Protein AF-A0A8B9H8E4-F1 (afdb_monomer_lite)

Structure (mmCIF, N/CA/C/O backbone):
data_AF-A0A8B9H8E4-F1
#
_entry.id   AF-A0A8B9H8E4-F1
#
loop_
_atom_site.group_PDB
_atom_site.id
_atom_site.type_symbol
_atom_site.label_atom_id
_atom_site.label_alt_id
_atom_site.label_comp_id
_atom_site.label_asym_id
_atom_site.label_entity_id
_atom_site.label_seq_id
_atom_site.pdbx_PDB_ins_code
_atom_site.Cartn_x
_atom_site.Cartn_y
_atom_site.Cartn_z
_atom_site.occupancy
_atom_site.B_iso_or_equiv
_atom_site.auth_seq_id
_atom_site.auth_comp_id
_atom_site.auth_asym_id
_atom_site.auth_atom_id
_atom_site.pdbx_PDB_model_num
ATOM 1 N N . MET A 1 1 ? 0.470 4.279 -50.838 1.00 35.66 1 MET A N 1
ATOM 2 C CA . MET A 1 1 ? 1.822 3.942 -51.338 1.00 35.66 1 MET A CA 1
ATOM 3 C C . MET A 1 1 ? 2.559 3.180 -50.246 1.00 35.66 1 MET A C 1
ATOM 5 O O . MET A 1 1 ? 2.472 3.627 -49.109 1.00 35.66 1 MET A O 1
ATOM 9 N N . PRO A 1 2 ? 3.214 2.041 -50.526 1.00 43.03 2 PRO A N 1
ATOM 10 C CA . PRO A 1 2 ? 3.950 1.304 -49.507 1.00 43.03 2 PRO A CA 1
ATOM 11 C C . PRO A 1 2 ? 5.281 2.001 -49.190 1.00 43.03 2 PRO A C 1
ATOM 13 O O . PRO A 1 2 ? 5.961 2.520 -50.075 1.00 43.03 2 PRO A O 1
ATOM 16 N N . TYR A 1 3 ? 5.616 2.036 -47.903 1.00 44.97 3 TYR A N 1
ATOM 17 C CA . TYR A 1 3 ? 6.786 2.682 -47.314 1.00 44.97 3 TYR A CA 1
ATOM 18 C C . TYR A 1 3 ? 8.094 1.968 -47.714 1.00 44.97 3 TYR A C 1
ATOM 20 O O . TYR A 1 3 ? 8.600 1.132 -46.977 1.00 44.97 3 TYR A O 1
ATOM 28 N N . PHE A 1 4 ? 8.685 2.291 -48.866 1.00 45.19 4 PHE A N 1
ATOM 29 C CA . PHE A 1 4 ? 10.002 1.737 -49.234 1.00 45.19 4 PHE A CA 1
ATOM 30 C C . PHE A 1 4 ? 11.165 2.323 -48.403 1.00 45.19 4 PHE A C 1
ATOM 32 O O . PHE A 1 4 ? 12.169 1.651 -48.191 1.00 45.19 4 PHE A O 1
ATOM 39 N N . GLY A 1 5 ? 11.022 3.536 -47.852 1.00 58.91 5 GLY A N 1
ATOM 40 C CA . GLY A 1 5 ? 12.076 4.180 -47.050 1.00 58.91 5 GLY A CA 1
ATOM 41 C C . GLY A 1 5 ? 12.248 3.629 -45.624 1.00 58.91 5 GLY A C 1
ATOM 42 O O . GLY A 1 5 ? 13.300 3.812 -45.011 1.00 58.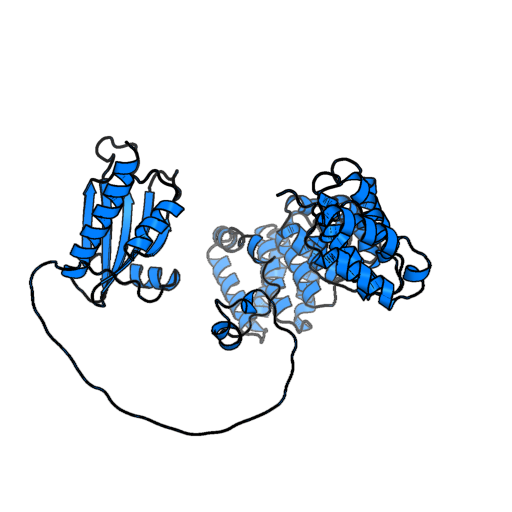91 5 GLY A O 1
ATOM 43 N N . SER A 1 6 ? 11.249 2.939 -45.064 1.00 64.75 6 SER A N 1
ATOM 44 C CA . SER A 1 6 ? 11.313 2.451 -43.677 1.00 64.75 6 SER A CA 1
ATOM 45 C C . SER A 1 6 ? 12.170 1.194 -43.519 1.00 64.75 6 SER A C 1
ATOM 47 O O . SER A 1 6 ? 12.847 1.039 -42.509 1.00 64.75 6 SER A O 1
ATOM 49 N N . GLU A 1 7 ? 12.203 0.296 -44.507 1.00 75.44 7 GLU A N 1
ATOM 50 C CA . GLU A 1 7 ? 13.056 -0.899 -44.416 1.00 75.44 7 GLU A CA 1
ATOM 51 C C . GLU A 1 7 ? 14.537 -0.585 -44.636 1.00 75.44 7 GLU A C 1
ATOM 53 O O . GLU A 1 7 ? 15.409 -1.183 -44.001 1.00 75.44 7 GLU A O 1
ATOM 58 N N . GLU A 1 8 ? 14.835 0.341 -45.546 1.00 81.06 8 GLU A N 1
ATOM 59 C CA . GLU A 1 8 ? 16.207 0.742 -45.855 1.00 81.06 8 GLU A CA 1
ATOM 60 C C . GLU A 1 8 ? 16.850 1.453 -44.659 1.00 81.06 8 GLU A C 1
ATOM 62 O O . GLU A 1 8 ? 17.958 1.108 -44.249 1.00 81.06 8 GLU A O 1
ATOM 67 N N . THR A 1 9 ? 16.091 2.320 -43.985 1.00 84.00 9 THR A N 1
ATOM 68 C CA . THR A 1 9 ? 16.539 2.980 -42.750 1.00 84.00 9 THR A CA 1
ATOM 69 C C . THR A 1 9 ? 16.812 1.993 -41.612 1.00 84.00 9 THR A C 1
ATOM 71 O O . THR A 1 9 ? 17.823 2.134 -40.922 1.00 84.00 9 THR A O 1
ATOM 74 N N . VAL A 1 10 ? 15.989 0.954 -41.425 1.00 85.56 10 VAL A N 1
ATOM 75 C CA . VAL A 1 10 ? 16.252 -0.097 -40.420 1.00 85.56 10 VAL A CA 1
ATOM 76 C C . VAL A 1 10 ? 17.512 -0.899 -40.769 1.00 85.56 10 VAL A C 1
ATOM 78 O O . VAL A 1 10 ? 18.324 -1.187 -39.884 1.00 85.56 10 VAL A O 1
ATOM 81 N N . LYS A 1 11 ? 17.732 -1.224 -42.051 1.00 87.00 11 LYS A N 1
ATOM 82 C CA . LYS A 1 11 ? 18.954 -1.907 -42.518 1.00 87.00 11 LYS A CA 1
ATOM 83 C C . LYS A 1 11 ? 20.202 -1.049 -42.292 1.00 87.00 11 LYS A C 1
ATOM 85 O O . LYS A 1 11 ? 21.221 -1.572 -41.836 1.00 87.00 11 LYS A O 1
ATOM 90 N N . ASP A 1 12 ? 20.119 0.252 -42.537 1.00 87.81 12 ASP A N 1
ATOM 91 C CA . ASP A 1 12 ? 21.226 1.182 -42.309 1.00 87.81 12 ASP A CA 1
ATOM 92 C C . ASP A 1 12 ? 21.534 1.370 -40.825 1.00 87.81 12 ASP A C 1
ATOM 94 O O . ASP A 1 12 ? 22.702 1.335 -40.431 1.00 87.81 12 ASP A O 1
ATOM 98 N N . LEU A 1 13 ? 20.507 1.466 -39.976 1.00 87.94 13 LEU A N 1
ATOM 99 C CA . LEU A 1 13 ? 20.680 1.469 -38.523 1.00 87.94 13 LEU A CA 1
ATOM 100 C C . LEU A 1 13 ? 21.347 0.176 -38.043 1.00 87.94 13 LEU A C 1
ATOM 102 O O . LEU A 1 13 ? 22.271 0.231 -37.232 1.00 87.94 13 LEU A O 1
ATOM 106 N N . LYS A 1 14 ? 20.958 -0.982 -38.591 1.00 89.38 14 LYS A N 1
ATOM 107 C CA . LYS A 1 14 ? 21.592 -2.270 -38.274 1.00 89.38 14 LYS A CA 1
ATOM 108 C C . LYS A 1 14 ? 23.077 -2.289 -38.629 1.00 89.38 14 LYS A C 1
ATOM 110 O O . LYS A 1 14 ? 23.903 -2.718 -37.818 1.00 89.38 14 LYS A O 1
ATOM 115 N N . ARG A 1 15 ? 23.426 -1.806 -39.827 1.00 89.75 15 ARG A N 1
ATOM 116 C CA . ARG A 1 15 ? 24.819 -1.691 -40.291 1.00 89.75 15 ARG A CA 1
ATOM 117 C C . ARG A 1 15 ? 25.619 -0.739 -39.406 1.00 89.75 15 ARG A C 1
ATOM 119 O O . ARG A 1 15 ? 26.730 -1.078 -39.011 1.00 89.75 15 ARG A O 1
ATOM 126 N N . ALA A 1 16 ? 25.050 0.415 -39.059 1.00 88.06 16 ALA A N 1
ATOM 127 C CA . ALA A 1 16 ? 25.697 1.409 -38.207 1.00 88.06 16 ALA A CA 1
ATOM 128 C C . ALA A 1 16 ? 25.944 0.882 -36.785 1.00 88.06 16 ALA A C 1
ATOM 130 O O . ALA A 1 16 ? 27.045 1.042 -36.265 1.00 88.06 16 ALA A O 1
ATOM 131 N N . LEU A 1 17 ? 24.960 0.203 -36.183 1.00 87.94 17 LEU A N 1
ATOM 132 C CA . LEU A 1 17 ? 25.101 -0.401 -34.855 1.00 87.94 17 LEU A CA 1
ATOM 133 C C . LEU A 1 17 ? 26.099 -1.564 -34.826 1.00 87.94 17 LEU A C 1
ATOM 135 O O . LEU A 1 17 ? 26.735 -1.804 -33.804 1.00 87.94 17 LEU A O 1
ATOM 139 N N . SER A 1 18 ? 26.259 -2.279 -35.939 1.00 89.06 18 SER A N 1
ATOM 140 C CA . SER A 1 18 ? 27.207 -3.396 -36.046 1.00 89.06 18 SER A CA 1
ATOM 141 C C . SER A 1 18 ? 28.634 -2.953 -36.388 1.00 89.06 18 SER A C 1
ATOM 143 O O . SER A 1 18 ? 29.543 -3.779 -36.364 1.00 89.06 18 SER A O 1
ATOM 145 N N . ASN A 1 19 ? 28.847 -1.679 -36.729 1.00 89.56 19 ASN A N 1
ATOM 146 C CA . ASN A 1 19 ? 30.136 -1.173 -37.189 1.00 89.56 19 ASN A CA 1
ATOM 147 C C . ASN A 1 19 ? 31.091 -0.890 -36.006 1.00 89.56 19 ASN A C 1
ATOM 149 O O . ASN A 1 19 ? 30.800 0.002 -35.202 1.00 89.56 19 ASN A O 1
ATOM 153 N N . PRO A 1 20 ? 32.265 -1.552 -35.925 1.00 86.81 20 PRO A N 1
ATOM 154 C CA . PRO A 1 20 ? 33.225 -1.349 -34.835 1.00 86.81 20 PRO A CA 1
ATOM 155 C C . PRO A 1 20 ? 33.731 0.094 -34.713 1.00 86.81 20 PRO A C 1
ATOM 157 O O . PRO A 1 20 ? 33.914 0.594 -33.606 1.00 86.81 20 PRO A O 1
ATOM 160 N N . ASN A 1 21 ? 33.893 0.800 -35.838 1.00 86.44 21 ASN A N 1
ATOM 161 C CA . ASN A 1 21 ? 34.352 2.194 -35.843 1.00 86.44 21 ASN A CA 1
ATOM 162 C C . ASN A 1 21 ? 33.323 3.137 -35.211 1.00 86.44 21 ASN A C 1
ATOM 164 O O . ASN A 1 21 ? 33.676 4.171 -34.653 1.00 86.44 21 ASN A O 1
ATOM 168 N N . VAL A 1 22 ? 32.039 2.786 -35.310 1.00 85.81 22 VAL A N 1
ATOM 169 C CA . VAL A 1 22 ? 30.957 3.535 -34.668 1.00 85.81 22 VAL A CA 1
ATOM 170 C C . VAL A 1 22 ? 30.865 3.161 -33.190 1.00 85.81 22 VAL A C 1
ATOM 172 O O . VAL A 1 22 ? 30.648 4.047 -32.376 1.00 85.81 22 VAL A O 1
ATOM 175 N N . GLN A 1 23 ? 31.076 1.889 -32.835 1.00 84.81 23 GLN A N 1
ATOM 176 C CA . GLN A 1 23 ? 31.083 1.411 -31.444 1.00 84.81 23 GLN A CA 1
ATOM 177 C C . GLN A 1 23 ? 32.244 1.977 -30.611 1.00 84.81 23 GLN A C 1
ATOM 179 O O . GLN A 1 23 ? 32.090 2.163 -29.405 1.00 84.81 23 GLN A O 1
ATOM 184 N N . ALA A 1 24 ? 33.390 2.264 -31.238 1.00 84.50 24 ALA A N 1
ATOM 185 C CA . ALA A 1 24 ? 34.549 2.860 -30.571 1.00 84.50 24 ALA A CA 1
ATOM 186 C C . ALA A 1 24 ? 34.269 4.283 -30.050 1.00 84.50 24 ALA A C 1
ATOM 188 O O . ALA A 1 24 ? 34.773 4.672 -28.996 1.00 84.50 24 ALA A O 1
ATOM 189 N N . ASP A 1 25 ? 33.437 5.048 -30.762 1.00 88.00 25 ASP A N 1
ATOM 190 C CA . ASP A 1 25 ? 33.022 6.392 -30.364 1.00 88.00 25 ASP A CA 1
ATOM 191 C C . ASP A 1 25 ? 31.700 6.340 -29.584 1.00 88.00 25 ASP A C 1
ATOM 193 O O . ASP A 1 25 ? 30.612 6.183 -30.144 1.00 88.00 25 ASP A O 1
ATOM 197 N N . ARG A 1 26 ? 31.797 6.528 -28.263 1.00 83.50 26 ARG A N 1
ATOM 198 C CA . ARG A 1 26 ? 30.656 6.476 -27.334 1.00 83.50 26 ARG A CA 1
ATOM 199 C C . ARG A 1 26 ? 29.535 7.450 -27.704 1.00 83.50 26 ARG A C 1
ATOM 201 O O . ARG A 1 26 ? 28.362 7.086 -27.620 1.00 83.50 26 ARG A O 1
ATOM 208 N N . LEU A 1 27 ? 29.866 8.676 -28.118 1.00 85.69 27 LEU A N 1
ATOM 209 C CA . LEU A 1 27 ? 28.865 9.698 -28.442 1.00 85.69 27 LEU A CA 1
ATOM 210 C C . LEU A 1 27 ? 28.163 9.361 -29.754 1.00 85.69 27 LEU A C 1
ATOM 212 O O . LEU A 1 27 ? 26.934 9.417 -29.849 1.00 85.69 27 LEU A O 1
ATOM 216 N N . ARG A 1 28 ? 28.940 8.950 -30.758 1.00 86.25 28 ARG A N 1
ATOM 217 C CA . ARG A 1 28 ? 28.402 8.550 -32.058 1.00 86.25 28 ARG A CA 1
ATOM 218 C C . ARG A 1 28 ? 27.513 7.315 -31.937 1.00 86.25 28 ARG A C 1
ATOM 220 O O . ARG A 1 28 ? 26.423 7.305 -32.508 1.00 86.25 28 ARG A O 1
ATOM 227 N N . TYR A 1 29 ? 27.922 6.322 -31.151 1.00 88.56 29 TYR A N 1
ATOM 228 C CA . TYR A 1 29 ? 27.128 5.121 -30.897 1.00 88.56 29 TYR A CA 1
ATOM 229 C C . TYR A 1 29 ? 25.815 5.437 -30.168 1.00 88.56 29 TYR A C 1
ATOM 231 O O . TYR A 1 29 ? 24.739 5.020 -30.609 1.00 88.56 29 TYR A O 1
ATOM 239 N N . ARG A 1 30 ? 25.865 6.268 -29.118 1.00 87.62 30 ARG A N 1
ATOM 240 C CA . ARG A 1 30 ? 24.672 6.724 -28.386 1.00 87.62 30 ARG A CA 1
ATOM 241 C C . ARG A 1 30 ? 23.690 7.487 -29.277 1.00 87.62 30 ARG A C 1
ATOM 243 O O . ARG A 1 30 ? 22.476 7.315 -29.133 1.00 87.62 30 ARG A O 1
ATOM 250 N N . ASN A 1 31 ? 24.182 8.293 -30.217 1.00 87.94 31 ASN A N 1
ATOM 251 C CA . ASN A 1 31 ? 23.328 8.993 -31.176 1.00 87.94 31 ASN A CA 1
ATOM 252 C C . ASN A 1 31 ? 22.561 8.011 -32.073 1.00 87.94 31 ASN A C 1
ATOM 254 O O . ASN A 1 31 ? 21.360 8.189 -32.275 1.00 87.94 31 ASN A O 1
ATOM 258 N N . TYR A 1 32 ? 23.200 6.938 -32.550 1.00 88.75 32 TYR A N 1
ATOM 259 C CA . TYR A 1 32 ? 22.507 5.896 -33.315 1.00 88.75 32 TYR A CA 1
ATOM 260 C C . TYR A 1 32 ? 21.471 5.139 -32.477 1.00 88.75 32 TYR A C 1
ATOM 262 O O . TYR A 1 32 ? 20.351 4.949 -32.946 1.00 88.75 32 TYR A O 1
ATOM 270 N N . ILE A 1 33 ? 21.780 4.791 -31.225 1.00 88.94 33 ILE A N 1
ATOM 271 C CA . ILE A 1 33 ? 20.813 4.164 -30.300 1.00 88.94 33 ILE A CA 1
ATOM 272 C C . ILE A 1 33 ? 19.602 5.076 -30.065 1.00 88.94 33 ILE A C 1
ATOM 274 O O . ILE A 1 33 ? 18.454 4.636 -30.105 1.00 88.94 33 ILE A O 1
ATOM 278 N N . THR A 1 34 ? 19.843 6.372 -29.879 1.00 87.00 34 THR A N 1
ATOM 279 C CA . THR A 1 34 ? 18.774 7.364 -29.714 1.00 87.00 34 THR A CA 1
ATOM 280 C C . THR A 1 34 ? 17.910 7.460 -30.975 1.00 87.00 34 THR A C 1
ATOM 282 O O . THR A 1 34 ? 16.688 7.558 -30.871 1.00 87.00 34 THR A O 1
ATOM 285 N N . ARG A 1 35 ? 18.513 7.373 -32.172 1.00 86.25 35 ARG A N 1
ATOM 286 C CA . ARG A 1 35 ? 17.772 7.319 -33.445 1.00 86.25 35 ARG A CA 1
ATOM 287 C C . ARG A 1 35 ? 16.922 6.056 -33.568 1.00 86.25 35 ARG A C 1
ATOM 289 O O . ARG A 1 35 ? 15.805 6.169 -34.052 1.00 86.25 35 ARG A O 1
ATOM 296 N N . VAL A 1 36 ? 17.395 4.899 -33.096 1.00 86.88 36 VAL A N 1
ATOM 297 C CA . VAL A 1 36 ? 16.588 3.662 -33.065 1.00 86.88 36 VAL A CA 1
ATOM 298 C C . VAL A 1 36 ? 15.321 3.865 -32.238 1.00 86.88 36 VAL A C 1
ATOM 300 O O . VAL A 1 36 ? 14.229 3.587 -32.724 1.00 86.88 36 VAL A O 1
ATOM 303 N N . ILE A 1 37 ? 15.447 4.424 -31.033 1.00 85.69 37 ILE A N 1
ATOM 304 C CA . ILE A 1 37 ? 14.311 4.638 -30.120 1.00 85.69 37 ILE A CA 1
ATOM 305 C C . ILE A 1 37 ? 13.334 5.690 -30.661 1.00 85.69 37 ILE A C 1
ATOM 307 O O . ILE A 1 37 ? 12.126 5.541 -30.523 1.00 85.69 37 ILE A O 1
ATOM 311 N N . ARG A 1 38 ? 13.846 6.746 -31.302 1.00 83.50 38 ARG A N 1
ATOM 312 C CA . ARG A 1 38 ? 13.039 7.856 -31.839 1.00 83.50 38 ARG A CA 1
ATOM 313 C C . ARG A 1 38 ? 12.510 7.618 -33.253 1.00 83.50 38 ARG A C 1
ATOM 315 O O . ARG A 1 38 ? 11.842 8.496 -33.786 1.00 83.50 38 ARG A O 1
ATOM 322 N N . SER A 1 39 ? 12.834 6.484 -33.873 1.00 78.50 39 SER A N 1
ATOM 323 C CA . SER A 1 39 ? 12.504 6.227 -35.279 1.00 78.50 39 SER A CA 1
ATOM 324 C C . SER A 1 39 ? 10.998 6.127 -35.538 1.00 78.50 39 SER A C 1
ATOM 326 O O . SER A 1 39 ? 10.568 6.425 -36.646 1.00 78.50 39 SER A O 1
ATOM 328 N N . GLY A 1 40 ? 10.201 5.719 -34.541 1.00 75.19 40 GLY A N 1
ATOM 329 C CA . GLY A 1 40 ? 8.763 5.469 -34.711 1.00 75.19 40 GLY A CA 1
ATOM 330 C C . GLY A 1 40 ? 8.443 4.307 -35.664 1.00 75.19 40 GLY A C 1
ATOM 331 O O . GLY A 1 40 ? 7.284 4.113 -36.016 1.00 75.19 40 GLY A O 1
ATOM 332 N N . LEU A 1 41 ? 9.460 3.553 -36.094 1.00 80.69 41 LEU A N 1
ATOM 333 C CA . LEU A 1 41 ? 9.355 2.398 -36.983 1.00 80.69 41 LEU A CA 1
ATOM 334 C C . LEU A 1 41 ? 9.411 1.102 -36.171 1.00 80.69 41 LEU A C 1
ATOM 336 O O . LEU A 1 41 ? 9.936 1.089 -35.056 1.00 80.69 41 LEU A O 1
ATOM 340 N N . ASP A 1 42 ? 8.943 -0.006 -36.753 1.00 81.81 42 ASP A N 1
ATOM 341 C CA . ASP A 1 42 ? 9.194 -1.323 -36.169 1.00 81.81 42 ASP A CA 1
ATOM 342 C C . ASP A 1 42 ? 10.684 -1.673 -36.287 1.00 81.81 42 ASP A C 1
ATOM 344 O O . ASP A 1 42 ? 11.194 -2.082 -37.330 1.00 81.81 42 ASP A O 1
ATOM 348 N N . VAL A 1 43 ? 11.394 -1.484 -35.181 1.00 85.69 43 VAL A N 1
ATOM 349 C CA . VAL A 1 43 ? 12.824 -1.764 -35.044 1.00 85.69 43 VAL A CA 1
ATOM 350 C C . VAL A 1 43 ? 13.089 -3.116 -34.385 1.00 85.69 43 VAL A C 1
ATOM 352 O O . VAL A 1 43 ? 14.242 -3.429 -34.101 1.00 85.69 43 VAL A O 1
ATOM 355 N N . SER A 1 44 ? 12.073 -3.974 -34.220 1.00 84.25 44 SER A N 1
ATOM 356 C CA . SER A 1 44 ? 12.172 -5.287 -33.555 1.00 84.25 44 SER A CA 1
ATOM 357 C C . SER A 1 44 ? 13.256 -6.218 -34.121 1.00 84.25 44 SER A C 1
ATOM 359 O O . SER A 1 44 ? 13.637 -7.199 -33.475 1.00 84.25 44 SER A O 1
ATOM 361 N N . SER A 1 45 ? 13.740 -5.984 -35.344 1.00 86.44 45 SER A N 1
ATOM 362 C CA . SER A 1 45 ? 14.851 -6.723 -35.962 1.00 86.44 45 SER A CA 1
ATOM 363 C C . SER A 1 45 ? 16.242 -6.327 -35.450 1.00 86.44 45 SER A C 1
ATOM 365 O O . SER A 1 45 ? 17.197 -7.049 -35.729 1.00 86.44 45 SER A O 1
ATOM 367 N N . LEU A 1 46 ? 16.361 -5.203 -34.734 1.00 87.94 46 LEU A N 1
ATOM 368 C CA . LEU A 1 46 ? 17.603 -4.661 -34.157 1.00 87.94 46 LEU A CA 1
ATOM 369 C C . LEU A 1 46 ? 17.852 -5.140 -32.717 1.00 87.94 46 LEU A C 1
ATOM 371 O O . LEU A 1 46 ? 18.734 -4.639 -32.023 1.00 87.94 46 LEU A O 1
ATOM 375 N N . PHE A 1 47 ? 17.041 -6.078 -32.221 1.00 87.00 47 PHE A N 1
ATOM 376 C CA . PHE A 1 47 ? 17.056 -6.474 -30.814 1.00 87.00 47 PHE A CA 1
ATOM 377 C C . PHE A 1 47 ? 18.415 -7.019 -30.361 1.00 87.00 47 PHE A C 1
ATOM 379 O O . PHE A 1 47 ? 18.874 -6.682 -29.276 1.00 87.00 47 PHE A O 1
ATOM 386 N N . MET A 1 48 ? 19.092 -7.813 -31.193 1.00 87.81 48 MET A N 1
ATOM 387 C CA . MET A 1 48 ? 20.392 -8.396 -30.842 1.00 87.81 48 MET A CA 1
ATOM 388 C C . MET A 1 48 ? 21.490 -7.334 -30.761 1.00 87.81 48 MET A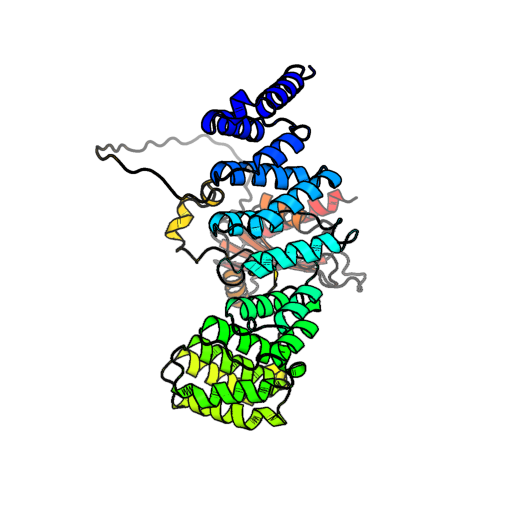 C 1
ATOM 390 O O . MET A 1 48 ? 22.344 -7.380 -29.876 1.00 87.81 48 MET A O 1
ATOM 394 N N . GLU A 1 49 ? 21.462 -6.360 -31.665 1.00 89.62 49 GLU A N 1
ATOM 395 C CA . GLU A 1 49 ? 22.359 -5.209 -31.674 1.00 89.62 49 GLU A CA 1
ATOM 396 C C . GLU A 1 49 ? 22.128 -4.339 -30.432 1.00 89.62 49 GLU A C 1
ATOM 398 O O . GLU A 1 49 ? 23.086 -3.931 -29.775 1.00 89.62 49 GLU A O 1
ATOM 403 N N . MET A 1 50 ? 20.864 -4.141 -30.048 1.00 89.81 50 MET A N 1
ATOM 404 C CA . MET A 1 50 ? 20.495 -3.430 -28.824 1.00 89.81 50 MET A CA 1
ATOM 405 C C . MET A 1 50 ? 20.929 -4.191 -27.564 1.00 89.81 50 MET A C 1
ATOM 407 O O . MET A 1 50 ? 21.526 -3.591 -26.677 1.00 89.81 50 MET A O 1
ATOM 411 N N . VAL A 1 51 ? 20.752 -5.515 -27.496 1.00 88.06 51 VAL A N 1
ATOM 412 C CA . VAL A 1 51 ? 21.266 -6.332 -26.379 1.00 88.06 51 VAL A CA 1
ATOM 413 C C . VAL A 1 51 ? 22.786 -6.195 -26.262 1.00 88.06 51 VAL A C 1
ATOM 415 O O . VAL A 1 51 ? 23.292 -5.994 -25.163 1.00 88.06 51 VAL A O 1
ATOM 418 N N . LYS A 1 52 ? 23.534 -6.216 -27.372 1.00 87.44 52 LYS A N 1
ATOM 419 C CA . LYS A 1 52 ? 24.989 -5.970 -27.350 1.00 87.44 52 LYS A CA 1
ATOM 420 C C . LYS A 1 52 ? 25.327 -4.563 -26.855 1.00 87.44 52 LYS A C 1
ATOM 422 O O . LYS A 1 52 ? 26.275 -4.395 -26.094 1.00 87.44 52 LYS A O 1
ATOM 427 N N . ALA A 1 53 ? 24.529 -3.563 -27.228 1.00 87.75 53 ALA A N 1
ATOM 428 C CA . ALA A 1 53 ? 24.700 -2.182 -26.784 1.00 87.75 53 ALA A CA 1
ATOM 429 C C . ALA A 1 53 ? 24.472 -1.973 -25.273 1.00 87.75 53 ALA A C 1
ATOM 431 O O . ALA A 1 53 ? 24.851 -0.924 -24.752 1.00 87.75 53 ALA A O 1
ATOM 432 N N . SER A 1 54 ? 23.881 -2.941 -24.563 1.00 87.62 54 SER A N 1
ATOM 433 C CA . SER A 1 54 ? 23.703 -2.885 -23.103 1.00 87.62 54 SER A CA 1
ATOM 434 C C . SER A 1 54 ? 25.005 -3.124 -22.320 1.00 87.62 54 SER A C 1
ATOM 436 O O . SER A 1 54 ? 25.137 -2.676 -21.175 1.00 87.62 54 SER A O 1
ATOM 438 N N . ALA A 1 55 ? 25.987 -3.787 -22.946 1.00 86.12 55 ALA A N 1
ATOM 439 C CA . ALA A 1 55 ? 27.305 -4.082 -22.390 1.00 86.12 55 ALA A CA 1
ATOM 440 C C . ALA A 1 55 ? 28.220 -2.844 -22.437 1.00 86.12 55 ALA A C 1
ATOM 442 O O . ALA A 1 55 ? 29.261 -2.823 -23.088 1.00 86.12 55 ALA A O 1
ATOM 443 N N . THR A 1 56 ? 27.799 -1.783 -21.757 1.00 85.75 56 THR A N 1
ATOM 444 C CA . THR A 1 56 ? 28.506 -0.506 -21.630 1.00 85.75 56 THR A CA 1
ATOM 445 C C . THR A 1 56 ? 28.552 -0.086 -20.166 1.00 85.75 56 THR A C 1
ATOM 447 O O . THR A 1 56 ? 27.767 -0.579 -19.362 1.00 85.75 56 THR A O 1
ATOM 450 N N . VAL A 1 57 ? 29.446 0.836 -19.820 1.00 84.38 57 VAL A N 1
ATOM 451 C CA . VAL A 1 57 ? 29.491 1.490 -18.499 1.00 84.38 57 VAL A CA 1
ATOM 452 C C . VAL A 1 57 ? 28.654 2.774 -18.451 1.00 84.38 57 VAL A C 1
ATOM 454 O O . VAL A 1 57 ? 28.382 3.289 -17.371 1.00 84.38 57 VAL A O 1
ATOM 457 N N . ASP A 1 58 ? 28.232 3.304 -19.607 1.00 86.00 58 ASP A N 1
ATOM 458 C CA . ASP A 1 58 ? 27.402 4.511 -19.667 1.00 86.00 58 ASP A CA 1
ATOM 459 C C . ASP A 1 58 ? 25.955 4.201 -19.251 1.00 86.00 58 ASP A C 1
ATOM 461 O O . ASP A 1 58 ? 25.204 3.528 -19.964 1.00 86.00 58 ASP A O 1
ATOM 465 N N . ILE A 1 59 ? 25.558 4.744 -18.099 1.00 85.12 59 ILE A N 1
ATOM 466 C CA . ILE A 1 59 ? 24.219 4.596 -17.519 1.00 85.12 59 ILE A CA 1
ATOM 467 C C . ILE A 1 59 ? 23.147 5.142 -18.467 1.00 85.12 59 ILE A C 1
ATOM 469 O O . ILE A 1 59 ? 22.059 4.572 -18.565 1.00 85.12 59 ILE A O 1
ATOM 473 N N . VAL A 1 60 ? 23.434 6.224 -19.199 1.00 86.56 60 VAL A N 1
ATOM 474 C CA . VAL A 1 60 ? 22.441 6.833 -20.091 1.00 86.56 60 VAL A CA 1
ATOM 475 C C . VAL A 1 60 ? 22.163 5.919 -21.277 1.00 86.56 60 VAL A C 1
ATOM 477 O O . VAL A 1 60 ? 21.004 5.674 -21.614 1.00 86.56 60 VAL A O 1
ATOM 480 N N . GLN A 1 61 ? 23.215 5.355 -21.869 1.00 88.00 61 GLN A N 1
ATOM 481 C CA . GLN A 1 61 ? 23.076 4.349 -22.913 1.00 88.00 61 GLN A CA 1
ATOM 482 C C . GLN A 1 61 ? 22.356 3.095 -22.393 1.00 88.00 61 GLN A C 1
ATOM 484 O O . GLN A 1 61 ? 21.421 2.640 -23.051 1.00 88.00 61 GLN A O 1
ATOM 489 N N . LYS A 1 62 ? 22.710 2.575 -21.205 1.00 89.19 62 LYS A N 1
ATOM 490 C CA . LYS A 1 62 ? 21.983 1.449 -20.586 1.00 89.19 62 LYS A CA 1
ATOM 491 C C . LYS A 1 62 ? 20.491 1.752 -20.440 1.00 89.19 62 LYS A C 1
ATOM 493 O O . LYS A 1 62 ? 19.674 0.942 -20.858 1.00 89.19 62 LYS A O 1
ATOM 498 N N . LYS A 1 63 ? 20.120 2.933 -19.928 1.00 87.81 63 LYS A N 1
ATOM 499 C CA . LYS A 1 63 ? 18.716 3.348 -19.750 1.00 87.81 63 LYS A CA 1
ATOM 500 C C . LYS A 1 63 ? 17.940 3.338 -21.068 1.00 87.81 63 LYS A C 1
ATOM 502 O O . LYS A 1 63 ? 16.820 2.835 -21.113 1.00 87.81 63 LYS A O 1
ATOM 507 N N . LEU A 1 64 ? 18.543 3.859 -22.135 1.00 88.88 64 LEU A N 1
ATOM 508 C CA . LEU A 1 64 ? 17.960 3.865 -23.479 1.00 88.88 64 LEU A CA 1
ATOM 509 C C . LEU A 1 64 ? 17.756 2.441 -24.015 1.00 88.88 64 LEU A C 1
ATOM 511 O O . LEU A 1 64 ? 16.676 2.096 -24.493 1.00 88.88 64 LEU A O 1
ATOM 515 N N . VAL A 1 65 ? 18.778 1.595 -23.892 1.00 90.44 65 VAL A N 1
ATOM 516 C CA . VAL A 1 65 ? 18.714 0.201 -24.339 1.00 90.44 65 VAL A CA 1
ATOM 517 C C . VAL A 1 65 ? 17.695 -0.599 -23.522 1.00 90.44 65 VAL A C 1
ATOM 519 O O . VAL A 1 65 ? 16.967 -1.407 -24.088 1.00 90.44 65 VAL A O 1
ATOM 522 N N . TYR A 1 66 ? 17.592 -0.365 -22.214 1.00 87.69 66 TYR A N 1
ATOM 523 C CA . TYR A 1 66 ? 16.658 -1.072 -21.331 1.00 87.69 66 TYR A CA 1
ATOM 524 C C . TYR A 1 66 ? 15.212 -0.725 -21.648 1.00 87.69 66 TYR A C 1
ATOM 526 O O . TYR A 1 66 ? 14.394 -1.630 -21.797 1.00 87.69 66 TYR A O 1
ATOM 534 N N . LEU A 1 67 ? 14.928 0.562 -21.866 1.00 85.31 67 LEU A N 1
ATOM 535 C CA . LEU A 1 67 ? 13.623 1.017 -22.336 1.00 85.31 67 LEU A CA 1
ATOM 536 C C . LEU A 1 67 ? 13.221 0.305 -23.635 1.00 85.31 67 LEU A C 1
ATOM 538 O O . LEU A 1 67 ? 12.103 -0.197 -23.748 1.00 85.31 67 LEU A O 1
ATOM 542 N N . TYR A 1 68 ? 14.147 0.209 -24.592 1.00 87.88 68 TYR A N 1
ATOM 543 C CA . TYR A 1 68 ? 13.928 -0.539 -25.827 1.00 87.88 68 TYR A CA 1
ATOM 544 C C . TYR A 1 68 ? 13.659 -2.028 -25.548 1.00 87.88 68 TYR A C 1
ATOM 546 O O . TYR A 1 68 ? 12.645 -2.565 -25.991 1.00 87.88 68 TYR A O 1
ATOM 554 N N . MET A 1 69 ? 14.529 -2.700 -24.786 1.00 85.06 69 MET A N 1
ATOM 555 C CA . MET A 1 69 ? 14.411 -4.139 -24.527 1.00 85.06 69 MET A CA 1
ATOM 556 C C . MET A 1 69 ? 13.080 -4.489 -23.859 1.00 85.06 69 MET A C 1
ATOM 558 O O . MET A 1 69 ? 12.422 -5.425 -24.299 1.00 85.06 69 MET A O 1
ATOM 562 N N . VAL A 1 70 ? 12.650 -3.720 -22.854 1.00 78.38 70 VAL A N 1
ATOM 563 C CA . VAL A 1 70 ? 11.390 -3.958 -22.131 1.00 78.38 70 VAL A CA 1
ATOM 564 C C . VAL A 1 70 ? 10.167 -3.749 -23.026 1.00 78.38 70 VAL A C 1
ATOM 566 O O . VAL A 1 70 ? 9.221 -4.530 -22.959 1.00 78.38 70 VAL A O 1
ATOM 569 N N . THR A 1 71 ? 10.202 -2.741 -23.902 1.00 80.69 71 THR A N 1
ATOM 570 C CA . THR A 1 71 ? 9.093 -2.431 -24.821 1.00 80.69 71 THR A CA 1
ATOM 571 C C . THR A 1 71 ? 8.889 -3.536 -25.863 1.00 80.69 71 THR A C 1
ATOM 573 O O . THR A 1 71 ? 7.758 -3.928 -26.150 1.00 80.69 71 THR A O 1
ATOM 576 N N . TYR A 1 72 ? 9.980 -4.080 -26.410 1.00 79.12 72 TYR A N 1
ATOM 577 C CA . TYR A 1 72 ? 9.924 -5.071 -27.491 1.00 79.12 72 TYR A CA 1
ATOM 578 C C . TYR A 1 72 ? 9.968 -6.531 -27.012 1.00 79.12 72 TYR A C 1
ATOM 580 O O . TYR A 1 72 ? 9.619 -7.428 -27.780 1.00 79.12 72 TYR A O 1
ATOM 588 N N . ALA A 1 73 ? 10.327 -6.791 -25.749 1.00 74.75 73 ALA A N 1
ATOM 589 C CA . ALA A 1 73 ? 10.367 -8.142 -25.178 1.00 74.75 73 ALA A CA 1
ATOM 590 C C . ALA A 1 73 ? 9.012 -8.870 -25.241 1.00 74.75 73 ALA A C 1
ATOM 592 O O . ALA A 1 73 ? 8.988 -10.081 -25.447 1.00 74.75 73 ALA A O 1
ATOM 593 N N . GLY A 1 74 ? 7.891 -8.146 -25.126 1.00 69.44 74 GLY A N 1
ATOM 594 C CA . GLY A 1 74 ? 6.548 -8.737 -25.212 1.00 69.44 74 GLY A CA 1
ATOM 595 C C . GLY A 1 74 ? 6.196 -9.299 -26.595 1.00 69.44 74 GLY A C 1
ATOM 596 O O . GLY A 1 74 ? 5.424 -10.244 -26.693 1.00 69.44 74 GLY A O 1
ATOM 597 N N . HIS A 1 75 ? 6.797 -8.767 -27.663 1.00 70.50 75 HIS A N 1
ATOM 598 C CA . HIS A 1 75 ? 6.516 -9.187 -29.040 1.00 70.50 75 HIS A CA 1
ATOM 599 C C . HIS A 1 75 ? 7.380 -10.381 -29.488 1.00 70.50 75 HIS A C 1
ATOM 601 O O . HIS A 1 75 ? 7.063 -11.026 -30.486 1.00 70.50 75 HIS A O 1
ATOM 607 N N . LYS A 1 76 ? 8.488 -10.673 -28.785 1.00 69.94 76 LYS A N 1
ATOM 608 C CA . LYS A 1 76 ? 9.434 -11.754 -29.120 1.00 69.94 76 LYS A CA 1
ATOM 609 C C . LYS A 1 76 ? 9.939 -12.470 -27.856 1.00 69.94 76 LYS A C 1
ATOM 611 O O . LYS A 1 76 ? 10.981 -12.088 -27.312 1.00 69.94 76 LYS A O 1
ATOM 616 N N . PRO A 1 77 ? 9.259 -13.538 -27.410 1.00 68.62 77 PRO A N 1
ATOM 617 C CA . PRO A 1 77 ? 9.533 -14.171 -26.120 1.00 68.62 77 PRO A CA 1
ATOM 618 C C . PRO A 1 77 ? 10.894 -14.873 -26.045 1.00 68.62 77 PRO A C 1
ATOM 620 O O . PRO A 1 77 ? 11.558 -14.825 -25.010 1.00 68.62 77 PRO A O 1
ATOM 623 N N . ASP A 1 78 ? 11.375 -15.437 -27.155 1.00 70.44 78 ASP A N 1
ATOM 624 C CA . ASP A 1 78 ? 12.695 -16.082 -27.214 1.00 70.44 78 ASP A CA 1
ATOM 625 C C . ASP A 1 78 ? 13.841 -15.087 -26.979 1.00 70.44 78 ASP A C 1
ATOM 627 O O . ASP A 1 78 ? 14.859 -15.416 -26.367 1.00 70.44 78 ASP A O 1
ATOM 631 N N . LEU A 1 79 ? 13.658 -13.839 -27.421 1.00 71.81 79 LEU A N 1
ATOM 632 C CA . LEU A 1 79 ? 14.633 -12.764 -27.254 1.00 71.81 79 LEU A CA 1
ATOM 633 C C . LEU A 1 79 ? 14.528 -12.088 -25.879 1.00 71.81 79 LEU A C 1
ATOM 635 O O . LEU A 1 79 ? 15.527 -11.572 -25.372 1.00 71.81 79 LEU A O 1
ATOM 639 N N . ALA A 1 80 ? 13.363 -12.152 -25.227 1.00 71.00 80 ALA A N 1
ATOM 640 C CA . ALA A 1 80 ? 13.165 -11.646 -23.869 1.00 71.00 80 ALA A CA 1
ATOM 641 C C . ALA A 1 80 ? 14.104 -12.321 -22.853 1.00 71.00 80 ALA A C 1
ATOM 643 O O . ALA A 1 80 ? 14.608 -11.663 -21.943 1.00 71.00 80 ALA A O 1
ATOM 644 N N . LEU A 1 81 ? 14.435 -13.604 -23.047 1.00 74.56 81 LEU A N 1
ATOM 645 C CA . LEU A 1 81 ? 15.396 -14.319 -22.198 1.00 74.56 81 LEU A CA 1
ATOM 646 C C . LEU A 1 81 ? 16.796 -13.687 -22.221 1.00 74.56 81 LEU A C 1
ATOM 648 O O . LEU A 1 81 ? 17.482 -13.673 -21.198 1.00 74.56 81 LEU A O 1
ATOM 652 N N . LEU A 1 82 ? 17.231 -13.139 -23.361 1.00 77.19 82 LEU A N 1
ATOM 653 C CA . LEU A 1 82 ? 18.511 -12.433 -23.445 1.00 77.19 82 LEU A CA 1
ATOM 654 C C . LEU A 1 82 ? 18.468 -11.112 -22.673 1.00 77.19 82 LEU A C 1
ATOM 656 O O . LEU A 1 82 ? 19.433 -10.792 -21.978 1.00 77.19 82 LEU A O 1
ATOM 660 N N . ALA A 1 83 ? 17.354 -10.379 -22.744 1.00 78.44 83 ALA A N 1
ATOM 661 C CA . ALA A 1 83 ? 17.164 -9.168 -21.952 1.00 78.44 83 ALA A CA 1
ATOM 662 C C . ALA A 1 83 ? 17.177 -9.477 -20.447 1.00 78.44 83 ALA A C 1
ATOM 664 O O . ALA A 1 8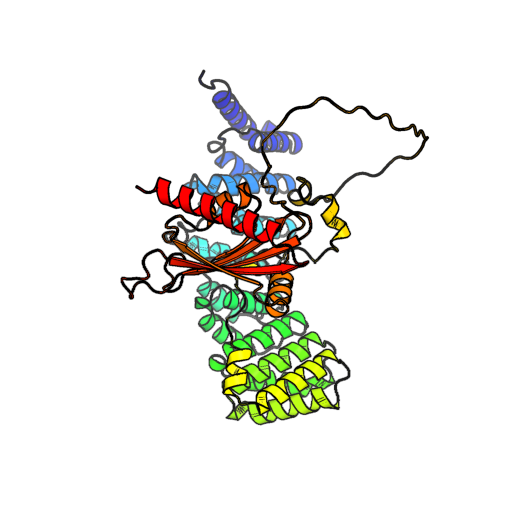3 ? 17.879 -8.804 -19.698 1.00 78.44 83 ALA A O 1
ATOM 665 N N . ILE A 1 84 ? 16.501 -10.543 -20.007 1.00 75.12 84 ILE A N 1
ATOM 666 C CA . ILE A 1 84 ? 16.479 -10.941 -18.590 1.00 75.12 84 ILE A CA 1
ATOM 667 C C . ILE A 1 84 ? 17.873 -11.343 -18.104 1.00 75.12 84 ILE A C 1
ATOM 669 O O . ILE A 1 84 ? 18.321 -10.881 -17.060 1.00 75.12 84 ILE A O 1
ATOM 673 N N . ASN A 1 85 ? 18.602 -12.159 -18.871 1.00 78.62 85 ASN A N 1
ATOM 674 C CA . ASN A 1 85 ? 19.967 -12.552 -18.506 1.00 78.62 85 ASN A CA 1
ATOM 675 C C . ASN A 1 85 ? 20.920 -11.353 -18.416 1.00 78.62 85 ASN A C 1
ATOM 677 O O . ASN A 1 85 ? 21.812 -11.343 -17.567 1.00 78.62 85 ASN A O 1
ATOM 681 N N . THR A 1 86 ? 20.719 -10.359 -19.280 1.00 83.06 86 THR A N 1
ATOM 682 C CA . THR A 1 86 ? 21.471 -9.103 -19.276 1.00 83.06 86 THR A CA 1
ATOM 683 C C . THR A 1 86 ? 21.151 -8.278 -18.031 1.00 83.06 86 THR A C 1
ATOM 685 O O . THR A 1 86 ? 22.062 -7.935 -17.284 1.00 83.06 86 THR A O 1
ATOM 688 N N . LEU A 1 87 ? 19.865 -8.027 -17.762 1.00 79.25 87 LEU A N 1
ATOM 689 C CA . LEU A 1 87 ? 19.415 -7.265 -16.595 1.00 79.25 87 LEU A CA 1
ATOM 690 C C . LEU A 1 87 ? 19.856 -7.930 -15.285 1.00 79.25 87 LEU A C 1
ATOM 692 O O . LEU A 1 87 ? 20.375 -7.260 -14.401 1.00 79.25 87 LEU A O 1
ATOM 696 N N . ARG A 1 88 ? 19.760 -9.261 -15.193 1.00 75.31 88 ARG A N 1
ATOM 697 C CA . ARG A 1 88 ? 20.248 -10.034 -14.044 1.00 75.31 88 ARG A CA 1
ATOM 698 C C . ARG A 1 88 ? 21.740 -9.831 -13.796 1.00 75.31 88 ARG A C 1
ATOM 700 O O . ARG A 1 88 ? 22.155 -9.710 -12.649 1.00 75.31 88 ARG A O 1
ATOM 707 N N . LYS A 1 89 ? 22.558 -9.832 -14.854 1.00 81.00 89 LYS A N 1
ATOM 708 C CA . LYS A 1 89 ? 24.001 -9.594 -14.719 1.00 81.00 89 LYS A CA 1
ATOM 709 C C . LYS A 1 89 ? 24.264 -8.204 -14.133 1.00 81.00 89 LYS A C 1
ATOM 711 O O . LYS A 1 89 ? 25.113 -8.072 -13.261 1.00 81.00 89 LYS A O 1
ATOM 716 N N . ASP A 1 90 ? 23.498 -7.211 -14.568 1.00 81.25 90 ASP A N 1
ATOM 717 C CA . ASP A 1 90 ? 23.598 -5.834 -14.086 1.00 81.25 90 ASP A CA 1
ATOM 718 C C . ASP A 1 90 ? 23.031 -5.625 -12.667 1.00 81.25 90 ASP A C 1
ATOM 720 O O . ASP A 1 90 ? 23.418 -4.674 -11.992 1.00 81.25 90 ASP A O 1
ATOM 724 N N . CYS A 1 91 ? 22.177 -6.517 -12.157 1.00 70.38 91 CYS A N 1
ATOM 725 C CA . CYS A 1 91 ? 21.779 -6.510 -10.741 1.00 70.38 91 CYS A CA 1
ATOM 726 C C . CYS A 1 91 ? 22.931 -6.859 -9.789 1.00 70.38 91 CYS A C 1
ATOM 728 O O . CYS A 1 91 ? 22.880 -6.500 -8.615 1.00 70.38 91 CYS A O 1
ATOM 730 N N . ALA A 1 92 ? 23.980 -7.510 -10.293 1.00 71.88 92 ALA A N 1
ATOM 731 C CA . ALA A 1 92 ? 25.213 -7.778 -9.557 1.00 71.88 92 ALA A CA 1
ATOM 732 C C . ALA A 1 92 ? 26.325 -6.748 -9.855 1.00 71.88 92 ALA A C 1
ATOM 734 O O . ALA A 1 92 ? 27.482 -6.978 -9.504 1.00 71.88 92 ALA A O 1
ATOM 735 N N . ASP A 1 93 ? 26.009 -5.632 -10.525 1.00 75.94 93 ASP A N 1
ATOM 736 C CA . ASP A 1 93 ? 26.989 -4.588 -10.841 1.00 75.94 93 ASP A CA 1
ATOM 737 C C . ASP A 1 93 ? 27.441 -3.844 -9.566 1.00 75.94 93 ASP A C 1
ATOM 739 O O . ASP A 1 93 ? 26.619 -3.574 -8.687 1.00 75.94 93 ASP A O 1
ATOM 743 N N . PRO A 1 94 ? 28.727 -3.468 -9.429 1.00 74.00 94 PRO A N 1
ATOM 744 C CA . PRO A 1 94 ? 29.186 -2.689 -8.278 1.00 74.00 94 PRO A CA 1
ATOM 745 C C . PRO A 1 94 ? 28.479 -1.327 -8.148 1.00 74.00 94 PRO A C 1
ATOM 747 O O . PRO A 1 94 ? 28.358 -0.801 -7.041 1.00 74.00 94 PRO A O 1
ATOM 750 N N . ASN A 1 95 ? 27.989 -0.742 -9.247 1.00 73.06 95 ASN A N 1
ATOM 751 C CA . ASN A 1 95 ? 27.329 0.556 -9.237 1.00 73.06 95 ASN A CA 1
ATOM 752 C C . ASN A 1 95 ? 25.847 0.443 -8.802 1.00 73.06 95 ASN A C 1
ATOM 754 O O . ASN A 1 95 ? 25.037 -0.159 -9.514 1.00 73.06 95 ASN A O 1
ATOM 758 N N . PRO A 1 96 ? 25.433 1.081 -7.685 1.00 67.31 96 PRO A N 1
ATOM 759 C CA . PRO A 1 96 ? 24.048 1.033 -7.202 1.00 67.31 96 PRO A CA 1
ATOM 760 C C . PRO A 1 96 ? 23.024 1.607 -8.196 1.00 67.31 96 PRO A C 1
ATOM 762 O O . PRO A 1 96 ? 21.899 1.118 -8.262 1.00 67.31 96 PRO A O 1
ATOM 765 N N . MET A 1 97 ? 23.406 2.588 -9.019 1.00 71.38 97 MET A N 1
ATOM 766 C CA . MET A 1 97 ? 22.510 3.174 -10.023 1.00 71.38 97 MET A CA 1
ATOM 767 C C . MET A 1 97 ? 22.211 2.195 -11.163 1.00 71.38 97 MET A C 1
ATOM 769 O O . MET A 1 97 ? 21.089 2.150 -11.665 1.00 71.38 97 MET A O 1
ATOM 773 N N . VAL A 1 98 ? 23.202 1.392 -11.567 1.00 77.81 98 VAL A N 1
ATOM 774 C CA . VAL A 1 98 ? 23.032 0.347 -12.592 1.00 77.81 98 VAL A CA 1
ATOM 775 C C . VAL A 1 98 ? 22.150 -0.772 -12.047 1.00 77.81 98 VAL A C 1
ATOM 777 O O . VAL A 1 98 ? 21.206 -1.188 -12.718 1.00 77.81 98 VAL A O 1
ATOM 780 N N . ARG A 1 99 ? 22.398 -1.172 -10.798 1.00 72.94 99 ARG A N 1
ATOM 781 C CA . ARG A 1 99 ? 21.597 -2.143 -10.054 1.00 72.94 99 ARG A CA 1
ATOM 782 C C . ARG A 1 99 ? 20.116 -1.754 -9.976 1.00 72.94 99 ARG A C 1
ATOM 784 O O . ARG A 1 99 ? 19.260 -2.511 -10.434 1.00 72.94 99 ARG A O 1
ATOM 791 N N . GLY A 1 100 ? 19.810 -0.551 -9.484 1.00 59.75 100 GLY A N 1
ATOM 792 C CA . GLY A 1 100 ? 18.432 -0.047 -9.398 1.00 59.75 100 GLY A CA 1
ATOM 793 C C . GLY A 1 100 ? 17.765 0.103 -10.770 1.00 59.75 100 GLY A C 1
ATOM 794 O O . GLY A 1 100 ? 16.602 -0.263 -10.955 1.00 59.75 100 GLY A O 1
ATOM 795 N N . LEU A 1 101 ? 18.516 0.566 -11.776 1.00 75.06 101 LEU A N 1
ATOM 796 C CA . LEU A 1 101 ? 18.030 0.667 -13.152 1.00 75.06 101 LEU A CA 1
ATOM 797 C C . LEU A 1 101 ? 17.672 -0.709 -13.737 1.00 75.06 101 LEU A C 1
ATOM 799 O O . LEU A 1 101 ? 16.630 -0.836 -14.383 1.00 75.06 101 LEU A O 1
ATOM 803 N N . ALA A 1 102 ? 18.503 -1.730 -13.523 1.00 72.62 102 ALA A N 1
ATOM 804 C CA . ALA A 1 102 ? 18.250 -3.087 -13.997 1.00 72.62 102 ALA A CA 1
ATOM 805 C C . ALA A 1 102 ? 17.016 -3.700 -13.325 1.00 72.62 102 ALA A C 1
ATOM 807 O O . ALA A 1 102 ? 16.125 -4.195 -14.018 1.00 72.62 102 ALA A O 1
ATOM 808 N N . LEU A 1 103 ? 16.907 -3.571 -12.000 1.00 67.38 103 LEU A N 1
ATOM 809 C CA . LEU A 1 103 ? 15.763 -4.064 -11.237 1.00 67.38 103 LEU A CA 1
ATOM 810 C C . LEU A 1 103 ? 14.439 -3.437 -11.689 1.00 67.38 103 LEU A C 1
ATOM 812 O O . LEU A 1 103 ? 13.490 -4.150 -12.016 1.00 67.38 103 LEU A O 1
ATOM 816 N N . ARG A 1 104 ? 14.387 -2.102 -11.800 1.00 67.94 104 ARG A N 1
ATOM 817 C CA . ARG A 1 104 ? 13.180 -1.389 -12.248 1.00 67.94 104 ARG A CA 1
ATOM 818 C C . ARG A 1 104 ? 12.725 -1.859 -13.629 1.00 67.94 104 ARG A C 1
ATOM 820 O O . ARG A 1 104 ? 11.528 -1.952 -13.893 1.00 67.94 104 ARG A O 1
ATOM 827 N N . ASN A 1 105 ? 13.670 -2.133 -14.527 1.00 73.44 105 ASN A N 1
ATOM 828 C CA . ASN A 1 105 ? 13.356 -2.619 -15.867 1.00 73.44 105 ASN A CA 1
ATOM 829 C C . ASN A 1 105 ? 12.946 -4.098 -15.871 1.00 73.44 105 ASN A C 1
ATOM 831 O O . ASN A 1 105 ? 12.046 -4.441 -16.634 1.00 73.44 105 ASN A O 1
ATOM 835 N N . MET A 1 106 ? 13.493 -4.944 -14.988 1.00 69.75 106 MET A N 1
ATOM 836 C CA . MET A 1 106 ? 12.994 -6.315 -14.805 1.00 69.75 106 MET A CA 1
ATOM 837 C C . MET A 1 106 ? 11.535 -6.333 -14.343 1.00 69.75 106 MET A C 1
ATOM 839 O O . MET A 1 106 ? 10.734 -7.040 -14.945 1.00 69.75 106 MET A O 1
ATOM 843 N N . CYS A 1 107 ? 11.147 -5.494 -13.377 1.00 64.88 107 CYS A N 1
ATOM 844 C CA . CYS A 1 107 ? 9.751 -5.404 -12.920 1.00 64.88 107 CYS A CA 1
ATOM 845 C C . CYS A 1 107 ? 8.797 -4.795 -13.968 1.00 64.88 107 CYS A C 1
ATOM 847 O O . CYS A 1 107 ? 7.574 -4.929 -13.872 1.00 64.88 107 CYS A O 1
ATOM 849 N N . ASN A 1 108 ? 9.331 -4.110 -14.983 1.00 65.94 108 ASN A N 1
ATOM 850 C CA . ASN A 1 108 ? 8.543 -3.555 -16.083 1.00 65.94 108 ASN A CA 1
ATOM 851 C C . ASN A 1 108 ? 8.342 -4.521 -17.253 1.00 65.94 108 ASN A C 1
ATOM 853 O O . ASN A 1 108 ? 7.517 -4.232 -18.125 1.00 65.94 108 ASN A O 1
ATOM 857 N N . LEU A 1 109 ? 9.023 -5.671 -17.261 1.00 65.81 109 LEU A N 1
ATOM 858 C CA . LEU A 1 109 ? 8.753 -6.742 -18.213 1.00 65.81 109 LEU A CA 1
ATOM 859 C C . LEU A 1 109 ? 7.370 -7.333 -17.915 1.00 65.81 109 LEU A C 1
ATOM 861 O O . LEU A 1 109 ? 7.191 -8.159 -17.026 1.00 65.81 109 LEU A O 1
ATOM 865 N N . ARG A 1 110 ? 6.359 -6.883 -18.664 1.00 53.78 110 ARG A N 1
ATOM 866 C CA . ARG A 1 110 ? 5.004 -7.442 -18.626 1.00 53.78 110 ARG A CA 1
ATOM 867 C C . ARG A 1 110 ? 5.041 -8.827 -19.260 1.00 53.78 110 ARG A C 1
ATOM 869 O O . ARG A 1 110 ? 4.874 -8.946 -20.469 1.00 53.78 110 ARG A O 1
ATOM 876 N N . TYR A 1 111 ? 5.310 -9.863 -18.478 1.00 55.91 111 TYR A N 1
ATOM 877 C CA . TYR A 1 111 ? 5.378 -11.208 -19.032 1.00 55.91 111 TYR A CA 1
ATOM 878 C C . TYR A 1 111 ? 4.740 -12.229 -18.090 1.00 55.91 111 TYR A C 1
ATOM 880 O O . TYR A 1 111 ? 5.449 -12.942 -17.405 1.00 55.91 111 TYR A O 1
ATOM 888 N N . LEU A 1 112 ? 3.408 -12.346 -18.054 1.00 41.94 112 LEU A N 1
ATOM 889 C CA . LEU A 1 112 ? 2.732 -13.359 -17.224 1.00 41.94 112 LEU A CA 1
ATOM 890 C C . LEU A 1 112 ? 2.925 -14.809 -17.737 1.00 41.94 112 LEU A C 1
ATOM 892 O O . LEU A 1 112 ? 2.834 -15.748 -16.948 1.00 41.94 112 LEU A O 1
ATOM 896 N N . ASP A 1 113 ? 3.245 -15.015 -19.021 1.00 42.31 113 ASP A N 1
ATOM 897 C CA . ASP A 1 113 ? 3.148 -16.348 -19.647 1.00 42.31 113 ASP A CA 1
ATOM 898 C C . ASP A 1 113 ? 4.434 -17.217 -19.599 1.00 42.31 113 ASP A C 1
ATOM 900 O O . ASP A 1 113 ? 4.360 -18.437 -19.719 1.00 42.31 113 ASP A O 1
ATOM 904 N N . ILE A 1 114 ? 5.629 -16.651 -19.365 1.00 45.84 114 ILE A N 1
ATOM 905 C CA . ILE A 1 114 ? 6.922 -17.383 -19.335 1.00 45.84 114 ILE A CA 1
ATOM 906 C C . ILE A 1 114 ? 7.164 -17.912 -17.932 1.00 45.84 114 ILE A C 1
ATOM 908 O O . ILE A 1 114 ? 7.748 -18.987 -17.794 1.00 45.84 114 ILE A O 1
ATOM 912 N N . TYR A 1 115 ? 6.667 -17.218 -16.906 1.00 46.28 115 TYR A N 1
ATOM 913 C CA . TYR A 1 115 ? 6.754 -17.669 -15.521 1.00 46.28 115 TYR A CA 1
ATOM 914 C C . TYR A 1 115 ? 6.060 -19.017 -15.297 1.00 46.28 115 TYR A C 1
ATOM 916 O O . TYR A 1 115 ? 6.486 -19.779 -14.437 1.00 46.28 115 TYR A O 1
ATOM 924 N N . LYS A 1 116 ? 5.074 -19.366 -16.138 1.00 39.50 116 LYS A N 1
ATOM 925 C CA . LYS A 1 116 ? 4.475 -20.708 -16.177 1.00 39.50 116 LYS A CA 1
ATOM 926 C C . LYS A 1 116 ? 5.336 -21.766 -16.882 1.00 39.50 116 LYS A C 1
ATOM 928 O O . LYS A 1 116 ? 5.158 -22.946 -16.612 1.00 39.50 116 LYS A O 1
ATOM 933 N N . SER A 1 117 ? 6.249 -21.385 -17.781 1.00 35.41 117 SER A N 1
ATOM 934 C CA . SER A 1 117 ? 6.963 -22.334 -18.658 1.00 35.41 117 SER A CA 1
ATOM 935 C C . SER A 1 117 ? 8.389 -22.684 -18.215 1.00 35.41 117 SER A C 1
ATOM 937 O O . SER A 1 117 ? 8.883 -23.753 -18.572 1.00 35.41 117 SER A O 1
ATOM 939 N N . ARG A 1 118 ? 9.084 -21.814 -17.460 1.00 40.97 118 ARG A N 1
ATOM 940 C CA . ARG A 1 118 ? 10.491 -22.032 -17.060 1.00 40.97 118 ARG A CA 1
ATOM 941 C C . ARG A 1 118 ? 10.812 -21.400 -15.696 1.00 40.97 118 ARG A C 1
ATOM 943 O O . ARG A 1 118 ? 11.241 -20.249 -15.634 1.00 40.97 118 ARG A O 1
ATOM 950 N N . GLY A 1 119 ? 10.696 -22.177 -14.613 1.00 37.50 119 GLY A N 1
ATOM 951 C CA . GLY A 1 119 ? 10.997 -21.750 -13.229 1.00 37.50 119 GLY A CA 1
ATOM 952 C C . GLY A 1 119 ? 12.409 -21.177 -13.000 1.00 37.50 119 GLY A C 1
ATOM 953 O O . GLY A 1 119 ? 12.616 -20.351 -12.121 1.00 37.50 119 GLY A O 1
ATOM 954 N N . VAL A 1 120 ? 13.375 -21.494 -13.869 1.00 41.22 120 VAL A N 1
ATOM 955 C CA . VAL A 1 120 ? 14.770 -21.009 -13.788 1.00 41.22 120 VAL A CA 1
ATOM 956 C C . VAL A 1 120 ? 14.898 -19.485 -13.935 1.00 41.22 120 VAL A C 1
ATOM 958 O O . VAL A 1 120 ? 15.865 -18.895 -13.457 1.00 41.22 120 VAL A O 1
ATOM 961 N N . VAL A 1 121 ? 13.958 -18.834 -14.624 1.00 41.88 121 VAL A N 1
ATOM 962 C CA . VAL A 1 121 ? 13.978 -17.375 -14.824 1.00 41.88 121 VAL A CA 1
ATOM 963 C C . VAL A 1 121 ? 13.531 -16.649 -13.555 1.00 41.88 121 VAL A C 1
ATOM 965 O O . VAL A 1 121 ? 14.052 -15.584 -13.248 1.00 41.88 121 VAL A O 1
ATOM 968 N N . LEU A 1 122 ? 12.627 -17.261 -12.793 1.00 43.03 122 LEU A N 1
ATOM 969 C CA . LEU A 1 122 ? 12.058 -16.714 -11.570 1.00 43.03 122 LEU A CA 1
ATOM 970 C C . LEU A 1 122 ? 13.071 -16.688 -10.435 1.00 43.03 122 LEU A C 1
ATOM 972 O O . LEU A 1 122 ? 13.374 -15.615 -9.923 1.00 43.03 122 LEU A O 1
ATOM 976 N N . GLN A 1 123 ? 13.696 -17.839 -10.173 1.00 42.84 123 GLN A N 1
ATOM 977 C CA . GLN A 1 123 ? 14.793 -17.984 -9.216 1.00 42.84 123 GLN A CA 1
ATOM 978 C C . GLN A 1 123 ? 15.890 -16.939 -9.457 1.00 42.84 123 GLN A C 1
ATOM 980 O O . GLN A 1 123 ? 16.375 -16.286 -8.547 1.00 42.84 123 GLN A O 1
ATOM 985 N N . LYS A 1 124 ? 16.234 -16.712 -10.726 1.00 44.28 124 LYS A N 1
ATOM 986 C CA . LYS A 1 124 ? 17.317 -15.809 -11.123 1.00 44.28 124 LYS A CA 1
ATOM 987 C C . LYS A 1 124 ? 16.975 -14.322 -11.024 1.00 44.28 124 LYS A C 1
ATOM 989 O O . LYS A 1 124 ? 17.887 -13.513 -10.867 1.00 44.28 124 LYS A O 1
ATOM 994 N N . VAL A 1 125 ? 15.703 -13.952 -11.179 1.00 45.28 125 VAL A N 1
ATOM 995 C CA . VAL A 1 125 ? 15.228 -12.582 -10.927 1.00 45.28 125 VAL A CA 1
ATOM 996 C C . VAL A 1 125 ? 15.147 -12.349 -9.415 1.00 45.28 125 VAL A C 1
ATOM 998 O O . VAL A 1 125 ? 15.579 -11.298 -8.949 1.00 45.28 125 VAL A O 1
ATOM 1001 N N . LEU A 1 126 ? 14.706 -13.358 -8.656 1.00 47.75 126 LEU A N 1
ATOM 1002 C CA . LEU A 1 126 ? 14.710 -13.373 -7.191 1.00 47.75 126 LEU A CA 1
ATOM 1003 C C . LEU A 1 126 ? 16.128 -13.202 -6.618 1.00 47.75 126 LEU A C 1
ATOM 1005 O O . LEU A 1 126 ? 16.330 -12.306 -5.803 1.00 47.75 126 LEU A O 1
ATOM 1009 N N . ASP A 1 127 ? 17.125 -13.929 -7.133 1.00 45.88 127 ASP A N 1
ATOM 1010 C CA . ASP A 1 127 ? 18.542 -13.792 -6.746 1.00 45.88 127 ASP A CA 1
ATOM 1011 C C . ASP A 1 127 ? 19.101 -12.372 -6.999 1.00 45.88 127 ASP A C 1
ATOM 1013 O O . ASP A 1 127 ? 19.979 -11.892 -6.282 1.00 45.88 127 ASP A O 1
ATOM 1017 N N . GLY A 1 128 ? 18.613 -11.684 -8.040 1.00 43.22 128 GLY A N 1
ATOM 1018 C CA . GLY A 1 128 ? 19.032 -10.321 -8.386 1.00 43.22 128 GLY A CA 1
ATOM 1019 C C . GLY A 1 128 ? 18.396 -9.244 -7.505 1.00 43.22 128 GLY A C 1
ATOM 1020 O O . GLY A 1 128 ? 19.056 -8.262 -7.170 1.00 43.22 128 GLY A O 1
ATOM 1021 N N . VAL A 1 129 ? 17.133 -9.432 -7.112 1.00 47.59 129 VAL A N 1
ATOM 1022 C CA . VAL A 1 129 ? 16.414 -8.558 -6.163 1.00 47.59 129 VAL A CA 1
ATOM 1023 C C . VAL A 1 129 ? 16.979 -8.728 -4.746 1.00 47.59 129 VAL A C 1
ATOM 1025 O O . VAL A 1 129 ? 17.159 -7.746 -4.027 1.00 47.59 129 VAL A O 1
ATOM 1028 N N . PHE A 1 130 ? 17.382 -9.953 -4.399 1.00 46.94 130 PHE A N 1
ATOM 1029 C CA . PHE A 1 130 ? 18.017 -10.326 -3.132 1.00 46.94 130 PHE A CA 1
ATOM 1030 C C . PHE A 1 130 ? 19.333 -9.573 -2.842 1.00 46.94 130 PHE A C 1
ATOM 1032 O O . PHE A 1 130 ? 19.602 -9.218 -1.699 1.00 46.94 130 PHE A O 1
ATOM 1039 N N . LEU A 1 131 ? 20.131 -9.239 -3.866 1.00 41.62 131 LEU A N 1
ATOM 1040 C CA . LEU A 1 131 ? 21.406 -8.508 -3.722 1.00 41.62 131 LEU A CA 1
ATOM 1041 C C . LEU A 1 131 ? 21.262 -7.024 -3.310 1.00 41.62 131 LEU A C 1
ATOM 1043 O O . LEU A 1 131 ? 22.272 -6.336 -3.130 1.00 41.62 131 LEU A O 1
ATOM 1047 N N . LEU A 1 132 ? 20.036 -6.499 -3.207 1.00 40.84 132 LEU A N 1
ATOM 1048 C CA . LEU A 1 132 ? 19.764 -5.056 -3.149 1.00 40.84 132 LEU A CA 1
ATOM 1049 C C . LEU A 1 132 ? 18.687 -4.616 -2.157 1.00 40.84 132 LEU A C 1
ATOM 1051 O O . LEU A 1 132 ? 18.526 -3.405 -1.986 1.00 40.84 132 LEU A O 1
ATOM 1055 N N . CYS A 1 133 ? 18.007 -5.540 -1.469 1.00 43.56 133 CYS A N 1
ATOM 1056 C CA . CYS A 1 133 ? 16.971 -5.226 -0.471 1.00 43.56 133 CYS A CA 1
ATOM 1057 C C . CYS A 1 133 ? 17.434 -4.304 0.678 1.00 43.56 133 CYS A C 1
ATOM 1059 O O . CYS A 1 133 ? 16.607 -3.874 1.471 1.00 43.56 133 CYS A O 1
ATOM 1061 N N . GLY A 1 134 ? 18.721 -3.950 0.752 1.00 41.47 134 GLY A N 1
ATOM 1062 C CA . GLY A 1 134 ? 19.237 -2.939 1.670 1.00 41.47 134 GLY A CA 1
ATOM 1063 C C . GLY A 1 134 ? 19.219 -1.482 1.182 1.00 41.47 134 GLY A C 1
ATOM 1064 O O . GLY A 1 134 ? 19.614 -0.639 1.975 1.00 41.47 134 GLY A O 1
ATOM 1065 N N . PHE A 1 135 ? 18.856 -1.143 -0.071 1.00 36.72 135 PHE A N 1
ATOM 1066 C CA . PHE A 1 135 ? 19.115 0.235 -0.549 1.00 36.72 135 PHE A CA 1
ATOM 1067 C C . PHE A 1 135 ? 18.118 0.932 -1.492 1.00 36.72 135 PHE A C 1
ATOM 1069 O O . PHE A 1 135 ? 18.198 2.155 -1.561 1.00 36.72 135 PHE A O 1
ATOM 1076 N N . TYR A 1 136 ? 17.209 0.266 -2.218 1.00 34.50 136 TYR A N 1
ATOM 1077 C CA . TYR A 1 136 ? 16.333 0.992 -3.162 1.00 34.50 136 TYR A CA 1
ATOM 1078 C C . TYR A 1 136 ? 14.916 0.400 -3.306 1.00 34.50 136 TYR A C 1
ATOM 1080 O O . TYR A 1 136 ? 14.734 -0.661 -3.897 1.00 34.50 136 TYR A O 1
ATOM 1088 N N . ASP A 1 137 ? 13.947 1.193 -2.834 1.00 37.06 137 ASP A N 1
ATOM 1089 C CA . ASP A 1 137 ? 12.511 1.269 -3.157 1.00 37.06 137 ASP A CA 1
ATOM 1090 C C . ASP A 1 137 ? 11.532 0.128 -2.790 1.00 37.06 137 ASP A C 1
ATOM 1092 O O . ASP A 1 137 ? 11.571 -0.988 -3.309 1.00 37.06 137 ASP A O 1
ATOM 1096 N N . HIS A 1 138 ? 10.502 0.532 -2.028 1.00 40.19 138 HIS A N 1
ATOM 1097 C CA . HIS A 1 138 ? 9.269 -0.183 -1.645 1.00 40.19 138 HIS A CA 1
ATOM 1098 C C . HIS A 1 138 ? 8.451 -0.784 -2.797 1.00 40.19 138 HIS A C 1
ATOM 1100 O O . HIS A 1 138 ? 7.643 -1.688 -2.599 1.00 40.19 138 HIS A O 1
ATOM 1106 N N . VAL A 1 139 ? 8.630 -0.284 -4.018 1.00 36.53 139 VAL A N 1
ATOM 1107 C CA . VAL A 1 139 ? 7.684 -0.505 -5.123 1.00 36.53 139 VAL A CA 1
ATOM 1108 C C . VAL A 1 139 ? 7.999 -1.778 -5.927 1.00 36.53 139 VAL A C 1
ATOM 1110 O O . VAL A 1 139 ? 7.163 -2.258 -6.694 1.00 36.53 139 VAL A O 1
ATOM 1113 N N . LEU A 1 140 ? 9.191 -2.368 -5.770 1.00 40.84 140 LEU A N 1
ATOM 1114 C CA . LEU A 1 140 ? 9.651 -3.445 -6.658 1.00 40.84 140 LEU A CA 1
ATOM 1115 C C . LEU A 1 140 ? 9.127 -4.853 -6.329 1.00 40.84 140 LEU A C 1
ATOM 1117 O O . LEU A 1 140 ? 9.108 -5.689 -7.235 1.00 40.84 140 LEU A O 1
ATOM 1121 N N . CYS A 1 141 ? 8.658 -5.122 -5.105 1.00 43.16 141 CYS A N 1
ATOM 1122 C CA . CYS A 1 141 ? 8.163 -6.458 -4.727 1.00 43.16 141 CYS A CA 1
ATOM 1123 C C . CYS A 1 141 ? 6.828 -6.838 -5.395 1.00 43.16 141 CYS A C 1
ATOM 1125 O O . CYS A 1 141 ? 6.533 -8.018 -5.565 1.00 43.16 141 CYS A O 1
ATOM 1127 N N . PHE A 1 142 ? 6.038 -5.860 -5.845 1.00 39.66 142 PHE A N 1
ATOM 1128 C CA . PHE A 1 142 ? 4.645 -6.063 -6.261 1.00 39.66 142 PHE A CA 1
ATOM 1129 C C . PHE A 1 142 ? 4.420 -6.752 -7.613 1.00 39.66 142 PHE A C 1
ATOM 1131 O O . PHE A 1 142 ? 3.276 -7.015 -7.981 1.00 39.66 142 PHE A O 1
ATOM 1138 N N . ARG A 1 143 ? 5.474 -7.034 -8.390 1.00 41.50 143 ARG A N 1
ATOM 1139 C CA . ARG A 1 143 ? 5.330 -7.520 -9.779 1.00 41.50 143 ARG A CA 1
ATOM 1140 C C . ARG A 1 143 ? 5.893 -8.914 -10.041 1.00 41.50 143 ARG A C 1
ATOM 1142 O O . ARG A 1 143 ? 5.968 -9.328 -11.196 1.00 41.50 143 ARG A O 1
ATOM 1149 N N . MET A 1 144 ? 6.290 -9.625 -8.991 1.00 41.56 144 MET A N 1
ATOM 1150 C CA . MET A 1 144 ? 6.966 -10.916 -9.092 1.00 41.56 144 MET A CA 1
ATOM 1151 C C . MET A 1 144 ? 5.979 -12.080 -8.935 1.00 41.56 144 MET A C 1
ATOM 1153 O O . MET A 1 144 ? 5.357 -12.224 -7.886 1.00 41.56 144 MET A O 1
ATOM 1157 N N . PRO A 1 145 ? 5.846 -12.971 -9.926 1.00 37.34 145 PRO A N 1
ATOM 1158 C CA . PRO A 1 145 ? 5.459 -14.352 -9.647 1.00 37.34 145 PRO A CA 1
ATOM 1159 C C . PRO A 1 145 ? 6.599 -15.042 -8.870 1.00 37.34 145 PRO A C 1
ATOM 1161 O O . PRO A 1 145 ? 7.742 -14.624 -8.978 1.00 37.34 145 PRO A O 1
ATOM 1164 N N . GLY A 1 146 ? 6.331 -16.065 -8.051 1.00 44.41 146 GLY A N 1
ATOM 1165 C CA . GLY A 1 146 ? 7.380 -16.734 -7.238 1.00 44.41 146 GLY A CA 1
ATOM 1166 C C . GLY A 1 146 ? 7.489 -16.271 -5.784 1.00 44.41 146 GLY A C 1
ATOM 1167 O O . GLY A 1 146 ? 8.503 -16.488 -5.127 1.00 44.41 146 GLY A O 1
ATOM 1168 N N . ILE A 1 147 ? 6.421 -15.660 -5.276 1.00 48.56 147 ILE A N 1
ATOM 1169 C CA . ILE A 1 147 ? 6.290 -15.152 -3.906 1.00 48.56 147 ILE A CA 1
ATOM 1170 C C . ILE A 1 147 ? 6.693 -16.190 -2.835 1.00 48.56 147 ILE A C 1
ATOM 1172 O O . ILE A 1 147 ? 7.300 -15.837 -1.830 1.00 48.56 147 ILE A O 1
ATOM 1176 N N . THR A 1 148 ? 6.416 -17.478 -3.045 1.00 43.25 148 THR A N 1
ATOM 1177 C CA . THR A 1 148 ? 6.710 -18.538 -2.067 1.00 43.25 148 THR A CA 1
ATOM 1178 C C . THR A 1 148 ? 8.205 -18.831 -1.899 1.00 43.25 148 THR A C 1
ATOM 1180 O O . THR A 1 148 ? 8.647 -19.051 -0.774 1.00 43.25 148 THR A O 1
ATOM 1183 N N . GLU A 1 149 ? 8.992 -18.795 -2.980 1.00 48.59 149 GLU A N 1
ATOM 1184 C CA . GLU A 1 149 ? 10.451 -19.012 -2.934 1.00 48.59 149 GLU A CA 1
ATOM 1185 C C . GLU A 1 149 ? 11.175 -17.810 -2.310 1.00 48.59 149 GLU A C 1
ATOM 1187 O O . GLU A 1 149 ? 12.118 -17.992 -1.539 1.00 48.59 149 GLU A O 1
ATOM 1192 N N . TYR A 1 150 ? 10.686 -16.588 -2.573 1.00 53.16 150 TYR A N 1
ATOM 1193 C CA . TYR A 1 150 ? 11.166 -15.360 -1.927 1.00 53.16 150 TYR A CA 1
ATOM 1194 C C . TYR A 1 150 ? 11.048 -15.449 -0.399 1.00 53.16 150 TYR A C 1
ATOM 1196 O O . TYR A 1 150 ? 12.020 -15.231 0.322 1.00 53.16 150 TYR A O 1
ATOM 1204 N N . ILE A 1 151 ? 9.871 -15.848 0.093 1.00 52.38 151 ILE A N 1
ATOM 1205 C CA . ILE A 1 151 ? 9.582 -15.916 1.530 1.00 52.38 151 ILE A CA 1
ATOM 1206 C C . ILE A 1 151 ? 10.434 -16.990 2.225 1.00 52.38 151 ILE A C 1
ATOM 1208 O O . ILE A 1 151 ? 10.970 -16.732 3.301 1.00 52.38 151 ILE A O 1
ATOM 1212 N N . GLN A 1 152 ? 10.627 -18.159 1.599 1.00 49.62 152 GLN A N 1
ATOM 1213 C CA . GLN A 1 152 ? 11.478 -19.228 2.147 1.00 49.62 152 GLN A CA 1
ATOM 1214 C C . GLN A 1 152 ? 12.967 -18.853 2.224 1.00 49.62 152 GLN A C 1
ATOM 1216 O O . GLN A 1 152 ? 13.686 -19.356 3.089 1.00 49.62 152 GLN A O 1
ATOM 1221 N N . HIS A 1 153 ? 13.454 -17.973 1.347 1.00 49.72 153 HIS A N 1
ATOM 1222 C CA . HIS A 1 153 ? 14.836 -17.496 1.409 1.00 49.72 153 HIS A CA 1
ATOM 1223 C C . HIS A 1 153 ? 15.026 -16.335 2.396 1.00 49.72 153 HIS A C 1
ATOM 1225 O O . HIS A 1 153 ? 16.064 -16.285 3.057 1.00 49.72 153 HIS A O 1
ATOM 1231 N N . CYS A 1 154 ? 14.029 -15.458 2.576 1.00 48.56 154 CYS A N 1
ATOM 1232 C CA . CYS A 1 154 ? 14.055 -14.413 3.611 1.00 48.56 154 CYS A CA 1
ATOM 1233 C C . CYS A 1 154 ? 14.160 -14.990 5.034 1.00 48.56 154 CYS A C 1
ATOM 1235 O O . CYS A 1 154 ? 14.808 -14.387 5.886 1.00 48.56 154 CYS A O 1
ATOM 1237 N N . THR A 1 155 ? 13.601 -16.181 5.281 1.00 45.69 155 THR A N 1
ATOM 1238 C CA . THR A 1 155 ? 13.737 -16.892 6.565 1.00 45.69 155 THR A CA 1
ATOM 1239 C C . THR A 1 155 ? 15.148 -17.398 6.877 1.00 45.69 155 THR A C 1
ATOM 1241 O O . THR A 1 155 ? 15.413 -17.750 8.021 1.00 45.69 155 THR A O 1
ATOM 1244 N N . LEU A 1 156 ? 16.063 -17.468 5.901 1.00 44.66 156 LEU A N 1
ATOM 1245 C CA . LEU A 1 156 ? 17.341 -18.180 6.060 1.00 44.66 156 LEU A CA 1
ATOM 1246 C C . LEU A 1 156 ? 18.554 -17.305 6.424 1.00 44.66 156 LEU A C 1
ATOM 1248 O O . LEU A 1 156 ? 19.629 -17.856 6.660 1.00 44.66 156 LEU A O 1
ATOM 1252 N N . SER A 1 157 ? 18.443 -15.976 6.512 1.00 44.19 157 SER A N 1
ATOM 1253 C CA . SER A 1 157 ? 19.534 -15.136 7.047 1.00 44.19 157 SER A CA 1
ATOM 1254 C C . SER A 1 157 ? 19.105 -13.697 7.290 1.00 44.19 157 SER A C 1
ATOM 1256 O O . SER A 1 157 ? 18.819 -13.009 6.319 1.00 44.19 157 SER A O 1
ATOM 1258 N N . TRP A 1 158 ? 19.156 -13.246 8.551 1.00 43.75 158 TRP A N 1
ATOM 1259 C CA . TRP A 1 158 ? 19.425 -11.866 9.014 1.00 43.75 158 TRP A CA 1
ATOM 1260 C C . TRP A 1 158 ? 18.619 -10.685 8.416 1.00 43.75 158 TRP A C 1
ATOM 1262 O O . TRP A 1 158 ? 18.861 -9.542 8.787 1.00 43.75 158 TRP A O 1
ATOM 1272 N N . LEU A 1 159 ? 17.663 -10.919 7.512 1.00 53.69 159 LEU A N 1
ATOM 1273 C CA . LEU A 1 159 ? 16.992 -9.878 6.724 1.00 53.69 159 LEU A CA 1
ATOM 1274 C C . LEU A 1 159 ? 15.604 -9.509 7.258 1.00 53.69 159 LEU A C 1
ATOM 1276 O O . LEU A 1 159 ? 15.031 -8.516 6.825 1.00 53.69 159 LEU A O 1
ATOM 1280 N N . CYS A 1 160 ? 15.045 -10.294 8.180 1.00 52.22 160 CYS A N 1
ATOM 1281 C CA . CYS A 1 160 ? 13.694 -10.050 8.684 1.00 52.22 160 CYS A CA 1
ATOM 1282 C C . CYS A 1 160 ? 13.589 -8.778 9.543 1.00 52.22 160 CYS A C 1
ATOM 1284 O O . CYS A 1 160 ? 12.520 -8.188 9.644 1.00 52.22 160 CYS A O 1
ATOM 1286 N N . CYS A 1 161 ? 14.710 -8.310 10.096 1.00 55.12 161 CYS A N 1
ATOM 1287 C CA . CYS A 1 161 ? 14.781 -7.088 10.899 1.00 55.12 161 CYS A CA 1
ATOM 1288 C C . CYS A 1 161 ? 14.855 -5.819 10.038 1.00 55.12 161 CYS A C 1
ATOM 1290 O O . CYS A 1 161 ? 14.747 -4.709 10.558 1.00 55.12 161 CYS A O 1
ATOM 1292 N N . CYS A 1 162 ? 15.071 -5.951 8.723 1.00 66.50 162 CYS A N 1
ATOM 1293 C CA . CYS A 1 162 ? 15.114 -4.807 7.824 1.00 66.50 162 CYS A CA 1
ATOM 1294 C C . CYS A 1 162 ? 13.702 -4.233 7.654 1.00 66.50 162 CYS A C 1
ATOM 1296 O O . CYS A 1 162 ? 12.800 -4.929 7.186 1.00 66.50 162 CYS A O 1
ATOM 1298 N N . VAL A 1 163 ? 13.533 -2.942 7.953 1.00 67.62 163 VAL A N 1
ATOM 1299 C CA . VAL A 1 163 ? 12.280 -2.180 7.787 1.00 67.62 163 VAL A CA 1
ATOM 1300 C C . VAL A 1 163 ? 11.598 -2.444 6.436 1.00 67.62 163 VAL A C 1
ATOM 1302 O O . VAL A 1 163 ? 10.416 -2.790 6.389 1.00 67.62 163 VAL A O 1
ATOM 1305 N N . ALA A 1 164 ? 12.383 -2.457 5.355 1.00 65.00 164 ALA A N 1
ATOM 1306 C CA . ALA A 1 164 ? 11.908 -2.738 4.004 1.00 65.00 164 ALA A CA 1
ATOM 1307 C C . ALA A 1 164 ? 11.303 -4.147 3.843 1.00 65.00 164 ALA A C 1
ATOM 1309 O O . ALA A 1 164 ? 10.330 -4.330 3.110 1.00 65.00 164 ALA A O 1
ATOM 1310 N N . VAL A 1 165 ? 11.841 -5.161 4.527 1.00 68.38 165 VAL A N 1
ATOM 1311 C CA . VAL A 1 165 ? 11.341 -6.543 4.441 1.00 68.38 165 VAL A CA 1
ATOM 1312 C C . VAL A 1 165 ? 10.002 -6.672 5.161 1.00 68.38 165 VAL A C 1
ATOM 1314 O O . VAL A 1 165 ? 9.050 -7.207 4.600 1.00 68.38 165 VAL A O 1
ATOM 1317 N N . VAL A 1 166 ? 9.875 -6.102 6.358 1.00 74.25 166 VAL A N 1
ATOM 1318 C CA . VAL A 1 166 ? 8.615 -6.143 7.118 1.00 74.25 166 VAL A CA 1
ATOM 1319 C C . VAL A 1 166 ? 7.507 -5.358 6.408 1.00 74.25 166 VAL A C 1
ATOM 1321 O O . VAL A 1 166 ? 6.371 -5.824 6.306 1.00 74.25 166 VAL A O 1
ATOM 1324 N N . GLN A 1 167 ? 7.832 -4.192 5.849 1.00 73.62 167 GLN A N 1
ATOM 1325 C CA . GLN A 1 167 ? 6.890 -3.410 5.046 1.00 73.62 167 GLN A CA 1
ATOM 1326 C C . GLN A 1 167 ? 6.472 -4.162 3.778 1.00 73.62 167 GLN A C 1
ATOM 1328 O O . GLN A 1 167 ? 5.282 -4.226 3.482 1.00 73.62 167 GLN A O 1
ATOM 1333 N N . THR A 1 168 ? 7.409 -4.800 3.066 1.00 69.56 168 THR A N 1
ATOM 1334 C CA . THR A 1 168 ? 7.054 -5.620 1.895 1.00 69.56 168 THR A CA 1
ATOM 1335 C C . THR A 1 168 ? 6.211 -6.833 2.271 1.00 69.56 168 THR A C 1
ATOM 1337 O O . THR A 1 168 ? 5.330 -7.192 1.502 1.00 69.56 168 THR A O 1
ATOM 1340 N N . PHE A 1 169 ? 6.398 -7.434 3.448 1.00 75.31 169 PHE A N 1
ATOM 1341 C CA . PHE A 1 169 ? 5.521 -8.490 3.958 1.00 75.31 169 PHE A CA 1
ATOM 1342 C C . PHE A 1 169 ? 4.103 -7.992 4.237 1.00 75.31 169 PHE A C 1
ATOM 1344 O O . PHE A 1 169 ? 3.149 -8.618 3.779 1.00 75.31 169 PHE A O 1
ATOM 1351 N N . ARG A 1 170 ? 3.953 -6.855 4.928 1.00 77.81 170 ARG A N 1
ATOM 1352 C CA . ARG A 1 170 ? 2.650 -6.203 5.155 1.00 77.81 170 ARG A CA 1
ATOM 1353 C C . ARG A 1 170 ? 1.914 -5.988 3.838 1.00 77.81 170 ARG A C 1
ATOM 1355 O O . ARG A 1 170 ? 0.779 -6.420 3.655 1.00 77.81 170 ARG A O 1
ATOM 1362 N N . ASP A 1 171 ? 2.605 -5.339 2.921 1.00 68.00 171 ASP A N 1
ATOM 1363 C CA . ASP A 1 171 ? 2.120 -4.981 1.605 1.00 68.00 171 ASP A CA 1
ATOM 1364 C C . ASP A 1 171 ? 1.756 -6.233 0.786 1.00 68.00 171 ASP A C 1
ATOM 1366 O O . ASP A 1 171 ? 0.666 -6.351 0.233 1.00 68.00 171 ASP A O 1
ATOM 1370 N N . LEU A 1 172 ? 2.621 -7.240 0.768 1.00 65.81 172 LEU A N 1
ATOM 1371 C CA . LEU A 1 172 ? 2.370 -8.498 0.081 1.00 65.81 172 LEU A CA 1
ATOM 1372 C C . LEU A 1 172 ? 1.115 -9.200 0.605 1.00 65.81 172 LEU A C 1
ATOM 1374 O O . LEU A 1 172 ? 0.321 -9.697 -0.185 1.00 65.81 172 LEU A O 1
ATOM 1378 N N . VAL A 1 173 ? 0.911 -9.226 1.919 1.00 70.25 173 VAL A N 1
ATOM 1379 C CA . VAL A 1 173 ? -0.278 -9.835 2.522 1.00 70.25 173 VAL A CA 1
ATOM 1380 C C . VAL A 1 173 ? -1.542 -9.037 2.203 1.00 70.25 173 VAL A C 1
ATOM 1382 O O . VAL A 1 173 ? -2.575 -9.630 1.891 1.00 70.25 173 VAL A O 1
ATOM 1385 N N . TRP A 1 174 ? -1.449 -7.706 2.203 1.00 70.12 174 TRP A N 1
ATOM 1386 C CA . TRP A 1 174 ? -2.556 -6.822 1.843 1.00 70.12 174 TRP A CA 1
ATOM 1387 C C . TRP A 1 174 ? -3.030 -7.031 0.399 1.00 70.12 174 TRP A C 1
ATOM 1389 O O . TRP A 1 174 ? -4.226 -7.148 0.140 1.00 70.12 174 TRP A O 1
ATOM 1399 N N . PHE A 1 175 ? -2.096 -7.103 -0.551 1.00 60.50 175 PHE A N 1
ATOM 1400 C CA . PHE A 1 175 ? -2.410 -7.227 -1.977 1.00 60.50 175 PHE A CA 1
ATOM 1401 C C . PHE A 1 175 ? -2.616 -8.673 -2.442 1.00 60.50 175 PHE A C 1
ATOM 1403 O O . PHE A 1 175 ? -3.310 -8.917 -3.428 1.00 60.50 175 PHE A O 1
ATOM 1410 N N . CYS A 1 176 ? -1.983 -9.635 -1.772 1.00 63.19 176 CYS A N 1
ATOM 1411 C CA . CYS A 1 176 ? -1.969 -11.049 -2.133 1.00 63.19 176 CYS A CA 1
ATOM 1412 C C . CYS A 1 176 ? -2.292 -11.918 -0.900 1.00 63.19 176 CYS A C 1
ATOM 1414 O O . CYS A 1 176 ? -1.378 -12.473 -0.277 1.00 63.19 176 CYS A O 1
ATOM 1416 N N . PRO A 1 177 ? -3.582 -12.127 -0.571 1.00 68.50 177 PRO A N 1
ATOM 1417 C CA . PRO A 1 177 ? -3.998 -12.950 0.573 1.00 68.50 177 PRO A CA 1
ATOM 1418 C C . PRO A 1 177 ? -3.499 -14.407 0.527 1.00 68.50 177 PRO A C 1
ATOM 1420 O O . PRO A 1 177 ? -3.401 -15.084 1.546 1.00 68.50 177 PRO A O 1
ATOM 1423 N N . GLN A 1 178 ? -3.142 -14.918 -0.652 1.00 66.00 178 GLN A N 1
ATOM 1424 C CA . GLN A 1 178 ? -2.554 -16.249 -0.828 1.00 66.00 178 GLN A CA 1
ATOM 1425 C C . GLN A 1 178 ? -1.154 -16.399 -0.202 1.00 66.00 178 GLN A C 1
ATOM 1427 O O . GLN A 1 178 ? -0.712 -17.521 0.045 1.00 66.00 178 GLN A O 1
ATOM 1432 N N . SER A 1 179 ? -0.448 -15.292 0.053 1.00 66.19 179 SER A N 1
ATOM 1433 C CA . SER A 1 179 ? 0.894 -15.289 0.661 1.00 66.19 179 SER A CA 1
ATOM 1434 C C . SER A 1 179 ? 0.897 -15.212 2.185 1.00 66.19 179 SER A C 1
ATOM 1436 O O . SER A 1 179 ? 1.966 -15.338 2.781 1.00 66.19 179 SER A O 1
ATOM 1438 N N . THR A 1 180 ? -0.262 -15.052 2.827 1.00 76.38 180 THR A N 1
ATOM 1439 C CA . THR A 1 180 ? -0.361 -14.851 4.280 1.00 76.38 180 THR A CA 1
ATOM 1440 C C . THR A 1 180 ? 0.297 -15.973 5.076 1.00 76.38 180 THR A C 1
ATOM 1442 O O . THR A 1 180 ? 1.123 -15.707 5.941 1.00 76.38 180 THR A O 1
ATOM 1445 N N . GLY A 1 181 ? 0.009 -17.238 4.751 1.00 77.69 181 GLY A N 1
ATOM 1446 C CA . GLY A 1 181 ? 0.556 -18.384 5.487 1.00 77.69 181 GLY A CA 1
ATOM 1447 C C . GLY A 1 181 ? 2.094 -18.426 5.511 1.00 77.69 181 GLY A C 1
ATOM 1448 O O . GLY A 1 181 ? 2.676 -18.513 6.593 1.00 77.69 181 GLY A O 1
ATOM 1449 N N . PRO A 1 182 ? 2.771 -18.358 4.349 1.00 70.44 182 PRO A N 1
ATOM 1450 C CA . PRO A 1 182 ? 4.228 -18.274 4.300 1.00 70.44 182 PRO A CA 1
ATOM 1451 C C . PRO A 1 182 ? 4.803 -17.057 5.040 1.00 70.44 182 PRO A C 1
ATOM 1453 O O . PRO A 1 182 ? 5.785 -17.217 5.759 1.00 70.44 182 PRO A O 1
ATOM 1456 N N . VAL A 1 183 ? 4.200 -15.868 4.902 1.00 75.38 183 VAL A N 1
ATOM 1457 C CA . VAL A 1 183 ? 4.671 -14.650 5.588 1.00 75.38 183 VAL A CA 1
ATOM 1458 C C . VAL A 1 183 ? 4.569 -14.792 7.107 1.00 75.38 183 VAL A C 1
ATOM 1460 O O . VAL A 1 183 ? 5.531 -14.491 7.804 1.00 75.38 183 VAL A O 1
ATOM 1463 N N . CYS A 1 184 ? 3.456 -15.308 7.634 1.00 83.12 184 CYS A N 1
ATOM 1464 C CA . CYS A 1 184 ? 3.282 -15.512 9.076 1.00 83.12 184 CYS A CA 1
ATOM 1465 C C . CYS A 1 184 ? 4.346 -16.450 9.662 1.00 83.12 184 CYS A C 1
ATOM 1467 O O . CYS A 1 184 ? 4.931 -16.139 10.695 1.00 83.12 184 CYS A O 1
ATOM 1469 N N . LYS A 1 185 ? 4.654 -17.555 8.968 1.00 81.19 185 LYS A N 1
ATOM 1470 C CA . LYS A 1 185 ? 5.740 -18.465 9.369 1.00 81.19 185 LYS A CA 1
ATOM 1471 C C . LYS A 1 185 ? 7.105 -17.789 9.336 1.00 81.19 185 LYS A C 1
ATOM 1473 O O . LYS A 1 185 ? 7.957 -18.105 10.158 1.00 81.19 185 LYS A O 1
ATOM 1478 N N . ALA A 1 186 ? 7.317 -16.892 8.374 1.00 74.69 186 ALA A N 1
ATOM 1479 C CA . ALA A 1 186 ? 8.556 -16.143 8.292 1.00 74.69 186 ALA A CA 1
ATOM 1480 C C . ALA A 1 186 ? 8.712 -15.199 9.483 1.00 74.69 186 ALA A C 1
ATOM 1482 O O . ALA A 1 186 ? 9.738 -15.264 10.144 1.00 74.69 186 ALA A O 1
ATOM 1483 N N . VAL A 1 187 ? 7.676 -14.411 9.793 1.00 79.56 187 VAL A N 1
ATOM 1484 C CA . VAL A 1 187 ? 7.650 -13.477 10.933 1.00 79.56 187 VAL A CA 1
ATOM 1485 C C . VAL A 1 187 ? 7.867 -14.197 12.267 1.00 79.56 187 VAL A C 1
ATOM 1487 O O . VAL A 1 187 ? 8.587 -13.692 13.118 1.00 79.56 187 VAL A O 1
ATOM 1490 N N . GLU A 1 188 ? 7.298 -15.390 12.446 1.00 80.31 188 GLU A N 1
ATOM 1491 C CA . GLU A 1 188 ? 7.477 -16.189 13.667 1.00 80.31 188 GLU A CA 1
ATOM 1492 C C . GLU A 1 188 ? 8.926 -16.661 13.880 1.00 80.31 188 GLU A C 1
ATOM 1494 O O . GLU A 1 188 ? 9.353 -16.842 15.016 1.00 80.31 188 GLU A O 1
ATOM 1499 N N . GLY A 1 189 ? 9.698 -16.822 12.801 1.00 70.94 189 GLY A N 1
ATOM 1500 C CA . GLY A 1 189 ? 11.123 -17.155 12.862 1.00 70.94 189 GLY A CA 1
ATOM 1501 C C . GLY A 1 189 ? 12.049 -15.960 13.116 1.00 70.94 189 GLY A C 1
ATOM 1502 O O . GLY A 1 189 ? 13.265 -16.147 13.145 1.00 70.94 189 GLY A O 1
ATOM 1503 N N . CYS A 1 190 ? 11.511 -14.745 13.254 1.00 71.50 190 CYS A N 1
ATOM 1504 C CA . CYS A 1 190 ? 12.293 -13.524 13.428 1.00 71.50 190 CYS A CA 1
ATOM 1505 C C . CYS A 1 190 ? 12.424 -13.185 14.914 1.00 71.50 190 CYS A C 1
ATOM 1507 O O . CYS A 1 190 ? 11.443 -12.837 15.563 1.00 71.50 190 CYS A O 1
ATOM 1509 N N . ASP A 1 191 ? 13.645 -13.288 15.439 1.00 65.75 191 ASP A N 1
ATOM 1510 C CA . ASP A 1 191 ? 13.930 -13.099 16.871 1.00 65.75 191 ASP A CA 1
ATOM 1511 C C . ASP A 1 191 ? 14.175 -11.621 17.243 1.00 65.75 191 ASP A C 1
ATOM 1513 O O . ASP A 1 191 ? 14.022 -11.207 18.388 1.00 65.75 191 ASP A O 1
ATOM 1517 N N . GLU A 1 192 ? 14.525 -10.789 16.260 1.00 73.31 192 GLU A N 1
ATOM 1518 C CA . GLU A 1 192 ? 14.857 -9.377 16.455 1.00 73.31 192 GLU A CA 1
ATOM 1519 C C . GLU A 1 192 ? 13.754 -8.451 15.915 1.00 73.31 192 GLU A C 1
ATOM 1521 O O . GLU A 1 192 ? 13.301 -8.572 14.773 1.00 73.31 192 GLU A O 1
ATOM 1526 N N . THR A 1 193 ? 13.346 -7.475 16.731 1.00 76.88 193 THR A N 1
ATOM 1527 C CA . THR A 1 193 ? 12.346 -6.463 16.361 1.00 76.88 193 THR A CA 1
ATOM 1528 C C . THR A 1 193 ? 12.980 -5.269 15.632 1.00 76.88 193 THR A C 1
ATOM 1530 O O . THR A 1 193 ? 14.036 -4.789 16.065 1.00 76.88 193 THR A O 1
ATOM 1533 N N . PRO A 1 194 ? 12.329 -4.717 14.588 1.00 79.81 194 PRO A N 1
ATOM 1534 C CA . PRO A 1 194 ? 12.818 -3.535 13.880 1.00 79.81 194 PRO A CA 1
ATOM 1535 C C . PRO A 1 194 ? 12.906 -2.315 14.813 1.00 79.81 194 PRO A C 1
ATOM 1537 O O . PRO A 1 194 ? 12.042 -2.106 15.665 1.00 79.81 194 PRO A O 1
ATOM 1540 N N . GLN A 1 195 ? 13.954 -1.504 14.642 1.00 81.12 195 GLN A N 1
ATOM 1541 C CA . GLN A 1 195 ? 14.177 -0.289 15.441 1.00 81.12 195 GLN A CA 1
ATOM 1542 C C . GLN A 1 195 ? 13.448 0.931 14.868 1.00 81.12 195 GLN A C 1
ATOM 1544 O O . GLN A 1 195 ? 13.010 1.791 15.630 1.00 81.12 195 GLN A O 1
ATOM 1549 N N . ASP A 1 196 ? 13.287 0.983 13.545 1.00 85.12 196 ASP A N 1
ATOM 1550 C CA . ASP A 1 196 ? 12.626 2.082 12.845 1.00 85.12 196 ASP A CA 1
ATOM 1551 C C . ASP A 1 196 ? 11.110 2.093 13.087 1.00 85.12 196 ASP A C 1
ATOM 1553 O O . ASP A 1 196 ? 10.451 1.049 13.043 1.00 85.12 196 ASP A O 1
ATOM 1557 N N . ASP A 1 197 ? 10.537 3.287 13.247 1.00 86.75 197 ASP A N 1
ATOM 1558 C CA . ASP A 1 197 ? 9.103 3.494 13.490 1.00 86.75 197 ASP A CA 1
ATOM 1559 C C . ASP A 1 197 ? 8.217 2.849 12.420 1.00 86.75 197 ASP A C 1
ATOM 1561 O O . ASP A 1 197 ? 7.174 2.266 12.722 1.00 86.75 197 ASP A O 1
ATOM 1565 N N . GLU A 1 198 ? 8.624 2.941 11.154 1.00 83.25 198 GLU A N 1
ATOM 1566 C CA . GLU A 1 198 ? 7.861 2.394 10.033 1.00 83.25 198 GLU A CA 1
ATOM 1567 C C . GLU A 1 198 ? 7.896 0.860 10.012 1.00 83.25 198 GLU A C 1
ATOM 1569 O O . GLU A 1 198 ? 6.898 0.209 9.687 1.00 83.25 198 GLU A O 1
ATOM 1574 N N . GLY A 1 199 ? 9.033 0.277 10.402 1.00 83.06 199 GLY A N 1
ATOM 1575 C CA . GLY A 1 199 ? 9.205 -1.167 10.528 1.00 83.06 199 GLY A CA 1
ATOM 1576 C C . GLY A 1 199 ? 8.387 -1.715 11.690 1.00 83.06 199 GLY A C 1
ATOM 1577 O O . GLY A 1 199 ? 7.684 -2.712 11.527 1.00 83.06 199 GLY A O 1
ATOM 1578 N N . LYS A 1 200 ? 8.405 -1.019 12.836 1.00 88.62 200 LYS A N 1
ATOM 1579 C CA . LYS A 1 200 ? 7.558 -1.334 13.994 1.00 88.62 200 LYS A CA 1
ATOM 1580 C C . LYS A 1 200 ? 6.081 -1.285 13.624 1.00 88.62 200 LYS A C 1
ATOM 1582 O O . LYS A 1 200 ? 5.369 -2.243 13.895 1.00 88.62 200 LYS A O 1
ATOM 1587 N N . GLN A 1 201 ? 5.619 -0.230 12.952 1.00 90.81 201 GLN A N 1
ATOM 1588 C CA . GLN A 1 201 ? 4.226 -0.131 12.500 1.00 90.81 201 GLN A CA 1
ATOM 1589 C C . GLN A 1 201 ? 3.839 -1.284 11.567 1.00 90.81 201 GLN A C 1
ATOM 1591 O O . GLN A 1 201 ? 2.792 -1.899 11.751 1.00 90.81 201 GLN A O 1
ATOM 1596 N N . ALA A 1 202 ? 4.684 -1.619 10.588 1.00 86.38 202 ALA A N 1
ATOM 1597 C CA . ALA A 1 202 ? 4.402 -2.727 9.679 1.00 86.38 202 ALA A CA 1
ATOM 1598 C C . ALA A 1 202 ? 4.350 -4.084 10.401 1.00 86.38 202 ALA A C 1
ATOM 1600 O O . ALA A 1 202 ? 3.463 -4.892 10.114 1.00 86.38 202 ALA A O 1
ATOM 1601 N N . LEU A 1 203 ? 5.251 -4.316 11.363 1.00 89.56 203 LEU A N 1
ATOM 1602 C CA . LEU A 1 203 ? 5.246 -5.523 12.189 1.00 89.56 203 LEU A CA 1
ATOM 1603 C C . LEU A 1 203 ? 3.991 -5.586 13.060 1.00 89.56 203 LEU A C 1
ATOM 1605 O O . LEU A 1 203 ? 3.283 -6.589 13.042 1.00 89.56 203 LEU A O 1
ATOM 1609 N N . LEU A 1 204 ? 3.685 -4.510 13.787 1.00 92.69 204 LEU A N 1
ATOM 1610 C CA . LEU A 1 204 ? 2.504 -4.420 14.642 1.00 92.69 204 LEU A CA 1
ATOM 1611 C C . LEU A 1 204 ? 1.232 -4.670 13.837 1.00 92.69 204 LEU A C 1
ATOM 1613 O O . LEU A 1 204 ? 0.374 -5.429 14.285 1.00 92.69 204 LEU A O 1
ATOM 1617 N N . TRP A 1 205 ? 1.124 -4.104 12.635 1.00 92.25 205 TRP A N 1
ATOM 1618 C CA . TRP A 1 205 ? -0.006 -4.355 11.747 1.00 92.25 205 TRP A CA 1
ATOM 1619 C C . TRP A 1 205 ? -0.137 -5.845 11.397 1.00 92.25 205 TRP A C 1
ATOM 1621 O O . TRP A 1 205 ? -1.227 -6.406 11.513 1.00 92.25 205 TRP A O 1
ATOM 1631 N N . LEU A 1 206 ? 0.969 -6.506 11.022 1.00 89.00 206 LEU A N 1
ATOM 1632 C CA . LEU A 1 206 ? 0.990 -7.938 10.689 1.00 89.00 206 LEU A CA 1
ATOM 1633 C C . LEU A 1 206 ? 0.550 -8.802 11.879 1.00 89.00 206 LE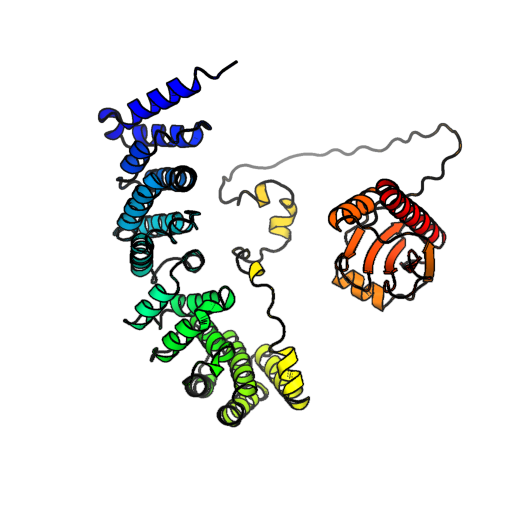U A C 1
ATOM 1635 O O . LEU A 1 206 ? -0.272 -9.705 11.710 1.00 89.00 206 LEU A O 1
ATOM 1639 N N . LEU A 1 207 ? 1.050 -8.493 13.080 1.00 91.31 207 LEU A N 1
ATOM 1640 C CA . LEU A 1 207 ? 0.685 -9.186 14.319 1.00 91.31 207 LEU A CA 1
ATOM 1641 C C . LEU A 1 207 ? -0.795 -8.987 14.675 1.00 91.31 207 LEU A C 1
ATOM 1643 O O . LEU A 1 207 ? -1.457 -9.928 15.102 1.00 91.31 207 LEU A O 1
ATOM 1647 N N . GLY A 1 208 ? -1.334 -7.784 14.474 1.00 90.75 208 GLY A N 1
ATOM 1648 C CA . GLY A 1 208 ? -2.739 -7.483 14.745 1.00 90.75 208 GLY A CA 1
ATOM 1649 C C . GLY A 1 208 ? -3.700 -8.112 13.736 1.00 90.75 208 GLY A C 1
ATOM 1650 O O . GLY A 1 208 ? -4.736 -8.644 14.121 1.00 90.75 208 GLY A O 1
ATOM 1651 N N . ALA A 1 209 ? -3.373 -8.056 12.444 1.00 88.62 209 ALA A N 1
ATOM 1652 C CA . ALA A 1 209 ? -4.229 -8.564 11.371 1.00 88.62 209 ALA A CA 1
ATOM 1653 C C . ALA A 1 209 ? -4.202 -10.097 11.252 1.00 88.62 209 ALA A C 1
ATOM 1655 O O . ALA A 1 209 ? -5.218 -10.702 10.917 1.00 88.62 209 ALA A O 1
ATOM 1656 N N . HIS A 1 210 ? -3.051 -10.723 11.524 1.00 89.12 210 HIS A N 1
ATOM 1657 C CA . HIS A 1 210 ? -2.834 -12.159 11.320 1.00 89.12 210 HIS A CA 1
ATOM 1658 C C . HIS A 1 210 ? -2.331 -12.894 12.567 1.00 89.12 210 HIS A C 1
ATOM 1660 O O . HIS A 1 210 ? -1.792 -13.995 12.461 1.00 89.12 210 HIS A O 1
ATOM 1666 N N . GLY A 1 211 ? -2.540 -12.338 13.761 1.00 86.94 211 GLY A N 1
ATOM 1667 C CA . GLY A 1 211 ? -2.112 -12.962 15.017 1.00 86.94 211 GLY A CA 1
ATOM 1668 C C . GLY A 1 211 ? -2.851 -14.252 15.398 1.00 86.94 211 GLY A C 1
ATOM 1669 O O . GLY A 1 211 ? -2.444 -14.931 16.335 1.00 86.94 211 GLY A O 1
ATOM 1670 N N . GLU A 1 212 ? -3.895 -14.644 14.658 1.00 88.25 212 GLU A N 1
ATOM 1671 C CA . GLU A 1 212 ? -4.458 -16.004 14.725 1.00 88.25 212 GLU A CA 1
ATOM 1672 C C . GLU A 1 212 ? -3.494 -17.063 14.165 1.00 88.25 212 GLU A C 1
ATOM 1674 O O . GLU A 1 212 ? -3.493 -18.203 14.622 1.00 88.25 212 GLU A O 1
ATOM 1679 N N . LEU A 1 213 ? -2.672 -16.689 13.178 1.00 88.44 213 LEU A N 1
ATOM 1680 C CA . LEU A 1 213 ? -1.721 -17.578 12.506 1.00 88.44 213 LEU A CA 1
ATOM 1681 C C . LEU A 1 213 ? -0.318 -17.523 13.121 1.00 88.44 213 LEU A C 1
ATOM 1683 O O . LEU A 1 213 ? 0.473 -18.433 12.891 1.00 88.44 213 LEU A O 1
ATOM 1687 N N . ILE A 1 214 ? -0.004 -16.458 13.860 1.00 89.06 214 ILE A N 1
ATOM 1688 C CA . ILE A 1 214 ? 1.308 -16.219 14.468 1.00 89.06 214 ILE A CA 1
ATOM 1689 C C . ILE A 1 214 ? 1.205 -16.543 15.959 1.00 89.06 214 ILE A C 1
ATOM 1691 O O . ILE A 1 214 ? 0.589 -15.793 16.721 1.00 89.06 214 ILE A O 1
ATOM 1695 N N . SER A 1 215 ? 1.802 -17.653 16.401 1.00 89.25 215 SER A N 1
ATOM 1696 C CA . SER A 1 215 ? 1.653 -18.085 17.795 1.00 89.25 215 SER A CA 1
ATOM 1697 C C . SER A 1 215 ? 2.390 -17.160 18.766 1.00 89.25 215 SER A C 1
ATOM 1699 O O . SER A 1 215 ? 1.877 -16.909 19.858 1.00 89.25 215 SER A O 1
ATOM 1701 N N . SER A 1 216 ? 3.513 -16.575 18.328 1.00 88.69 216 SER A N 1
ATOM 1702 C CA . SER A 1 216 ? 4.339 -15.632 19.091 1.00 88.69 216 SER A CA 1
ATOM 1703 C C . SER A 1 216 ? 3.745 -14.222 19.240 1.00 88.69 216 SER A C 1
ATOM 1705 O O . SER A 1 216 ? 4.278 -13.416 20.004 1.00 88.69 216 SER A O 1
ATOM 1707 N N . ALA A 1 217 ? 2.637 -13.905 18.555 1.00 91.75 217 ALA A N 1
ATOM 1708 C CA . ALA A 1 217 ? 2.102 -12.544 18.487 1.00 91.75 217 ALA A CA 1
ATOM 1709 C C . ALA A 1 217 ? 1.774 -11.902 19.852 1.00 91.75 217 ALA A C 1
ATOM 1711 O O . ALA A 1 217 ? 2.179 -10.755 20.046 1.00 91.75 217 ALA A O 1
ATOM 1712 N N . PRO A 1 218 ? 1.113 -12.584 20.814 1.00 93.00 218 PRO A N 1
ATOM 1713 C CA . PRO A 1 218 ? 0.847 -12.000 22.130 1.00 93.00 218 PRO A CA 1
ATOM 1714 C C . PRO A 1 218 ? 2.129 -11.603 22.875 1.00 93.00 218 PRO A C 1
ATOM 1716 O O . PRO A 1 218 ? 2.195 -10.507 23.419 1.00 93.00 218 PRO A O 1
ATOM 1719 N N . TYR A 1 219 ? 3.164 -12.450 22.837 1.00 91.75 219 TYR A N 1
ATOM 1720 C CA . TYR A 1 219 ? 4.440 -12.196 23.517 1.00 91.75 219 TYR A CA 1
ATOM 1721 C C . TYR A 1 219 ? 5.191 -11.004 22.913 1.00 91.75 219 TYR A C 1
ATOM 1723 O O . TYR A 1 219 ? 5.745 -10.182 23.640 1.00 91.75 219 TYR A O 1
ATOM 1731 N N . LEU A 1 220 ? 5.180 -10.881 21.580 1.00 90.50 220 LEU A N 1
ATOM 1732 C CA . LEU A 1 220 ? 5.793 -9.743 20.892 1.00 90.50 220 LEU A CA 1
ATOM 1733 C C . LEU A 1 220 ? 5.068 -8.434 21.223 1.00 90.50 220 LEU A C 1
ATOM 1735 O O . LEU A 1 220 ? 5.720 -7.442 21.539 1.00 90.50 220 LEU A O 1
ATOM 1739 N N . LEU A 1 221 ? 3.729 -8.429 21.189 1.00 92.94 221 LEU A N 1
ATOM 1740 C CA . LEU A 1 221 ? 2.942 -7.246 21.550 1.00 92.94 221 LEU A CA 1
ATOM 1741 C C . LEU A 1 221 ? 3.147 -6.847 23.012 1.00 92.94 221 LEU A C 1
ATOM 1743 O O . LEU A 1 221 ? 3.293 -5.661 23.293 1.00 92.94 221 LEU A O 1
ATOM 1747 N N . GLU A 1 222 ? 3.209 -7.813 23.929 1.00 93.12 222 GLU A N 1
ATOM 1748 C CA . GLU A 1 222 ? 3.482 -7.547 25.341 1.00 93.12 222 GLU A CA 1
ATOM 1749 C C . GLU A 1 222 ? 4.837 -6.854 25.541 1.00 93.12 222 GLU A C 1
ATOM 1751 O O . GLU A 1 222 ? 4.903 -5.850 26.247 1.00 93.12 222 GLU A O 1
ATOM 1756 N N . GLY A 1 223 ? 5.881 -7.284 24.822 1.00 91.31 223 GLY A N 1
ATOM 1757 C CA . GLY A 1 223 ? 7.181 -6.608 24.833 1.00 91.31 223 GLY A CA 1
ATOM 1758 C C . GLY A 1 223 ? 7.114 -5.139 24.388 1.00 91.31 223 GLY A C 1
ATOM 1759 O O . GLY A 1 223 ? 7.735 -4.274 25.009 1.00 91.31 223 GLY A O 1
ATOM 1760 N N . PHE A 1 224 ? 6.316 -4.823 23.359 1.00 91.75 224 PHE A N 1
ATOM 1761 C CA . PHE A 1 224 ? 6.083 -3.433 22.940 1.00 91.75 224 PHE A CA 1
ATOM 1762 C C . PHE A 1 224 ? 5.274 -2.630 23.972 1.00 91.75 224 PHE A C 1
ATOM 1764 O O . PHE A 1 224 ? 5.541 -1.443 24.163 1.00 91.75 224 PHE A O 1
ATOM 1771 N N . ILE A 1 225 ? 4.308 -3.256 24.653 1.00 93.69 225 ILE A N 1
ATOM 1772 C CA . ILE A 1 225 ? 3.493 -2.615 25.700 1.00 93.69 225 ILE A CA 1
ATOM 1773 C C . ILE A 1 225 ? 4.348 -2.292 26.930 1.00 93.69 225 ILE A C 1
ATOM 1775 O O . ILE A 1 225 ? 4.237 -1.201 27.491 1.00 93.69 225 ILE A O 1
ATOM 1779 N N . ASP A 1 226 ? 5.243 -3.192 27.327 1.00 92.31 226 ASP A N 1
ATOM 1780 C CA . ASP A 1 226 ? 6.135 -2.969 28.466 1.00 92.31 226 ASP A CA 1
ATOM 1781 C C . ASP A 1 226 ? 7.165 -1.857 28.176 1.00 92.31 226 ASP A C 1
ATOM 1783 O O . ASP A 1 226 ? 7.533 -1.088 29.069 1.00 92.31 226 ASP A O 1
ATOM 1787 N N . GLY A 1 227 ? 7.571 -1.707 26.909 1.00 89.75 227 GLY A N 1
ATOM 1788 C CA . GLY A 1 227 ? 8.436 -0.627 26.418 1.00 89.75 227 GLY A CA 1
ATOM 1789 C C . GLY A 1 227 ? 7.728 0.701 26.106 1.00 89.75 227 GLY A C 1
ATOM 1790 O O . GLY A 1 227 ? 8.394 1.676 25.751 1.00 89.75 227 GLY A O 1
ATOM 1791 N N . LEU A 1 228 ? 6.403 0.785 26.257 1.00 89.31 228 LEU A N 1
ATOM 1792 C CA . LEU A 1 228 ? 5.585 1.893 25.746 1.00 89.31 228 LEU A CA 1
ATOM 1793 C C . LEU A 1 228 ? 5.963 3.275 26.301 1.00 89.31 228 LEU A C 1
ATOM 1795 O O . LEU A 1 228 ? 5.868 4.275 25.594 1.00 89.31 228 LEU A O 1
ATOM 1799 N N . LYS A 1 229 ? 6.448 3.327 27.548 1.00 87.88 229 LYS A N 1
ATOM 1800 C CA . LYS A 1 229 ? 6.899 4.569 28.204 1.00 87.88 229 LYS A CA 1
ATOM 1801 C C . LYS A 1 229 ? 8.118 5.201 27.532 1.00 87.88 229 LYS A C 1
ATOM 1803 O O . LYS A 1 229 ? 8.333 6.401 27.667 1.00 87.88 229 LYS A O 1
ATOM 1808 N N . VAL A 1 230 ? 8.940 4.384 26.876 1.00 90.06 230 VAL A N 1
ATOM 1809 C CA . VAL A 1 230 ? 10.170 4.817 26.197 1.00 90.06 230 VAL A CA 1
ATOM 1810 C C . VAL A 1 230 ? 9.890 5.169 24.734 1.00 90.06 230 VAL A C 1
ATOM 1812 O O . VAL A 1 230 ? 10.652 5.916 24.127 1.00 90.06 230 VAL A O 1
ATOM 1815 N N . GLU A 1 231 ? 8.791 4.667 24.168 1.00 87.06 231 GLU A N 1
ATOM 1816 C CA . GLU A 1 231 ? 8.440 4.891 22.770 1.00 87.06 231 GLU A CA 1
ATOM 1817 C C . GLU A 1 231 ? 8.057 6.361 22.526 1.00 87.06 231 GLU A C 1
ATOM 1819 O O . GLU A 1 231 ? 7.146 6.910 23.154 1.00 87.06 231 GLU A O 1
ATOM 1824 N N . ILE A 1 232 ? 8.767 7.005 21.598 1.00 88.12 232 ILE A N 1
ATOM 1825 C CA . ILE A 1 232 ? 8.606 8.435 21.288 1.00 88.12 232 ILE A CA 1
ATOM 1826 C C . ILE A 1 232 ? 7.536 8.622 20.204 1.00 88.12 232 ILE A C 1
ATOM 1828 O O . ILE A 1 232 ? 6.811 9.617 20.198 1.00 88.12 232 ILE A O 1
ATOM 1832 N N . SER A 1 233 ? 7.416 7.657 19.291 1.00 91.69 233 SER A N 1
ATOM 1833 C CA . SER A 1 233 ? 6.583 7.766 18.097 1.00 91.69 233 SER A CA 1
ATOM 1834 C C . SER A 1 233 ? 5.105 7.518 18.393 1.00 91.69 233 SER A C 1
ATOM 1836 O O . SER A 1 233 ? 4.694 6.390 18.672 1.00 91.69 233 SER A O 1
ATOM 1838 N N . SER A 1 234 ? 4.260 8.549 18.281 1.00 91.50 234 SER A N 1
ATOM 1839 C CA . SER A 1 234 ? 2.810 8.400 18.491 1.00 91.50 234 SER A CA 1
ATOM 1840 C C . SER A 1 234 ? 2.149 7.494 17.446 1.00 91.50 234 SER A C 1
ATOM 1842 O O . SER A 1 234 ? 1.191 6.789 17.765 1.00 91.50 234 SER A O 1
ATOM 1844 N N . ALA A 1 235 ? 2.696 7.423 16.228 1.00 91.06 235 ALA A N 1
ATOM 1845 C CA . ALA A 1 235 ? 2.218 6.524 15.179 1.00 91.06 235 ALA A CA 1
ATOM 1846 C C . ALA A 1 235 ? 2.377 5.041 15.564 1.00 91.06 235 ALA A C 1
ATOM 1848 O O . ALA A 1 235 ? 1.449 4.251 15.383 1.00 91.06 235 ALA A O 1
ATOM 1849 N N . VAL A 1 236 ? 3.512 4.671 16.171 1.00 93.56 236 VAL A N 1
ATOM 1850 C CA . VAL A 1 236 ? 3.751 3.307 16.674 1.00 93.56 236 VAL A CA 1
ATOM 1851 C C . VAL A 1 236 ? 2.768 2.967 17.796 1.00 93.56 236 VAL A C 1
ATOM 1853 O O . VAL A 1 236 ? 2.171 1.893 17.772 1.00 93.56 236 VAL A O 1
ATOM 1856 N N . LYS A 1 237 ? 2.522 3.893 18.734 1.00 93.94 237 LYS A N 1
ATOM 1857 C CA . LYS A 1 237 ? 1.546 3.703 19.829 1.00 93.94 237 LYS A CA 1
ATOM 1858 C C . LYS A 1 237 ? 0.126 3.487 19.309 1.00 93.94 237 LYS A C 1
ATOM 1860 O O . LYS A 1 237 ? -0.599 2.617 19.788 1.00 93.94 237 LYS A O 1
ATOM 1865 N N . MET A 1 238 ? -0.261 4.262 18.300 1.00 93.38 238 MET A N 1
ATOM 1866 C CA . MET A 1 238 ? -1.558 4.155 17.637 1.00 93.38 238 MET A CA 1
ATOM 1867 C C . MET A 1 238 ? -1.759 2.810 16.941 1.00 93.38 238 MET A C 1
ATOM 1869 O O . MET A 1 238 ? -2.852 2.234 17.013 1.00 93.38 238 MET A O 1
ATOM 1873 N N . GLU A 1 239 ? -0.722 2.312 16.269 1.00 94.19 239 GLU A N 1
ATOM 1874 C CA . GLU A 1 239 ? -0.763 1.001 15.626 1.00 94.19 239 GLU A CA 1
ATOM 1875 C C . GLU A 1 239 ? -0.762 -0.118 16.670 1.00 94.19 239 GLU A C 1
ATOM 1877 O O . GLU A 1 239 ? -1.596 -1.014 16.591 1.00 94.19 239 GLU A O 1
ATOM 1882 N N . LEU A 1 240 ? 0.063 -0.019 17.719 1.00 95.12 240 LEU A N 1
ATOM 1883 C CA . LEU A 1 240 ? 0.093 -0.974 18.832 1.00 95.12 240 LEU A CA 1
ATOM 1884 C C . LEU A 1 240 ? -1.285 -1.124 19.485 1.00 95.12 240 LEU A C 1
ATOM 1886 O O . LEU A 1 240 ? -1.749 -2.242 19.714 1.00 95.12 240 LEU A O 1
ATOM 1890 N N . LEU A 1 241 ? -1.963 -0.005 19.740 1.00 95.06 241 LEU A N 1
ATOM 1891 C CA . LEU A 1 241 ? -3.314 0.023 20.289 1.00 95.06 241 LEU A CA 1
ATOM 1892 C C . LEU A 1 241 ? -4.316 -0.700 19.376 1.00 95.06 241 LEU A C 1
ATOM 1894 O O . LEU A 1 241 ? -5.128 -1.503 19.841 1.00 95.06 241 LEU A O 1
ATOM 1898 N N . THR A 1 242 ? -4.234 -0.446 18.071 1.00 94.31 242 THR A N 1
ATOM 1899 C CA . THR A 1 242 ? -5.109 -1.065 17.066 1.00 94.31 242 THR A CA 1
ATOM 1900 C C . THR A 1 242 ? -4.851 -2.568 16.962 1.00 94.31 242 THR A C 1
ATOM 1902 O O . THR A 1 242 ? -5.791 -3.365 16.963 1.00 94.31 242 THR A O 1
ATOM 1905 N N . SER A 1 243 ? -3.585 -2.973 16.914 1.00 94.25 243 SER A N 1
ATOM 1906 C CA . SER A 1 243 ? -3.169 -4.366 16.772 1.00 94.25 243 SER A CA 1
ATOM 1907 C C . SER A 1 243 ? -3.471 -5.205 18.002 1.00 94.25 243 SER A C 1
ATOM 1909 O O . SER A 1 243 ? -3.975 -6.318 17.867 1.00 94.25 243 SER A O 1
ATOM 1911 N N . THR A 1 244 ? -3.251 -4.658 19.198 1.00 95.25 244 THR A N 1
ATOM 1912 C CA . THR A 1 244 ? -3.589 -5.337 20.457 1.00 95.25 244 THR A CA 1
ATOM 1913 C C . THR A 1 244 ? -5.098 -5.535 20.573 1.00 95.25 244 THR A C 1
ATOM 1915 O O . THR A 1 244 ? -5.549 -6.616 20.946 1.00 95.25 244 THR A O 1
ATOM 1918 N N . LEU A 1 245 ? -5.899 -4.540 20.171 1.00 94.62 245 LEU A N 1
ATOM 1919 C CA . LEU A 1 245 ? -7.354 -4.680 20.131 1.00 94.62 245 LEU A CA 1
ATOM 1920 C C . LEU A 1 245 ? -7.806 -5.750 19.122 1.00 94.62 245 LEU A C 1
ATOM 1922 O O . LEU A 1 245 ? -8.651 -6.579 19.457 1.00 94.62 245 LEU A O 1
ATOM 1926 N N . LYS A 1 246 ? -7.243 -5.766 17.905 1.00 93.00 246 LYS A N 1
ATOM 1927 C CA . LYS A 1 246 ? -7.536 -6.804 16.896 1.00 93.00 246 LYS A CA 1
ATOM 1928 C C . LYS A 1 246 ? -7.186 -8.203 17.406 1.00 93.00 246 LYS A C 1
ATOM 1930 O O . LYS A 1 246 ? -7.988 -9.129 17.262 1.00 93.00 246 LYS A O 1
ATOM 1935 N N . LEU A 1 247 ? -6.030 -8.348 18.056 1.00 92.88 247 LEU A N 1
ATOM 1936 C CA . LEU A 1 247 ? -5.617 -9.626 18.622 1.00 92.88 247 LEU A CA 1
ATOM 1937 C C . LEU A 1 247 ? -6.523 -10.047 19.779 1.00 92.88 247 LEU A C 1
ATOM 1939 O O . LEU A 1 247 ? -6.886 -11.216 19.850 1.00 92.88 247 LEU A O 1
ATOM 1943 N N . PHE A 1 248 ? -6.975 -9.116 20.622 1.00 94.62 248 PHE A N 1
ATOM 1944 C CA . PHE A 1 248 ? -7.942 -9.400 21.686 1.00 94.62 248 PHE A CA 1
ATOM 1945 C C . PHE A 1 248 ? -9.274 -9.925 21.180 1.00 94.62 248 PHE A C 1
ATOM 1947 O O . PHE A 1 248 ? -9.824 -10.870 21.747 1.00 94.62 248 PHE A O 1
ATOM 1954 N N . LEU A 1 249 ? -9.761 -9.382 20.068 1.00 91.31 249 LEU A N 1
ATOM 1955 C CA . LEU A 1 249 ? -10.963 -9.905 19.430 1.00 91.31 249 LEU A CA 1
ATOM 1956 C C . LEU A 1 249 ? -10.778 -11.339 18.919 1.00 91.31 249 LEU A C 1
ATOM 1958 O O . LEU A 1 249 ? -11.777 -12.015 18.704 1.00 91.31 249 LEU A O 1
ATOM 1962 N N . SER A 1 250 ? -9.547 -11.812 18.736 1.00 89.88 250 SER A N 1
ATOM 1963 C CA . SER A 1 250 ? -9.249 -13.154 18.222 1.00 89.88 250 SER A CA 1
ATOM 1964 C C . SER A 1 250 ? -8.860 -14.131 19.345 1.00 89.88 250 SER A C 1
ATOM 1966 O O . SER A 1 250 ? -9.348 -15.258 19.398 1.00 89.88 250 SER A O 1
ATOM 1968 N N . ARG A 1 251 ? -8.022 -13.687 20.292 1.00 91.81 251 ARG A N 1
ATOM 1969 C CA . ARG A 1 251 ? -7.455 -14.459 21.414 1.00 91.81 251 ARG A CA 1
ATOM 1970 C C . ARG A 1 251 ? -7.637 -13.697 22.740 1.00 91.81 251 ARG A C 1
ATOM 1972 O O . ARG A 1 251 ? -6.661 -13.176 23.289 1.00 91.81 251 ARG A O 1
ATOM 1979 N N . PRO A 1 252 ? -8.865 -13.619 23.289 1.00 90.62 252 PRO A N 1
ATOM 1980 C CA . PRO A 1 252 ? -9.155 -12.791 24.463 1.00 90.62 252 PRO A CA 1
ATOM 1981 C C . PRO A 1 252 ? -8.443 -13.270 25.734 1.00 90.62 252 PRO A C 1
ATOM 1983 O O . PRO A 1 252 ? -7.981 -12.447 26.513 1.00 90.62 252 PRO A O 1
ATOM 1986 N N . ALA A 1 253 ? -8.308 -14.586 25.935 1.00 90.81 253 ALA A N 1
ATOM 1987 C CA . ALA A 1 253 ? -7.741 -15.149 27.164 1.00 90.81 253 ALA A CA 1
ATOM 1988 C C . ALA A 1 253 ? -6.282 -14.730 27.427 1.00 90.81 253 ALA A C 1
ATOM 1990 O O . ALA A 1 253 ? -5.898 -14.551 28.576 1.00 90.81 253 ALA A O 1
ATOM 1991 N N . GLU A 1 254 ? -5.480 -14.570 26.373 1.00 92.19 254 GLU A N 1
ATOM 1992 C CA . GLU A 1 254 ? -4.056 -14.226 26.487 1.00 92.19 254 GLU A CA 1
ATOM 1993 C C . GLU A 1 254 ? -3.834 -12.712 26.525 1.00 92.19 254 GLU A C 1
ATOM 1995 O O . GLU A 1 254 ? -2.923 -12.228 27.183 1.00 92.19 254 GLU A O 1
ATOM 2000 N N . THR A 1 255 ? -4.680 -11.954 25.828 1.00 92.06 255 THR A N 1
ATOM 2001 C CA . THR A 1 255 ? -4.475 -10.519 25.589 1.00 92.06 255 THR A CA 1
ATOM 2002 C C . THR A 1 255 ? -5.277 -9.601 26.515 1.00 92.06 255 THR A C 1
ATOM 2004 O O . THR A 1 255 ? -5.070 -8.389 26.496 1.00 92.06 255 THR A O 1
ATOM 2007 N N . GLN A 1 256 ? -6.201 -10.137 27.320 1.00 93.75 256 GLN A N 1
ATOM 2008 C CA . GLN A 1 256 ? -7.085 -9.325 28.161 1.00 93.75 256 GLN A CA 1
ATOM 2009 C C . GLN A 1 256 ? -6.312 -8.438 29.147 1.00 93.75 256 GLN A C 1
ATOM 2011 O O . GLN A 1 256 ? -6.627 -7.254 29.270 1.00 93.75 256 GLN A O 1
ATOM 2016 N N . ASP A 1 257 ? -5.310 -8.992 29.834 1.00 94.88 257 ASP A N 1
ATOM 2017 C CA . ASP A 1 257 ? -4.508 -8.240 30.806 1.00 94.88 257 ASP A CA 1
ATOM 2018 C C . ASP A 1 257 ? -3.660 -7.160 30.118 1.00 94.88 257 ASP A C 1
ATOM 2020 O O . ASP A 1 257 ? -3.774 -5.976 30.447 1.00 94.88 257 ASP A O 1
ATOM 2024 N N . MET A 1 258 ? -2.890 -7.541 29.092 1.00 94.62 258 MET A N 1
ATOM 2025 C CA . MET A 1 258 ? -2.027 -6.608 28.358 1.00 94.62 258 MET A CA 1
ATOM 2026 C C . MET A 1 258 ? -2.824 -5.470 27.699 1.00 94.62 258 MET A C 1
ATOM 2028 O O . MET A 1 258 ? -2.397 -4.317 27.751 1.00 94.62 258 MET A O 1
ATOM 2032 N N . LEU A 1 259 ? -4.011 -5.754 27.144 1.00 95.38 259 LEU A N 1
ATOM 2033 C CA . LEU A 1 259 ? -4.881 -4.730 26.563 1.00 95.38 259 LEU A CA 1
ATOM 2034 C C . LEU A 1 259 ? -5.405 -3.776 27.641 1.00 95.38 259 LEU A C 1
ATOM 2036 O O . LEU A 1 259 ? -5.479 -2.572 27.407 1.00 95.38 259 LEU A O 1
ATOM 2040 N N . GLY A 1 260 ? -5.748 -4.297 28.823 1.00 94.12 260 GLY A N 1
ATOM 2041 C CA . GLY A 1 260 ? -6.161 -3.484 29.965 1.00 94.12 260 GLY A CA 1
ATOM 2042 C C . GLY A 1 260 ? -5.062 -2.521 30.415 1.00 94.12 260 GLY A C 1
ATOM 2043 O O . GLY A 1 260 ? -5.323 -1.326 30.566 1.00 94.12 260 GLY A O 1
ATOM 2044 N N . ARG A 1 261 ? -3.824 -3.016 30.557 1.00 95.25 261 ARG A N 1
ATOM 2045 C CA . ARG A 1 261 ? -2.645 -2.195 30.896 1.00 95.25 261 ARG A CA 1
ATOM 2046 C C . ARG A 1 261 ? -2.380 -1.118 29.843 1.00 95.25 261 ARG A C 1
ATOM 2048 O O . ARG A 1 261 ? -2.177 0.043 30.197 1.00 95.25 261 ARG A O 1
ATOM 2055 N N . LEU A 1 262 ? -2.442 -1.491 28.564 1.00 95.81 262 LEU A N 1
ATOM 2056 C CA . LEU A 1 262 ? -2.261 -0.580 27.435 1.00 95.81 262 LEU A CA 1
ATOM 2057 C C . LEU A 1 262 ? -3.318 0.532 27.423 1.00 95.81 262 LEU A C 1
ATOM 2059 O O . LEU A 1 262 ? -2.971 1.708 27.352 1.00 95.81 262 LEU A O 1
ATOM 2063 N N . LEU A 1 263 ? -4.603 0.179 27.538 1.00 96.00 263 LEU A N 1
ATOM 2064 C CA . LEU A 1 263 ? -5.697 1.154 27.550 1.00 96.00 263 LEU A CA 1
ATOM 2065 C C . LEU A 1 263 ? -5.607 2.098 28.749 1.00 96.00 263 LEU A C 1
ATOM 2067 O O . LEU A 1 263 ? -5.797 3.298 28.576 1.00 96.00 263 LEU A O 1
ATOM 2071 N N . HIS A 1 264 ? -5.293 1.581 29.939 1.00 95.06 264 HIS A N 1
ATOM 2072 C CA . HIS A 1 264 ? -5.123 2.410 31.131 1.00 95.06 264 HIS A CA 1
ATOM 2073 C C . HIS A 1 264 ? -4.024 3.457 30.924 1.00 95.06 264 HIS A C 1
ATOM 2075 O O . HIS A 1 264 ? -4.251 4.645 31.142 1.00 95.06 264 HIS A O 1
ATOM 2081 N N . TYR A 1 265 ? -2.852 3.033 30.446 1.00 94.44 265 TYR A N 1
ATOM 2082 C CA . TYR A 1 265 ? -1.741 3.945 30.184 1.00 94.44 265 TYR A CA 1
ATOM 2083 C C . TYR A 1 265 ? -2.075 4.971 29.087 1.00 94.44 265 TYR A C 1
ATOM 2085 O O . TYR A 1 265 ? -1.848 6.165 29.269 1.00 94.44 265 TYR A O 1
ATOM 2093 N N . CYS A 1 266 ? -2.686 4.543 27.976 1.00 94.38 266 CYS A N 1
ATOM 2094 C CA . CYS A 1 266 ? -3.056 5.450 26.886 1.00 94.38 266 CYS A CA 1
ATOM 2095 C C . CYS A 1 266 ? -4.154 6.462 27.251 1.00 94.38 266 CYS A C 1
ATOM 2097 O O . CYS A 1 266 ? -4.231 7.518 26.626 1.00 94.38 266 CYS A O 1
ATOM 2099 N N . ILE A 1 267 ? -5.022 6.155 28.219 1.00 93.75 267 ILE A N 1
ATOM 2100 C CA . ILE A 1 267 ? -6.096 7.061 28.649 1.00 93.75 267 ILE A CA 1
ATOM 2101 C C . ILE A 1 267 ? -5.592 8.056 29.702 1.00 93.75 267 ILE A C 1
ATOM 2103 O O . ILE A 1 267 ? -5.875 9.249 29.582 1.00 93.75 267 ILE A O 1
ATOM 2107 N N . GLU A 1 268 ? -4.846 7.581 30.702 1.00 93.00 268 GLU A N 1
ATOM 2108 C CA . GLU A 1 268 ? -4.451 8.381 31.870 1.00 93.00 268 GLU A CA 1
ATOM 2109 C C . GLU A 1 268 ? -3.101 9.093 31.685 1.00 93.00 268 GLU A C 1
ATOM 2111 O O . GLU A 1 268 ? -2.985 10.288 31.960 1.00 93.00 268 GLU A O 1
ATOM 2116 N N . ASP A 1 269 ? -2.083 8.379 31.196 1.00 91.12 269 ASP A N 1
ATOM 2117 C CA . ASP A 1 269 ? -0.682 8.821 31.260 1.00 91.12 269 ASP A CA 1
ATOM 2118 C C . ASP A 1 269 ? -0.152 9.401 29.934 1.00 91.12 269 ASP A C 1
ATOM 2120 O O . ASP A 1 269 ? 0.815 10.167 29.934 1.00 91.12 269 ASP A O 1
ATOM 2124 N N . GLU A 1 270 ? -0.753 9.060 28.789 1.00 92.38 270 GLU A N 1
ATOM 2125 C CA . GLU A 1 270 ? -0.278 9.520 27.476 1.00 92.38 270 GLU A CA 1
ATOM 2126 C C . GLU A 1 270 ? -0.554 11.000 27.214 1.00 92.38 270 GLU A C 1
ATOM 2128 O O . GLU A 1 270 ? -1.666 11.489 27.419 1.00 92.38 270 GLU A O 1
ATOM 2133 N N . ALA A 1 271 ? 0.450 11.709 26.690 1.00 90.38 271 ALA A N 1
ATOM 2134 C CA . ALA A 1 271 ? 0.360 13.139 26.389 1.00 90.38 271 ALA A CA 1
ATOM 2135 C C . ALA A 1 271 ? -0.254 13.434 25.009 1.00 90.38 271 ALA A C 1
ATOM 2137 O O . ALA A 1 271 ? -0.835 14.503 24.814 1.00 90.38 271 ALA A O 1
ATOM 2138 N N . ASP A 1 272 ? -0.124 12.511 24.050 1.00 92.50 272 ASP A N 1
ATOM 2139 C CA . ASP A 1 272 ? -0.660 12.688 22.699 1.00 92.50 272 ASP A CA 1
ATOM 2140 C C . ASP A 1 272 ? -2.190 12.541 22.701 1.00 92.50 272 ASP A C 1
ATOM 2142 O O . ASP A 1 272 ? -2.744 11.501 23.072 1.00 92.50 272 ASP A O 1
ATOM 2146 N N . MET A 1 273 ? -2.881 13.598 22.270 1.00 91.44 273 MET A N 1
ATOM 2147 C CA . MET A 1 273 ? -4.345 13.642 22.260 1.00 91.44 273 MET A CA 1
ATOM 2148 C C . MET A 1 273 ? -4.958 12.589 21.333 1.00 91.44 273 MET A C 1
ATOM 2150 O O . MET A 1 273 ? -5.980 12.003 21.678 1.00 91.44 273 MET A O 1
ATOM 2154 N N . ASN A 1 274 ? -4.331 12.298 20.190 1.00 92.31 274 ASN A N 1
ATOM 2155 C CA . ASN A 1 274 ? -4.874 11.337 19.232 1.00 92.31 274 ASN A CA 1
ATOM 2156 C C . ASN A 1 274 ? -4.810 9.911 19.790 1.00 92.31 274 ASN A C 1
ATOM 2158 O O . ASN A 1 274 ? -5.753 9.136 19.608 1.00 92.31 274 ASN A O 1
ATOM 2162 N N . VAL A 1 275 ? -3.714 9.571 20.481 1.00 93.50 275 VAL A N 1
ATOM 2163 C CA . VAL A 1 275 ? -3.558 8.279 21.173 1.00 93.50 275 VAL A CA 1
ATOM 2164 C C . VAL A 1 275 ? -4.641 8.113 22.233 1.00 93.50 275 VAL A C 1
ATOM 2166 O O . VAL A 1 275 ? -5.332 7.090 22.254 1.00 93.50 275 VAL A O 1
ATOM 2169 N N . ARG A 1 276 ? -4.849 9.147 23.053 1.00 94.56 276 ARG A N 1
ATOM 2170 C CA . ARG A 1 276 ? -5.870 9.155 24.104 1.00 94.56 276 ARG A CA 1
ATOM 2171 C C . ARG A 1 276 ? -7.285 9.029 23.544 1.00 94.56 276 ARG A C 1
ATOM 2173 O O . ARG A 1 276 ? -8.066 8.206 24.022 1.00 94.56 276 ARG A O 1
ATOM 2180 N N . ASP A 1 277 ? -7.610 9.789 22.502 1.00 94.12 277 ASP A N 1
ATOM 2181 C CA . ASP A 1 277 ? -8.934 9.774 21.875 1.00 94.12 277 ASP A CA 1
ATOM 2182 C C . ASP A 1 277 ? -9.242 8.418 21.232 1.00 94.12 277 ASP A C 1
ATOM 2184 O O . ASP A 1 277 ? -10.350 7.891 21.389 1.00 94.12 277 ASP A O 1
ATOM 2188 N N . ARG A 1 278 ? -8.259 7.801 20.560 1.00 93.69 278 ARG A N 1
ATOM 2189 C CA . ARG A 1 278 ? -8.413 6.452 19.998 1.00 93.69 278 ARG A CA 1
ATOM 2190 C C . ARG A 1 278 ? -8.570 5.402 21.097 1.00 93.69 278 ARG A C 1
ATOM 2192 O O . ARG A 1 278 ? -9.445 4.545 20.977 1.00 93.69 278 ARG A O 1
ATOM 2199 N N . ALA A 1 279 ? -7.797 5.485 22.180 1.00 95.00 279 ALA A N 1
ATOM 2200 C CA . ALA A 1 279 ? -7.939 4.584 23.325 1.00 95.00 279 ALA A CA 1
ATOM 2201 C C . ALA A 1 279 ? -9.322 4.716 23.980 1.00 95.00 279 ALA A C 1
ATOM 2203 O O . ALA A 1 279 ? -9.996 3.712 24.216 1.00 95.00 279 ALA A O 1
ATOM 2204 N N . GLY A 1 280 ? -9.806 5.945 24.174 1.00 93.50 280 GLY A N 1
ATOM 2205 C CA . GLY A 1 280 ? -11.147 6.211 24.693 1.00 93.50 280 GLY A CA 1
ATOM 2206 C C . GLY A 1 280 ? -12.269 5.754 23.752 1.00 93.50 280 GLY A C 1
ATOM 2207 O O . GLY A 1 280 ? -13.321 5.299 24.210 1.00 93.50 280 GLY A O 1
ATOM 2208 N N . LEU A 1 281 ? -12.076 5.846 22.432 1.00 93.31 281 LEU A N 1
ATOM 2209 C CA . LEU A 1 281 ? -12.998 5.278 21.444 1.00 93.31 281 LEU A CA 1
ATOM 2210 C C . LEU A 1 281 ? -13.051 3.752 21.562 1.00 93.31 281 LEU A C 1
ATOM 2212 O O . LEU A 1 281 ? -14.139 3.190 21.659 1.00 93.31 281 LEU A O 1
ATOM 2216 N N . TYR A 1 282 ? -11.897 3.086 21.593 1.00 94.44 282 TYR A N 1
ATOM 2217 C CA . TYR A 1 282 ? -11.812 1.631 21.704 1.00 94.44 282 TYR A CA 1
ATOM 2218 C C . TYR A 1 282 ? -12.379 1.105 23.017 1.00 94.44 282 TYR A C 1
ATOM 2220 O O . TYR A 1 282 ? -13.119 0.123 23.007 1.00 94.44 282 TYR A O 1
ATOM 2228 N N . TYR A 1 283 ? -12.124 1.790 24.129 1.00 94.44 283 TYR A N 1
ATOM 2229 C CA . TYR A 1 283 ? -12.699 1.439 25.423 1.00 94.44 283 TYR A CA 1
ATOM 2230 C C . TYR A 1 283 ? -14.236 1.504 25.404 1.00 94.44 283 TYR A C 1
ATOM 2232 O O . TYR A 1 283 ? -14.908 0.546 25.787 1.00 94.44 283 TYR A O 1
ATOM 2240 N N . ARG A 1 284 ? -14.816 2.588 24.866 1.00 94.19 284 ARG A N 1
ATOM 2241 C CA . ARG A 1 284 ? -16.279 2.726 24.704 1.00 94.19 284 ARG A CA 1
ATOM 2242 C C . ARG A 1 284 ? -16.867 1.709 23.724 1.00 94.19 284 ARG A C 1
ATOM 2244 O O . ARG A 1 284 ? -17.988 1.231 23.908 1.00 94.19 284 ARG A O 1
ATOM 2251 N N . LEU A 1 285 ? -16.115 1.365 22.683 1.00 92.38 285 LEU A N 1
ATOM 2252 C CA . LEU A 1 285 ? -16.526 0.364 21.708 1.00 92.38 285 LEU A CA 1
ATOM 2253 C C . LEU A 1 285 ? -16.585 -1.030 22.349 1.00 92.38 285 LEU A C 1
ATOM 2255 O O . LEU A 1 285 ? -17.594 -1.718 22.216 1.00 92.38 285 LEU A O 1
ATOM 2259 N N . LEU A 1 286 ? -15.578 -1.394 23.150 1.00 92.00 286 LEU A N 1
ATOM 2260 C CA . LEU A 1 286 ? -15.562 -2.634 23.930 1.00 92.00 286 LEU A CA 1
ATOM 2261 C C . LEU A 1 286 ? -16.719 -2.720 24.934 1.00 92.00 286 LEU A C 1
ATOM 2263 O O . LEU A 1 286 ? -17.319 -3.785 25.070 1.00 92.00 286 LEU A O 1
ATOM 2267 N N . GLN A 1 287 ? -17.096 -1.607 25.575 1.00 91.62 287 GLN A N 1
ATOM 2268 C CA . GLN A 1 287 ? -18.284 -1.547 26.442 1.00 91.62 287 GLN A CA 1
ATOM 2269 C C . GLN A 1 287 ? -19.592 -1.828 25.687 1.00 91.62 287 GLN A C 1
ATOM 2271 O O . GLN A 1 287 ? -20.546 -2.337 26.271 1.00 91.62 287 GLN A O 1
ATOM 2276 N N . SER A 1 288 ? -19.639 -1.526 24.387 1.00 89.50 288 SER A N 1
ATOM 2277 C CA . SER A 1 288 ? -20.797 -1.800 23.526 1.00 89.50 288 SER A CA 1
ATOM 2278 C C . SER A 1 288 ? -20.900 -3.272 23.094 1.00 89.50 288 SER A C 1
ATOM 2280 O O . SER A 1 288 ? -21.889 -3.650 22.462 1.00 89.50 288 SER A O 1
ATOM 2282 N N . GLY A 1 289 ? -19.906 -4.097 23.438 1.00 88.81 289 GLY A N 1
ATOM 2283 C CA . GLY A 1 289 ? -19.853 -5.534 23.181 1.00 88.81 289 GLY A CA 1
ATOM 2284 C C . GLY A 1 289 ? -18.812 -5.926 22.118 1.00 88.81 289 GLY A C 1
ATOM 2285 O O . GLY A 1 289 ? -18.659 -5.225 21.114 1.00 88.81 289 GLY A O 1
ATOM 2286 N N . PRO A 1 290 ? -18.118 -7.070 22.287 1.00 88.19 290 PRO A N 1
ATOM 2287 C CA . PRO A 1 290 ? -17.009 -7.479 21.419 1.00 88.19 290 PRO A CA 1
ATOM 2288 C C . PRO A 1 290 ? -17.440 -7.750 19.971 1.00 88.19 290 PRO A C 1
ATOM 2290 O O . PRO A 1 290 ? -16.679 -7.467 19.049 1.00 88.19 290 PRO A O 1
ATOM 2293 N N . ASP A 1 291 ? -18.667 -8.229 19.746 1.00 86.31 291 ASP A N 1
ATOM 2294 C CA . ASP A 1 291 ? -19.172 -8.516 18.398 1.00 86.31 291 ASP A CA 1
ATOM 2295 C C . ASP A 1 291 ? -19.351 -7.242 17.561 1.00 86.31 291 ASP A C 1
ATOM 2297 O O . ASP A 1 291 ? -18.990 -7.213 16.384 1.00 86.31 291 ASP A O 1
ATOM 2301 N N . ARG A 1 292 ? -19.844 -6.156 18.177 1.00 85.50 292 ARG A N 1
ATOM 2302 C CA . ARG A 1 292 ? -19.946 -4.841 17.520 1.00 85.50 292 ARG A CA 1
ATOM 2303 C C . ARG A 1 292 ? -18.568 -4.262 17.231 1.00 85.50 292 ARG A C 1
ATOM 2305 O O . ARG A 1 292 ? -18.335 -3.765 16.132 1.00 85.50 292 ARG A O 1
ATOM 2312 N N . THR A 1 293 ? -17.646 -4.373 18.188 1.00 87.81 293 THR A N 1
ATOM 2313 C CA . THR A 1 293 ? -16.244 -3.977 17.999 1.00 87.81 293 THR A CA 1
ATOM 2314 C C . THR A 1 293 ? -15.636 -4.701 16.804 1.00 87.81 293 THR A C 1
ATOM 2316 O O . THR A 1 293 ? -15.020 -4.066 15.953 1.00 87.81 293 THR A O 1
ATOM 2319 N N . ARG A 1 294 ? -15.867 -6.014 16.690 1.00 86.56 294 ARG A N 1
ATOM 2320 C CA . ARG A 1 294 ? -15.364 -6.826 15.581 1.00 86.56 294 ARG A CA 1
ATOM 2321 C C . ARG A 1 294 ? -15.915 -6.375 14.232 1.00 86.56 294 ARG A C 1
ATOM 2323 O O . ARG A 1 294 ? -15.139 -6.251 13.294 1.00 86.56 294 ARG A O 1
ATOM 2330 N N . GLN A 1 295 ? -17.210 -6.082 14.136 1.00 84.19 295 GLN A N 1
ATOM 2331 C CA . GLN A 1 295 ? -17.816 -5.602 12.886 1.00 84.19 295 GLN A CA 1
ATOM 2332 C C . GLN A 1 295 ? -17.218 -4.277 12.402 1.00 84.19 295 GLN A C 1
ATOM 2334 O O . GLN A 1 295 ? -17.050 -4.085 11.202 1.00 84.19 295 GLN A O 1
ATOM 2339 N N . ILE A 1 296 ? -16.889 -3.374 13.327 1.00 85.19 296 ILE A N 1
ATOM 2340 C CA . ILE A 1 296 ? -16.324 -2.062 12.993 1.00 85.19 296 ILE A CA 1
ATOM 2341 C C . ILE A 1 296 ? -14.829 -2.172 12.666 1.00 85.19 296 ILE A C 1
ATOM 2343 O O . ILE A 1 296 ? -14.360 -1.554 11.716 1.00 85.19 296 ILE A O 1
ATOM 2347 N N . LEU A 1 297 ? -14.077 -2.961 13.437 1.00 81.94 297 LEU A N 1
ATOM 2348 C CA . LEU A 1 297 ? -12.616 -3.027 13.336 1.00 81.94 297 LEU A CA 1
ATOM 2349 C C . LEU A 1 297 ? -12.114 -4.005 12.259 1.00 81.94 297 LEU A C 1
ATOM 2351 O O . LEU A 1 297 ? -11.049 -3.785 11.688 1.00 81.94 297 LEU A O 1
ATOM 2355 N N . LEU A 1 298 ? -12.862 -5.085 12.006 1.00 77.00 298 LEU A N 1
ATOM 2356 C CA . LEU A 1 298 ? -12.597 -6.093 10.967 1.00 77.00 298 LEU A CA 1
ATOM 2357 C C . LEU A 1 298 ? -13.579 -5.970 9.788 1.00 77.00 298 LEU A C 1
ATOM 2359 O O . LEU A 1 298 ? -13.795 -6.937 9.055 1.00 77.00 298 LEU A O 1
ATOM 2363 N N . GLY A 1 299 ? -14.218 -4.806 9.634 1.00 67.81 299 GLY A N 1
ATOM 2364 C CA . GLY A 1 299 ? -15.074 -4.502 8.489 1.00 67.81 299 GLY A CA 1
ATOM 2365 C C . GLY A 1 299 ? -14.315 -4.592 7.155 1.00 67.81 299 GLY A C 1
ATOM 2366 O O . GLY A 1 299 ? -13.091 -4.735 7.149 1.00 67.81 299 GLY A O 1
ATOM 2367 N N . PRO A 1 300 ? -15.015 -4.529 6.006 1.00 56.22 300 PRO A N 1
ATOM 2368 C CA . PRO A 1 300 ? -14.377 -4.645 4.699 1.00 56.22 300 PRO A CA 1
ATOM 2369 C C . PRO A 1 300 ? -13.243 -3.621 4.559 1.00 56.22 300 PRO A C 1
ATOM 2371 O O . PRO A 1 300 ? -13.472 -2.414 4.626 1.00 56.22 300 PRO A O 1
ATOM 2374 N N . ASN A 1 301 ? -12.019 -4.128 4.392 1.00 59.50 301 ASN A N 1
ATOM 2375 C CA . ASN A 1 301 ? -10.834 -3.314 4.150 1.00 59.50 301 ASN A CA 1
ATOM 2376 C C . ASN A 1 301 ? -11.048 -2.462 2.891 1.00 59.50 301 ASN A C 1
ATOM 2378 O O . ASN A 1 301 ? -11.571 -2.955 1.889 1.00 59.50 301 ASN A O 1
ATOM 2382 N N . SER A 1 302 ? -10.629 -1.197 2.941 1.00 50.94 302 SER A N 1
ATOM 2383 C CA . SER A 1 302 ? -10.596 -0.299 1.785 1.00 50.94 302 SER A CA 1
ATOM 2384 C C . SER A 1 302 ? -9.916 -0.982 0.593 1.00 50.94 302 SER A C 1
ATOM 2386 O O . SER A 1 302 ? -8.914 -1.674 0.776 1.00 50.94 302 SER A O 1
ATOM 2388 N N . ASP A 1 303 ? -10.464 -0.789 -0.610 1.00 46.03 303 ASP A N 1
ATOM 2389 C CA . ASP A 1 303 ? -10.026 -1.453 -1.845 1.00 46.03 303 ASP A CA 1
ATOM 2390 C C . ASP A 1 303 ? -8.484 -1.429 -2.004 1.00 46.03 303 ASP A C 1
ATOM 2392 O O . ASP A 1 303 ? -7.888 -0.341 -2.015 1.00 46.03 303 ASP A O 1
ATOM 2396 N N . PRO A 1 304 ? -7.816 -2.597 -2.136 1.00 47.88 304 PRO A N 1
ATOM 2397 C CA . PRO A 1 304 ? -6.373 -2.690 -2.353 1.00 47.88 304 PRO A CA 1
ATOM 2398 C C . PRO A 1 304 ? -5.875 -1.867 -3.545 1.00 47.88 304 PRO A C 1
ATOM 2400 O O . PRO A 1 304 ? -4.704 -1.503 -3.594 1.00 47.88 304 PRO A O 1
ATOM 2403 N N . SER A 1 305 ? -6.736 -1.535 -4.511 1.00 44.12 305 SER A N 1
ATOM 2404 C CA . SER A 1 305 ? -6.349 -0.765 -5.695 1.00 44.12 305 SER A CA 1
ATOM 2405 C C . SER A 1 305 ? -5.928 0.685 -5.416 1.00 44.12 305 SER A C 1
ATOM 2407 O O . SER A 1 305 ? -5.371 1.327 -6.307 1.00 44.12 305 SER A O 1
ATOM 2409 N N . MET A 1 306 ? -6.183 1.225 -4.218 1.00 40.25 306 MET A N 1
ATOM 2410 C CA . MET A 1 306 ? -5.984 2.652 -3.929 1.00 40.25 306 MET A CA 1
ATOM 2411 C C . MET A 1 306 ? -4.550 3.042 -3.530 1.00 40.25 306 MET A C 1
ATOM 2413 O O . MET A 1 306 ? -4.178 4.199 -3.708 1.00 40.25 306 MET A O 1
ATOM 2417 N N . THR A 1 307 ? -3.708 2.113 -3.065 1.00 44.06 307 THR A N 1
ATOM 2418 C CA . THR A 1 307 ? -2.336 2.427 -2.602 1.00 44.06 307 THR A CA 1
ATOM 2419 C C . THR A 1 307 ? -1.266 2.358 -3.696 1.00 44.06 307 THR A C 1
ATOM 2421 O O . THR A 1 307 ? -0.242 3.028 -3.588 1.00 44.06 307 THR A O 1
ATOM 2424 N N . VAL A 1 308 ? -1.488 1.626 -4.797 1.00 42.50 308 VAL A N 1
ATOM 2425 C CA . VAL A 1 308 ? -0.519 1.550 -5.922 1.00 42.50 308 VAL A CA 1
ATOM 2426 C C . VAL A 1 308 ? -0.421 2.875 -6.698 1.00 42.50 308 VAL A C 1
ATOM 2428 O O . VAL A 1 308 ? 0.537 3.091 -7.440 1.00 42.50 308 VAL A O 1
ATOM 2431 N N . LEU A 1 309 ? -1.379 3.790 -6.516 1.00 37.12 309 LEU A N 1
ATOM 2432 C CA . LEU A 1 309 ? -1.416 5.087 -7.202 1.00 37.12 309 LEU A CA 1
ATOM 2433 C C . LEU A 1 309 ? -0.883 6.259 -6.363 1.00 37.12 309 LEU A C 1
ATOM 2435 O O . LEU A 1 309 ? -0.565 7.306 -6.928 1.00 37.12 309 LEU A O 1
ATOM 2439 N N . THR A 1 310 ? -0.713 6.107 -5.050 1.00 37.84 310 THR A N 1
ATOM 2440 C CA . THR A 1 310 ? -0.241 7.189 -4.172 1.00 37.84 310 THR A CA 1
ATOM 2441 C C . THR A 1 310 ? 1.276 7.157 -4.022 1.00 37.84 310 THR A C 1
ATOM 2443 O O . THR A 1 310 ? 1.824 6.943 -2.948 1.00 37.84 310 THR A O 1
ATOM 2446 N N . GLY A 1 311 ? 1.965 7.384 -5.140 1.00 35.28 311 GLY A N 1
ATOM 2447 C CA . GLY A 1 311 ? 3.374 7.784 -5.164 1.00 35.28 311 GLY A CA 1
ATOM 2448 C C . GLY A 1 311 ? 3.567 9.305 -5.146 1.00 35.28 311 GLY A C 1
ATOM 2449 O O . GLY A 1 311 ? 4.656 9.776 -5.465 1.00 35.28 311 GLY A O 1
ATOM 2450 N N . ARG A 1 312 ? 2.522 10.091 -4.852 1.00 39.91 312 ARG A N 1
ATOM 2451 C CA . ARG A 1 312 ? 2.641 11.543 -4.682 1.00 39.91 312 ARG A CA 1
ATOM 2452 C C . ARG A 1 312 ? 2.314 11.907 -3.234 1.00 39.91 312 ARG A C 1
ATOM 2454 O O . ARG A 1 312 ? 1.239 11.516 -2.781 1.00 39.91 312 ARG A O 1
ATOM 2461 N N . PRO A 1 313 ? 3.188 12.637 -2.517 1.00 42.53 313 PRO A N 1
ATOM 2462 C CA . PRO A 1 313 ? 2.741 13.353 -1.329 1.00 42.53 313 PRO A CA 1
ATOM 2463 C C . PRO A 1 313 ? 1.600 14.295 -1.739 1.00 42.53 313 PRO A C 1
ATOM 2465 O O . PRO A 1 313 ? 1.608 14.822 -2.854 1.00 42.53 313 PRO A O 1
ATOM 2468 N N . GLU A 1 314 ? 0.598 14.466 -0.877 1.00 44.53 314 GLU A N 1
ATOM 2469 C CA . GLU A 1 314 ? -0.486 15.421 -1.114 1.00 44.53 314 GLU A CA 1
ATOM 2470 C C . GLU A 1 314 ? 0.103 16.835 -1.215 1.00 44.53 314 GLU A C 1
ATOM 2472 O O . GLU A 1 314 ? 0.430 17.471 -0.215 1.00 44.53 314 GLU A O 1
ATOM 2477 N N . GLU A 1 315 ? 0.283 17.329 -2.439 1.00 51.31 315 GLU A N 1
ATOM 2478 C CA . GLU A 1 315 ? 0.595 18.734 -2.668 1.00 51.31 315 GLU A CA 1
ATOM 2479 C C . GLU A 1 315 ? -0.702 19.549 -2.563 1.00 51.31 315 GLU A C 1
ATOM 2481 O O . GLU A 1 315 ? -1.741 19.129 -3.096 1.00 51.31 315 GLU A O 1
ATOM 2486 N N . PRO A 1 316 ? -0.675 20.715 -1.890 1.00 56.38 316 PRO A N 1
ATOM 2487 C CA . PRO A 1 316 ? -1.857 21.548 -1.744 1.00 56.38 316 PRO A CA 1
ATOM 2488 C C . PRO A 1 316 ? -2.449 21.878 -3.115 1.00 56.38 316 PRO A C 1
ATOM 2490 O O . PRO A 1 316 ? -1.726 22.135 -4.077 1.00 56.38 316 PRO A O 1
ATOM 2493 N N . VAL A 1 317 ? -3.784 21.889 -3.192 1.00 55.81 317 VAL A N 1
ATOM 2494 C CA . VAL A 1 317 ? -4.553 22.042 -4.442 1.00 55.81 317 VAL A CA 1
ATOM 2495 C C . VAL A 1 317 ? -4.093 23.249 -5.264 1.00 55.81 317 VAL A C 1
ATOM 2497 O O . VAL A 1 317 ? -4.103 23.195 -6.487 1.00 55.81 317 VAL A O 1
ATOM 2500 N N . SER A 1 318 ? -3.598 24.307 -4.622 1.00 64.94 318 SER A N 1
ATOM 2501 C CA . SER A 1 318 ? -3.034 25.488 -5.285 1.00 64.94 318 SER A CA 1
ATOM 2502 C C . SER A 1 318 ? -1.866 25.196 -6.240 1.00 64.94 318 SER A C 1
ATOM 2504 O O . SER A 1 318 ? -1.686 25.939 -7.201 1.00 64.94 318 SER A O 1
ATOM 2506 N N . VAL A 1 319 ? -1.091 24.134 -6.003 1.00 63.84 319 VAL A N 1
ATOM 2507 C CA . VAL A 1 319 ? 0.119 23.791 -6.771 1.00 63.84 319 VAL A CA 1
ATOM 2508 C C . VAL A 1 319 ? -0.228 23.112 -8.096 1.00 63.84 319 VAL A C 1
ATOM 2510 O O . VAL A 1 319 ? 0.389 23.404 -9.119 1.00 63.84 319 VAL A O 1
ATOM 2513 N N . TRP A 1 320 ? -1.251 22.254 -8.112 1.00 56.84 320 TRP A N 1
ATOM 2514 C CA . TRP A 1 320 ? -1.648 21.502 -9.307 1.00 56.84 320 TRP A CA 1
ATOM 2515 C C . TRP A 1 320 ? -2.966 21.969 -9.933 1.00 56.84 320 TRP A C 1
ATOM 2517 O O . TRP A 1 320 ? -3.227 21.634 -11.085 1.00 56.84 320 TRP A O 1
ATOM 2527 N N . ALA A 1 321 ? -3.797 22.761 -9.246 1.00 68.12 321 ALA A N 1
ATOM 2528 C CA . ALA A 1 321 ? -5.083 23.217 -9.788 1.00 68.12 321 ALA A CA 1
ATOM 2529 C C . ALA A 1 321 ? -4.929 24.037 -11.074 1.00 68.12 321 ALA A C 1
ATOM 2531 O O . ALA A 1 321 ? -5.748 23.917 -11.979 1.00 68.12 321 ALA A O 1
ATOM 2532 N N . SER A 1 322 ? -3.862 24.831 -11.186 1.00 61.28 322 SER A N 1
ATOM 2533 C CA . SER A 1 322 ? -3.563 25.628 -12.385 1.00 61.28 322 SER A CA 1
ATOM 2534 C C . SER A 1 322 ? -3.131 24.779 -13.585 1.00 61.28 322 SER A C 1
ATOM 2536 O O . SER A 1 322 ? -3.273 25.201 -14.730 1.00 61.28 322 SER A O 1
ATOM 2538 N N . SER A 1 323 ? -2.613 23.578 -13.329 1.00 56.94 323 SER A N 1
ATOM 2539 C CA . SER A 1 323 ? -2.186 22.605 -14.337 1.00 56.94 323 SER A CA 1
ATOM 2540 C C . SER A 1 323 ? -3.177 21.445 -14.485 1.00 56.94 323 SER A C 1
ATOM 2542 O O . SER A 1 323 ? -2.989 20.564 -15.335 1.00 56.94 323 SER A O 1
ATOM 2544 N N . PHE A 1 324 ? -4.272 21.463 -13.724 1.00 46.38 324 PHE A N 1
ATOM 2545 C CA . PHE A 1 324 ? -5.360 20.513 -13.844 1.00 46.38 324 PHE A CA 1
ATOM 2546 C C . PHE A 1 324 ? -6.001 20.672 -15.222 1.00 46.38 324 PHE A C 1
ATOM 2548 O O . PHE A 1 324 ? -6.365 21.768 -15.639 1.00 46.38 324 PHE A O 1
ATOM 2555 N N . ASN A 1 325 ? -6.094 19.563 -15.953 1.00 50.22 325 ASN A N 1
ATOM 2556 C CA . ASN A 1 325 ? -6.529 19.519 -17.351 1.00 50.22 325 ASN A CA 1
ATOM 2557 C C . ASN A 1 325 ? -5.546 20.108 -18.387 1.00 50.22 325 ASN A C 1
ATOM 2559 O O . ASN A 1 325 ? -5.908 20.337 -19.539 1.00 50.22 325 ASN A O 1
ATOM 2563 N N . THR A 1 326 ? -4.277 20.284 -18.012 1.00 62.00 326 THR A N 1
ATOM 2564 C CA . THR A 1 326 ? -3.170 20.430 -18.971 1.00 62.00 326 THR A CA 1
ATOM 2565 C C . THR A 1 326 ? -2.308 19.168 -18.987 1.00 62.00 326 THR A C 1
ATOM 2567 O O . THR A 1 326 ? -2.253 18.416 -18.008 1.00 62.00 326 THR A O 1
ATOM 2570 N N . LEU A 1 327 ? -1.579 18.943 -20.088 1.00 48.19 327 LEU A N 1
ATOM 2571 C CA . LEU A 1 327 ? -0.612 17.840 -20.210 1.00 48.19 327 LEU A CA 1
ATOM 2572 C C . LEU A 1 327 ? 0.487 17.870 -19.127 1.00 48.19 327 LEU A C 1
ATOM 2574 O O . LEU A 1 327 ? 1.125 16.845 -18.904 1.00 48.19 327 LEU A O 1
ATOM 2578 N N . GLY A 1 328 ? 0.678 18.993 -18.417 1.00 52.66 328 GLY A N 1
ATOM 2579 C CA . GLY A 1 328 ? 1.605 19.109 -17.283 1.00 52.66 328 GLY A CA 1
ATOM 2580 C C . GLY A 1 328 ? 1.240 18.225 -16.084 1.00 52.66 328 GLY A C 1
ATOM 2581 O O . GLY A 1 328 ? 2.124 17.751 -15.379 1.00 52.66 328 GLY A O 1
ATOM 2582 N N . SER A 1 329 ? -0.044 17.899 -15.897 1.00 51.97 329 SER A N 1
ATOM 2583 C CA . SER A 1 329 ? -0.478 16.956 -14.851 1.00 51.97 329 SER A CA 1
ATOM 2584 C C . SER A 1 329 ? -0.015 15.508 -15.114 1.00 51.97 329 SER A C 1
ATOM 2586 O O . SER A 1 329 ? 0.242 14.752 -14.167 1.00 51.97 329 SER A O 1
ATOM 2588 N N . LEU A 1 330 ? 0.155 15.150 -16.397 1.00 44.41 330 LEU A N 1
ATOM 2589 C CA . LEU A 1 330 ? 0.571 13.830 -16.893 1.00 44.41 330 LEU A CA 1
ATOM 2590 C C . LEU A 1 330 ? 2.087 13.740 -17.138 1.00 44.41 330 LEU A C 1
ATOM 2592 O O . LEU A 1 33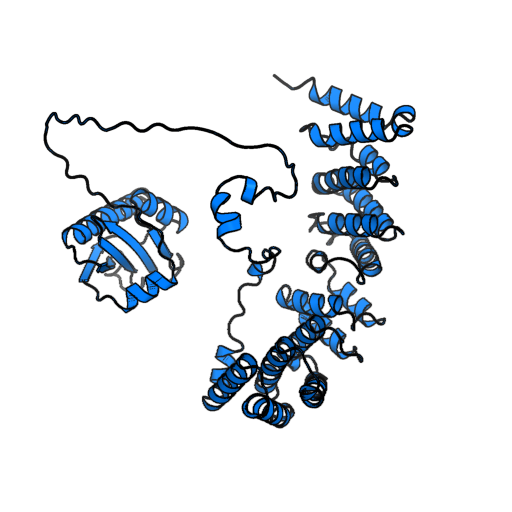0 ? 2.704 12.712 -16.854 1.00 44.41 330 LEU A O 1
ATOM 2596 N N . CYS A 1 331 ? 2.706 14.811 -17.636 1.00 45.25 331 CYS A N 1
ATOM 2597 C CA . CYS A 1 331 ? 4.151 14.932 -17.792 1.00 45.25 331 CYS A CA 1
ATOM 2598 C C . CYS A 1 331 ? 4.729 15.618 -16.556 1.00 45.25 331 CYS A C 1
ATOM 2600 O O . CYS A 1 331 ? 4.872 16.833 -16.560 1.00 45.25 331 CYS A O 1
ATOM 2602 N N . GLY A 1 332 ? 5.058 14.848 -15.512 1.00 40.72 332 GLY A N 1
ATOM 2603 C CA . GLY A 1 332 ? 5.655 15.377 -14.281 1.00 40.72 332 GLY A CA 1
ATOM 2604 C C . GLY A 1 332 ? 6.779 16.374 -14.576 1.00 40.72 332 GLY A C 1
ATOM 2605 O O . GLY A 1 332 ? 7.847 15.998 -15.062 1.00 40.72 332 GLY A O 1
ATOM 2606 N N . THR A 1 333 ? 6.516 17.653 -14.331 1.00 38.28 333 THR A N 1
ATOM 2607 C CA . THR A 1 333 ? 7.465 18.731 -14.586 1.00 38.28 333 THR A CA 1
ATOM 2608 C C . THR A 1 333 ? 8.431 18.843 -13.419 1.00 38.28 333 THR A C 1
ATOM 2610 O O . THR A 1 333 ? 8.118 19.433 -12.391 1.00 38.28 333 THR A O 1
ATOM 2613 N N . GLY A 1 334 ? 9.628 18.295 -13.614 1.00 31.64 334 GLY A N 1
ATOM 2614 C CA . GLY A 1 334 ? 10.847 18.750 -12.960 1.00 31.64 334 GLY A CA 1
ATOM 2615 C C . GLY A 1 334 ? 11.823 19.283 -14.015 1.00 31.64 334 GLY A C 1
ATOM 2616 O O . GLY A 1 334 ? 12.240 18.514 -14.878 1.00 31.64 334 GLY A O 1
ATOM 2617 N N . ALA A 1 335 ? 12.187 20.569 -13.877 1.00 27.52 335 ALA A N 1
ATOM 2618 C CA . ALA A 1 335 ? 13.229 21.356 -14.577 1.00 27.52 335 ALA A CA 1
ATOM 2619 C C . ALA A 1 335 ? 12.959 21.742 -16.053 1.00 27.52 335 ALA A C 1
ATOM 2621 O O . ALA A 1 335 ? 12.629 20.882 -16.861 1.00 27.52 335 ALA A O 1
ATOM 2622 N N . GLY A 1 336 ? 13.124 22.983 -16.541 1.00 25.72 336 GLY A N 1
ATOM 2623 C CA . GLY A 1 336 ? 13.644 24.308 -16.102 1.00 25.72 336 GLY A CA 1
ATOM 2624 C C . GLY A 1 336 ? 13.563 25.262 -17.340 1.00 25.72 336 GLY A C 1
ATOM 2625 O O . GLY A 1 336 ? 12.949 24.820 -18.317 1.00 25.72 336 GLY A O 1
ATOM 2626 N N . PRO A 1 337 ? 14.171 26.476 -17.443 1.00 32.53 337 PRO A N 1
ATOM 2627 C CA . PRO A 1 337 ? 15.023 27.246 -16.524 1.00 32.53 337 PRO A CA 1
ATOM 2628 C C . PRO A 1 337 ? 14.501 28.676 -16.189 1.00 32.53 337 PRO A C 1
ATOM 2630 O O . PRO A 1 337 ? 13.553 29.178 -16.788 1.00 32.53 337 PRO A O 1
ATOM 2633 N N . GLU A 1 338 ? 15.169 29.321 -15.229 1.00 30.41 338 GLU A N 1
ATOM 2634 C CA . GLU A 1 338 ? 15.050 30.734 -14.824 1.00 30.41 338 GLU A CA 1
ATOM 2635 C C . GLU A 1 338 ? 15.508 31.748 -15.902 1.00 30.41 338 GLU A C 1
ATOM 2637 O O . GLU A 1 338 ? 16.258 31.375 -16.809 1.00 30.41 338 GLU A O 1
ATOM 2642 N N . ASN A 1 339 ? 15.159 33.036 -15.668 1.00 27.98 339 ASN A N 1
ATOM 2643 C CA . ASN A 1 339 ? 15.601 34.313 -16.294 1.00 27.98 339 ASN A CA 1
ATOM 2644 C C . ASN A 1 339 ? 14.764 34.770 -17.516 1.00 27.98 339 ASN A C 1
ATOM 2646 O O . ASN A 1 339 ? 14.724 34.060 -18.510 1.00 27.98 339 ASN A O 1
ATOM 2650 N N . LEU A 1 340 ? 14.075 35.928 -17.586 1.00 24.58 340 LEU A N 1
ATOM 2651 C CA . LEU A 1 340 ? 14.288 37.319 -17.104 1.00 24.58 340 LEU A CA 1
ATOM 2652 C C . LEU A 1 340 ? 12.965 38.156 -17.321 1.00 24.58 340 LEU A C 1
ATOM 2654 O O . LEU A 1 340 ? 11.989 37.573 -17.789 1.00 24.58 340 LEU A O 1
ATOM 2658 N N . PRO A 1 341 ? 12.870 39.468 -16.975 1.00 30.88 341 PRO A N 1
ATOM 2659 C CA . PRO A 1 341 ? 11.754 40.045 -16.207 1.00 30.88 341 PRO A CA 1
ATOM 2660 C C . PRO A 1 341 ? 10.869 41.104 -16.921 1.00 30.88 341 PRO A C 1
ATOM 2662 O O . PRO A 1 341 ? 11.260 41.659 -17.939 1.00 30.88 341 PRO A O 1
ATOM 2665 N N . ALA A 1 342 ? 9.727 41.381 -16.266 1.00 25.55 342 ALA A N 1
ATOM 2666 C CA . ALA A 1 342 ? 9.036 42.659 -15.970 1.00 25.55 342 ALA A CA 1
ATOM 2667 C C . ALA A 1 342 ? 8.668 43.723 -17.044 1.00 25.55 342 ALA A C 1
ATOM 2669 O O . ALA A 1 342 ? 9.466 44.073 -17.905 1.00 25.55 342 ALA A O 1
ATOM 2670 N N . GLU A 1 343 ? 7.484 44.322 -16.787 1.00 24.50 343 GLU A N 1
ATOM 2671 C CA . GLU A 1 343 ? 6.937 45.636 -17.223 1.00 24.50 343 GLU A CA 1
ATOM 2672 C C . GLU A 1 343 ? 6.425 45.722 -18.688 1.00 24.50 343 GLU A C 1
ATOM 2674 O O . GLU A 1 343 ? 7.006 45.145 -19.594 1.00 24.50 343 GLU A O 1
ATOM 2679 N N . ASP A 1 344 ? 5.305 46.369 -19.048 1.00 21.58 344 ASP A N 1
ATOM 2680 C CA . ASP A 1 344 ? 4.524 47.414 -18.382 1.00 21.58 344 ASP A CA 1
ATOM 2681 C C . ASP A 1 344 ? 3.148 47.648 -19.070 1.00 21.58 344 ASP A C 1
ATOM 2683 O O . ASP A 1 344 ? 2.955 47.312 -20.239 1.00 21.58 344 ASP A O 1
ATOM 2687 N N . SER A 1 345 ? 2.267 48.384 -18.380 1.00 22.23 345 SER A N 1
ATOM 2688 C CA . SER A 1 345 ? 1.230 49.313 -18.901 1.00 22.23 345 SER A CA 1
ATOM 2689 C C . SER A 1 345 ? -0.116 48.837 -19.524 1.00 22.23 345 SER A C 1
ATOM 2691 O O . SER A 1 345 ? -0.217 48.378 -20.655 1.00 22.23 345 SER A O 1
ATOM 2693 N N . ALA A 1 346 ? -1.178 49.077 -18.736 1.00 21.98 346 ALA A N 1
ATOM 2694 C CA . ALA A 1 346 ? -2.432 49.807 -19.019 1.00 21.98 346 ALA A CA 1
ATOM 2695 C C . ALA A 1 346 ? -3.114 49.756 -20.413 1.00 21.98 346 ALA A C 1
ATOM 2697 O O . ALA A 1 346 ? -2.543 50.181 -21.406 1.00 21.98 346 ALA A O 1
ATOM 2698 N N . HIS A 1 347 ? -4.424 49.449 -20.437 1.00 24.42 347 HIS A N 1
ATOM 2699 C CA . HIS A 1 347 ? -5.501 50.428 -20.711 1.00 24.42 347 HIS A CA 1
ATOM 2700 C C . HIS A 1 347 ? -6.914 49.793 -20.669 1.00 24.42 347 HIS A C 1
ATOM 2702 O O . HIS A 1 347 ? -7.172 48.748 -21.258 1.00 24.42 347 HIS A O 1
ATOM 2708 N N . GLN A 1 348 ? -7.826 50.465 -19.955 1.00 23.25 348 GLN A N 1
ATOM 2709 C CA . GLN A 1 348 ? -9.293 50.317 -20.001 1.00 23.25 348 GLN A CA 1
ATOM 2710 C C . GLN A 1 348 ? -9.850 50.721 -21.381 1.00 23.25 348 GLN A C 1
ATOM 2712 O O . GLN A 1 348 ? -9.204 51.531 -22.034 1.00 23.25 348 GLN A O 1
ATOM 2717 N N . VAL A 1 349 ? -11.066 50.278 -21.754 1.00 22.16 349 VAL A N 1
ATOM 2718 C CA . VAL A 1 349 ? -12.215 51.130 -22.177 1.00 22.16 349 VAL A CA 1
ATOM 2719 C C . VAL A 1 349 ? -13.498 50.282 -22.354 1.00 22.16 349 VAL A C 1
ATOM 2721 O O . VAL A 1 349 ? -13.461 49.097 -22.663 1.00 22.16 349 VAL A O 1
ATOM 2724 N N . HIS A 1 350 ? -14.611 50.960 -22.075 1.00 21.72 350 HIS A N 1
ATOM 2725 C CA . HIS A 1 350 ? -16.028 50.625 -21.939 1.00 21.72 350 HIS A CA 1
ATOM 2726 C C . HIS A 1 350 ? -16.793 49.897 -23.068 1.00 21.72 350 HIS A C 1
ATOM 2728 O O . HIS A 1 350 ? -16.520 50.050 -24.252 1.00 21.72 350 HIS A O 1
ATOM 2734 N N . ALA A 1 351 ? -17.848 49.221 -22.587 1.00 23.44 351 ALA A N 1
ATOM 2735 C CA . ALA A 1 351 ? -19.209 48.992 -23.097 1.00 23.44 351 ALA A CA 1
ATOM 2736 C C . ALA A 1 351 ? -19.695 49.682 -24.390 1.00 23.44 351 ALA A C 1
ATOM 2738 O O . ALA A 1 351 ? -19.538 50.890 -24.553 1.00 23.44 351 ALA A O 1
ATOM 2739 N N . ALA A 1 352 ? -20.480 48.933 -25.175 1.00 22.69 352 ALA A N 1
ATOM 2740 C CA . ALA A 1 352 ? -21.669 49.427 -25.874 1.00 22.69 352 ALA A CA 1
ATOM 2741 C C . ALA A 1 352 ? -22.663 48.275 -26.126 1.00 22.69 352 ALA A C 1
ATOM 2743 O O . ALA A 1 352 ? -22.271 47.168 -26.491 1.00 22.69 352 ALA A O 1
ATOM 2744 N N . GLU A 1 353 ? -23.929 48.575 -25.857 1.00 22.41 353 GLU A N 1
ATOM 2745 C CA . GLU A 1 353 ? -25.141 47.779 -26.050 1.00 22.41 353 GLU A CA 1
ATOM 2746 C C . GLU A 1 353 ? -25.495 47.632 -27.537 1.00 22.41 353 GLU A C 1
ATOM 2748 O O . GLU A 1 353 ? -25.261 48.562 -28.303 1.00 22.41 353 GLU A O 1
ATOM 2753 N N . GLU A 1 354 ? -26.152 46.530 -27.914 1.00 23.02 354 GLU A N 1
ATOM 2754 C CA . GLU A 1 354 ? -27.138 46.507 -29.005 1.00 23.02 354 GLU A CA 1
ATOM 2755 C C . GLU A 1 354 ? -28.100 45.309 -28.826 1.00 23.02 354 GLU A C 1
ATOM 2757 O O . GLU A 1 354 ? -27.700 44.150 -28.835 1.00 23.02 354 GLU A O 1
ATOM 2762 N N . GLU A 1 355 ? -29.379 45.629 -28.648 1.00 22.70 355 GLU A N 1
ATOM 2763 C CA . GLU A 1 355 ? -30.603 44.815 -28.780 1.00 22.70 355 GLU A CA 1
ATOM 2764 C C . GLU A 1 355 ? -31.612 45.741 -29.509 1.00 22.70 355 GLU A C 1
ATOM 2766 O O . GLU A 1 355 ? -31.405 46.962 -29.457 1.00 22.70 355 GLU A O 1
ATOM 2771 N N . PRO A 1 356 ? -32.748 45.298 -30.095 1.00 37.47 356 PRO A N 1
ATOM 2772 C CA . PRO A 1 356 ? -33.261 43.937 -30.324 1.00 37.47 356 PRO A CA 1
ATOM 2773 C C . PRO A 1 356 ? -33.827 43.726 -31.757 1.00 37.47 356 PRO A C 1
ATOM 2775 O O . PRO A 1 356 ? -33.978 44.675 -32.522 1.00 37.47 356 PRO A O 1
ATOM 2778 N N . LEU A 1 357 ? -34.265 42.505 -32.099 1.00 23.39 357 LEU A N 1
ATOM 2779 C CA . LEU A 1 357 ? -35.358 42.267 -33.065 1.00 23.39 357 LEU A CA 1
ATOM 2780 C C . LEU A 1 357 ? -36.091 40.945 -32.750 1.00 23.39 357 LEU A C 1
ATOM 2782 O O . LEU A 1 357 ? -35.489 39.893 -32.563 1.00 23.39 357 LEU A O 1
ATOM 2786 N N . SER A 1 358 ? -37.416 41.061 -32.679 1.00 24.06 358 SER A N 1
ATOM 2787 C CA . SER A 1 358 ? -38.461 40.085 -32.345 1.00 24.06 358 SER A CA 1
ATOM 2788 C C . SER A 1 358 ? -38.577 38.892 -33.307 1.00 24.06 358 SER A C 1
ATOM 2790 O O . SER A 1 358 ? -38.536 39.104 -34.514 1.00 24.06 358 SER A O 1
ATOM 2792 N N . ASP A 1 359 ? -38.882 37.682 -32.818 1.00 21.52 359 ASP A N 1
ATOM 2793 C CA . ASP A 1 359 ? -40.272 37.187 -32.749 1.00 21.52 359 ASP A CA 1
ATOM 2794 C C . ASP A 1 359 ? -40.412 35.782 -32.114 1.00 21.52 359 ASP A C 1
ATOM 2796 O O . ASP A 1 359 ? -39.592 34.889 -32.287 1.00 21.52 359 ASP A O 1
ATOM 2800 N N . ALA A 1 360 ? -41.507 35.658 -31.365 1.00 24.59 360 ALA A N 1
ATOM 2801 C CA . ALA A 1 360 ? -42.240 34.512 -30.820 1.00 24.59 360 ALA A CA 1
ATOM 2802 C C . ALA A 1 360 ? -41.719 33.043 -30.882 1.00 24.59 360 ALA A C 1
ATOM 2804 O O . ALA A 1 360 ? -41.556 32.434 -31.934 1.00 24.59 360 ALA A O 1
ATOM 2805 N N . ALA A 1 361 ? -41.813 32.418 -29.695 1.00 30.33 361 ALA A N 1
ATOM 2806 C CA . ALA A 1 361 ? -42.321 31.059 -29.437 1.00 30.33 361 ALA A CA 1
ATOM 2807 C C . ALA A 1 361 ? -41.392 29.836 -29.617 1.00 30.33 361 ALA A C 1
ATOM 2809 O O . ALA A 1 361 ? -41.609 28.988 -30.477 1.00 30.33 361 ALA A O 1
ATOM 2810 N N . ALA A 1 362 ? -40.514 29.624 -28.632 1.00 26.62 362 ALA A N 1
ATOM 2811 C CA . ALA A 1 362 ? -40.300 28.312 -28.011 1.00 26.62 362 ALA A CA 1
ATOM 2812 C C . ALA A 1 362 ? -39.748 28.531 -26.593 1.00 26.62 362 ALA A C 1
ATOM 2814 O O . ALA A 1 362 ? -38.678 29.098 -26.425 1.00 26.62 362 ALA A O 1
ATOM 2815 N N . ALA A 1 363 ? -40.488 28.137 -25.555 1.00 32.91 363 ALA A N 1
ATOM 2816 C CA . ALA A 1 363 ? -39.972 28.170 -24.189 1.00 32.91 363 ALA A CA 1
ATOM 2817 C C . ALA A 1 363 ? -38.872 27.102 -24.050 1.00 32.91 363 ALA A C 1
ATOM 2819 O O . ALA A 1 363 ? -39.173 25.909 -23.970 1.00 32.91 363 ALA A O 1
ATOM 2820 N N . GLU A 1 364 ? -37.611 27.530 -24.077 1.00 40.12 364 GLU A N 1
ATOM 2821 C CA . GLU A 1 364 ? -36.442 26.685 -23.833 1.00 40.12 364 GLU A CA 1
ATOM 2822 C C . GLU A 1 364 ? -36.488 26.123 -22.401 1.00 40.12 364 GLU A C 1
ATOM 2824 O O . GLU A 1 364 ? -36.618 26.837 -21.406 1.00 40.12 364 GLU A O 1
ATOM 2829 N N . LEU A 1 365 ? -36.459 24.794 -22.303 1.00 55.12 365 LEU A N 1
ATOM 2830 C CA . LEU A 1 365 ? -36.463 24.031 -21.055 1.00 55.12 365 LEU A CA 1
ATOM 2831 C C . LEU A 1 365 ? -35.021 23.915 -20.534 1.00 55.12 365 LEU A C 1
ATOM 2833 O O . LEU A 1 365 ? -34.402 22.859 -20.662 1.00 55.12 365 LEU A O 1
ATOM 2837 N N . ASP A 1 366 ? -34.479 24.989 -19.964 1.00 60.78 366 ASP A N 1
ATOM 2838 C CA . ASP A 1 366 ? -33.063 25.042 -19.579 1.00 60.78 366 ASP A CA 1
ATOM 2839 C C . ASP A 1 366 ? -32.771 24.395 -18.214 1.00 60.78 366 ASP A C 1
ATOM 2841 O O . ASP A 1 366 ? -32.922 24.995 -17.143 1.00 60.78 366 ASP A O 1
ATOM 2845 N N . LEU A 1 367 ? -32.299 23.144 -18.255 1.00 76.81 367 LEU A N 1
ATOM 2846 C CA . LEU A 1 367 ? -31.485 22.567 -17.184 1.00 76.81 367 LEU A CA 1
ATOM 2847 C C . LEU A 1 367 ? -30.033 23.041 -17.347 1.00 76.81 367 LEU A C 1
ATOM 2849 O O . LEU A 1 367 ? -29.479 23.049 -18.442 1.00 76.81 367 LEU A O 1
ATOM 2853 N N . THR A 1 368 ? -29.383 23.391 -16.242 1.00 77.12 368 THR A N 1
ATOM 2854 C CA . THR A 1 368 ? -28.014 23.920 -16.209 1.00 77.12 368 THR A CA 1
ATOM 2855 C C . THR A 1 368 ? -27.067 22.960 -15.497 1.00 77.12 368 THR A C 1
ATOM 2857 O O . THR A 1 368 ? -27.351 22.451 -14.409 1.00 77.12 368 THR A O 1
ATOM 2860 N N . ALA A 1 369 ? -25.890 22.742 -16.087 1.00 66.75 369 ALA A N 1
ATOM 2861 C CA . ALA A 1 369 ? -24.789 22.065 -15.412 1.00 66.75 369 ALA A CA 1
ATOM 2862 C C . ALA A 1 369 ? -24.055 23.077 -14.523 1.00 66.75 369 ALA A C 1
ATOM 2864 O O . ALA A 1 369 ? -23.099 23.715 -14.951 1.00 66.75 369 ALA A O 1
ATOM 2865 N N . GLY A 1 370 ? -24.540 23.274 -13.297 1.00 66.19 370 GLY A N 1
ATOM 2866 C CA . GLY A 1 370 ? -23.798 24.054 -12.298 1.00 66.19 370 GLY A CA 1
ATOM 2867 C C . GLY A 1 370 ? -22.602 23.279 -11.706 1.00 66.19 370 GLY A C 1
ATOM 2868 O O . GLY A 1 370 ? -22.306 22.169 -12.156 1.00 66.19 370 GLY A O 1
ATOM 2869 N N . PRO A 1 371 ? -21.949 23.799 -10.647 1.00 75.50 371 PRO A N 1
ATOM 2870 C CA . PRO A 1 371 ? -20.781 23.157 -10.041 1.00 75.50 371 PRO A CA 1
ATOM 2871 C C . PRO A 1 371 ? -21.084 21.729 -9.550 1.00 75.50 371 PRO A C 1
ATOM 2873 O O . PRO A 1 371 ? -22.181 21.493 -9.024 1.00 75.50 371 PRO A O 1
ATOM 2876 N N . PRO A 1 372 ? -20.155 20.771 -9.711 1.00 79.56 372 PRO A N 1
ATOM 2877 C CA . PRO A 1 372 ? -20.363 19.401 -9.255 1.00 79.56 372 PRO A CA 1
ATOM 2878 C C . PRO A 1 372 ? -20.570 19.367 -7.737 1.00 79.56 372 PRO A C 1
ATOM 2880 O O . PRO A 1 372 ? -19.969 20.150 -7.001 1.00 79.56 372 PRO A O 1
ATOM 2883 N N . ILE A 1 373 ? -21.447 18.479 -7.276 1.00 82.50 373 ILE A N 1
ATOM 2884 C CA . ILE A 1 373 ? -21.723 18.265 -5.853 1.00 82.50 373 ILE A CA 1
ATOM 2885 C C . ILE A 1 373 ? -20.991 16.989 -5.440 1.00 82.50 373 ILE A C 1
ATOM 2887 O O . ILE A 1 373 ? -21.078 15.981 -6.139 1.00 82.50 373 ILE A O 1
ATOM 2891 N N . SER A 1 374 ? -20.246 17.030 -4.332 1.00 85.62 374 SER A N 1
ATOM 2892 C CA . SER A 1 374 ? -19.606 15.831 -3.783 1.00 85.62 374 SER A CA 1
ATOM 2893 C C . SER A 1 374 ? -20.649 14.863 -3.220 1.00 85.62 374 SER A C 1
ATOM 2895 O O . SER A 1 374 ? -21.735 15.275 -2.809 1.00 85.62 374 SER A O 1
ATOM 2897 N N . HIS A 1 375 ? -20.313 13.574 -3.146 1.00 81.38 375 HIS A N 1
ATOM 2898 C CA . HIS A 1 375 ? -21.190 12.553 -2.563 1.00 81.38 375 HIS A CA 1
ATOM 2899 C C . HIS A 1 375 ? -21.630 12.903 -1.133 1.00 81.38 375 HIS A C 1
ATOM 2901 O O . HIS A 1 375 ? -22.818 12.822 -0.833 1.00 81.38 375 HIS A O 1
ATOM 2907 N N . GLU A 1 376 ? -20.716 13.408 -0.298 1.00 82.56 376 GLU A N 1
ATOM 2908 C CA . GLU A 1 376 ? -21.025 13.863 1.068 1.00 82.56 376 GLU A CA 1
ATOM 2909 C C . GLU A 1 376 ? -21.989 15.058 1.100 1.00 82.56 376 GLU A C 1
ATOM 2911 O O . GLU A 1 376 ? -22.873 15.132 1.953 1.00 82.56 376 GLU A O 1
ATOM 2916 N N . ALA A 1 377 ? -21.832 16.014 0.178 1.00 83.44 377 ALA A N 1
ATOM 2917 C CA . ALA A 1 377 ? -22.707 17.179 0.109 1.00 83.44 377 ALA A CA 1
ATOM 2918 C C . ALA A 1 377 ? -24.111 16.795 -0.377 1.00 83.44 377 ALA A C 1
ATOM 2920 O O . ALA A 1 377 ? -25.095 17.313 0.146 1.00 83.44 377 ALA A O 1
ATOM 2921 N N . PHE A 1 378 ? -24.215 15.863 -1.331 1.00 88.75 378 PHE A N 1
ATOM 2922 C CA . PHE A 1 378 ? -25.502 15.314 -1.754 1.00 88.75 378 PHE A CA 1
ATOM 2923 C C . PHE A 1 378 ? -26.193 14.588 -0.598 1.00 88.75 378 PHE A C 1
ATOM 2925 O O . PHE A 1 378 ? -27.373 14.826 -0.369 1.00 88.75 378 PHE A O 1
ATOM 2932 N N . GLU A 1 379 ? -25.478 13.734 0.141 1.00 87.19 379 GLU A N 1
ATOM 2933 C CA . GLU A 1 379 ? -26.045 12.966 1.255 1.00 87.19 379 GLU A CA 1
ATOM 2934 C C . GLU A 1 379 ? -26.562 13.875 2.376 1.00 87.19 379 GLU A C 1
ATOM 2936 O O . GLU A 1 379 ? -27.702 13.714 2.812 1.00 87.19 379 GLU A O 1
ATOM 2941 N N . ARG A 1 380 ? -25.780 14.889 2.775 1.00 88.50 380 ARG A N 1
ATOM 2942 C CA . ARG A 1 380 ? -26.216 15.895 3.760 1.00 88.50 380 ARG A CA 1
ATOM 2943 C C . ARG A 1 380 ? -27.485 16.616 3.301 1.00 88.50 380 ARG A C 1
ATOM 2945 O O . ARG A 1 380 ? -28.487 16.600 4.008 1.00 88.50 380 ARG A O 1
ATOM 2952 N N . LEU A 1 381 ? -27.486 17.160 2.080 1.00 86.31 381 LEU A N 1
ATOM 2953 C CA . LEU A 1 381 ? -28.655 17.854 1.525 1.00 86.31 381 LEU A CA 1
ATOM 2954 C C . LEU A 1 381 ? -29.867 16.924 1.366 1.00 86.31 381 LEU A C 1
ATOM 2956 O O . LEU A 1 381 ? -31.007 17.345 1.552 1.00 86.31 381 LEU A O 1
ATOM 2960 N N . TRP A 1 382 ? -29.640 15.655 1.025 1.00 87.75 382 TRP A N 1
ATOM 2961 C CA . TRP A 1 382 ? -30.701 14.666 0.892 1.00 87.75 382 TRP A CA 1
ATOM 2962 C C . TRP A 1 382 ? -31.333 14.317 2.240 1.00 87.75 382 TRP A C 1
ATOM 2964 O O . TRP A 1 382 ? -32.539 14.090 2.278 1.00 87.75 382 TRP A O 1
ATOM 2974 N N . LEU A 1 383 ? -30.572 14.272 3.335 1.00 86.62 383 LEU A N 1
ATOM 2975 C CA . LEU A 1 383 ? -31.110 14.028 4.678 1.00 86.62 383 LEU A CA 1
ATOM 2976 C C . LEU A 1 383 ? -31.835 15.256 5.244 1.00 86.62 383 LEU A C 1
ATOM 2978 O O . LEU A 1 383 ? -32.881 15.099 5.874 1.00 86.62 383 LEU A O 1
ATOM 2982 N N . ASP A 1 384 ? -31.323 16.455 4.965 1.00 86.62 384 ASP A N 1
ATOM 2983 C CA . ASP A 1 384 ? -31.852 17.708 5.515 1.00 86.62 384 ASP A CA 1
ATOM 2984 C C . ASP A 1 384 ? -33.145 18.177 4.822 1.00 86.62 384 ASP A C 1
ATOM 2986 O O . ASP A 1 384 ? -34.024 18.765 5.456 1.00 86.62 384 ASP A O 1
ATOM 2990 N N . LEU A 1 385 ? -33.289 17.926 3.516 1.00 85.06 385 LEU A N 1
ATOM 2991 C CA . LEU A 1 385 ? -34.448 18.373 2.737 1.00 85.06 385 LEU A CA 1
ATOM 2992 C C . LEU A 1 385 ? -35.611 17.368 2.800 1.00 85.06 385 LEU A C 1
ATOM 2994 O O . LEU A 1 385 ? -35.422 16.149 2.786 1.00 85.06 385 LEU A O 1
ATOM 2998 N N . GLN A 1 386 ? -36.849 17.865 2.785 1.00 82.94 386 GLN A N 1
ATOM 2999 C CA . GLN A 1 386 ? -38.043 17.021 2.655 1.00 82.94 386 GLN A CA 1
ATOM 3000 C C . GLN A 1 386 ? -38.368 16.724 1.183 1.00 82.94 386 GLN A C 1
ATOM 3002 O O . GLN A 1 386 ? -37.996 17.478 0.283 1.00 82.94 386 GLN A O 1
ATOM 3007 N N . VAL A 1 387 ? -39.050 15.601 0.927 1.00 82.38 387 VAL A N 1
ATOM 3008 C CA . VAL A 1 387 ? -39.541 15.261 -0.419 1.00 82.38 387 VAL A CA 1
ATOM 3009 C C . VAL A 1 387 ? -40.660 16.228 -0.782 1.00 82.38 387 VAL A C 1
ATOM 3011 O O . VAL A 1 387 ? -41.713 16.225 -0.152 1.00 82.38 387 VAL A O 1
ATOM 3014 N N . VAL A 1 388 ? -40.419 17.060 -1.794 1.00 79.50 388 VAL A N 1
ATOM 3015 C CA . VAL A 1 388 ? -41.374 18.087 -2.240 1.00 79.50 388 VAL A CA 1
ATOM 3016 C C . VAL A 1 388 ? -42.303 17.537 -3.317 1.00 79.50 388 VAL A C 1
ATOM 3018 O O . VAL A 1 388 ? -43.451 17.961 -3.433 1.00 79.50 388 VAL A O 1
ATOM 3021 N N . HIS A 1 389 ? -41.819 16.591 -4.122 1.00 81.94 389 HIS A N 1
ATOM 3022 C CA . HIS A 1 389 ? -42.599 16.011 -5.205 1.00 81.94 389 HIS A CA 1
ATOM 3023 C C . HIS A 1 389 ? -42.282 14.530 -5.384 1.00 81.94 389 HIS A C 1
ATOM 3025 O O . HIS A 1 389 ? -41.116 14.145 -5.415 1.00 81.94 389 HIS A O 1
ATOM 3031 N N . GLN A 1 390 ? -43.320 13.714 -5.537 1.00 85.75 390 GLN A N 1
ATOM 3032 C CA . GLN A 1 390 ? -43.206 12.283 -5.780 1.00 85.75 390 GLN A CA 1
ATOM 3033 C C . GLN A 1 390 ? -44.146 11.910 -6.927 1.00 85.75 390 GLN A C 1
ATOM 3035 O O . GLN A 1 390 ? -45.344 12.183 -6.859 1.00 85.75 390 GLN A O 1
ATOM 3040 N N . GLN A 1 391 ? -43.603 11.316 -7.988 1.00 83.00 391 GLN A N 1
ATOM 3041 C CA . GLN A 1 391 ? -44.368 10.930 -9.171 1.00 83.00 391 GLN A CA 1
ATOM 3042 C C . GLN A 1 391 ? -43.964 9.539 -9.649 1.00 83.00 391 GLN A C 1
ATOM 3044 O O . GLN A 1 391 ? -42.782 9.217 -9.727 1.00 83.00 391 GLN A O 1
ATOM 3049 N N . VAL A 1 392 ? -44.958 8.731 -10.015 1.00 81.12 392 VAL A N 1
ATOM 3050 C CA . VAL A 1 392 ? -44.741 7.460 -10.708 1.00 81.12 392 VAL A CA 1
ATOM 3051 C C . VAL A 1 392 ? -44.700 7.728 -12.211 1.00 81.12 392 VAL A C 1
ATOM 3053 O O . VAL A 1 392 ? -45.619 8.328 -12.774 1.00 81.12 392 VAL A O 1
ATOM 3056 N N . LEU A 1 393 ? -43.612 7.323 -12.859 1.00 80.31 393 LEU A N 1
ATOM 3057 C CA . LEU A 1 393 ? -43.443 7.368 -14.305 1.00 80.31 393 LEU A CA 1
ATOM 3058 C C . LEU A 1 393 ? -43.655 5.965 -14.882 1.00 80.31 393 LEU A C 1
ATOM 3060 O O . LEU A 1 393 ? -42.990 5.021 -14.466 1.00 80.31 393 LEU A O 1
ATOM 3064 N N . GLU A 1 394 ? -44.534 5.847 -15.878 1.00 73.19 394 GLU A N 1
ATOM 3065 C CA . GLU A 1 394 ? -44.735 4.624 -16.672 1.00 73.19 394 GLU A CA 1
ATOM 3066 C C . GLU A 1 394 ? -43.564 4.428 -17.651 1.00 73.19 394 GLU A C 1
ATOM 3068 O O . GLU A 1 394 ? -43.688 4.634 -18.861 1.00 73.19 394 GLU A O 1
ATOM 3073 N N . VAL A 1 395 ? -42.376 4.125 -17.125 1.00 70.62 395 VAL A N 1
ATOM 3074 C CA . VAL A 1 395 ? -41.177 3.867 -17.924 1.00 70.62 395 VAL A CA 1
ATOM 3075 C C . VAL A 1 395 ? -40.519 2.561 -17.492 1.00 70.62 395 VAL A C 1
ATOM 3077 O O . VAL A 1 395 ? -40.257 2.309 -16.314 1.00 70.62 395 VAL A O 1
ATOM 3080 N N . ARG A 1 396 ? -40.227 1.712 -18.483 1.00 66.00 396 ARG A N 1
ATOM 3081 C CA . ARG A 1 396 ? -39.552 0.427 -18.277 1.00 66.00 396 ARG A CA 1
ATOM 3082 C C . ARG A 1 396 ? -38.130 0.623 -17.757 1.00 66.00 396 ARG A C 1
ATOM 3084 O O . ARG A 1 396 ? -37.471 1.609 -18.087 1.00 66.00 396 ARG A O 1
ATOM 3091 N N . ARG A 1 397 ? -37.653 -0.361 -16.985 1.00 66.56 397 ARG A N 1
ATOM 3092 C CA . ARG A 1 397 ? -36.276 -0.408 -16.479 1.00 66.56 397 ARG A CA 1
ATOM 3093 C C . ARG A 1 397 ? -35.288 -0.218 -17.630 1.00 66.56 397 ARG A C 1
ATOM 3095 O O . ARG A 1 397 ? -35.344 -0.999 -18.587 1.00 66.56 397 ARG A O 1
ATOM 3102 N N . PRO A 1 398 ? -34.368 0.754 -17.542 1.00 66.25 398 PRO A N 1
ATOM 3103 C CA . PRO A 1 398 ? -33.287 0.863 -18.503 1.00 66.25 398 PRO A CA 1
ATOM 3104 C C . PRO A 1 398 ? -32.469 -0.436 -18.537 1.00 66.25 398 PRO A C 1
ATOM 3106 O O . PRO A 1 398 ? -31.926 -0.857 -17.516 1.00 66.25 398 PRO A O 1
ATOM 3109 N N . ARG A 1 399 ? -32.414 -1.098 -19.700 1.00 64.62 399 ARG A N 1
ATOM 3110 C CA . ARG A 1 399 ? -31.590 -2.307 -19.922 1.00 64.62 399 ARG A CA 1
ATOM 3111 C C . ARG A 1 399 ? -30.167 -1.979 -20.373 1.00 64.62 399 ARG A C 1
ATOM 3113 O O . ARG A 1 399 ? -29.331 -2.873 -20.470 1.00 64.62 399 ARG A O 1
ATOM 3120 N N . GLU A 1 400 ? -29.914 -0.713 -20.675 1.00 71.50 400 GLU A N 1
ATOM 3121 C CA . GLU A 1 400 ? -28.611 -0.220 -21.093 1.00 71.50 400 GLU A CA 1
ATOM 3122 C C . GLU A 1 400 ? -27.600 -0.252 -19.937 1.00 71.50 400 GLU A C 1
ATOM 3124 O O . GLU A 1 400 ? -27.987 -0.145 -18.766 1.00 71.50 400 GLU A O 1
ATOM 3129 N N . PRO A 1 401 ? -26.296 -0.394 -20.236 1.00 75.50 401 PRO A N 1
ATOM 3130 C CA . PRO A 1 401 ? -25.266 -0.290 -19.215 1.00 75.50 401 PRO A CA 1
ATOM 3131 C C . PRO A 1 401 ? -25.293 1.108 -18.564 1.00 75.50 401 PRO A C 1
ATOM 3133 O O . PRO A 1 401 ? -25.651 2.095 -19.215 1.00 75.50 401 PRO A O 1
ATOM 3136 N N . PRO A 1 402 ? -24.890 1.223 -17.284 1.00 79.00 402 PRO A N 1
ATOM 3137 C CA . PRO A 1 402 ? -24.964 2.478 -16.528 1.00 79.00 402 PRO A CA 1
ATOM 3138 C C . PRO A 1 402 ? -24.190 3.629 -17.191 1.00 79.00 402 PRO A C 1
ATOM 3140 O O . PRO A 1 402 ? -24.582 4.785 -17.055 1.00 79.00 402 PRO A O 1
ATOM 3143 N N . GLU A 1 403 ? -23.145 3.317 -17.961 1.00 81.94 403 GLU A N 1
ATOM 3144 C CA . GLU A 1 403 ? -22.355 4.284 -18.732 1.00 81.94 403 GLU A CA 1
ATOM 3145 C C . GLU A 1 403 ? -23.185 5.004 -19.809 1.00 81.94 403 GLU A C 1
ATOM 3147 O O . GLU A 1 403 ? -23.079 6.221 -19.965 1.00 81.94 403 GLU A O 1
ATOM 3152 N N . THR A 1 404 ? -24.058 4.282 -20.521 1.00 83.12 404 THR A N 1
ATOM 3153 C CA . THR A 1 404 ? -24.922 4.861 -21.563 1.00 83.12 404 THR A CA 1
ATOM 3154 C C . THR A 1 404 ? -25.997 5.755 -20.949 1.00 83.12 404 THR A C 1
ATOM 3156 O O . THR A 1 404 ? -26.232 6.863 -21.433 1.00 83.12 404 THR A O 1
ATOM 3159 N N . LEU A 1 405 ? -26.579 5.331 -19.824 1.00 81.56 405 LEU A N 1
ATOM 3160 C CA . LEU A 1 405 ? -27.550 6.131 -19.071 1.00 81.56 405 LEU A CA 1
ATOM 3161 C C . LEU A 1 405 ? -26.927 7.412 -18.521 1.00 81.56 405 LEU A C 1
ATOM 3163 O O . LEU A 1 405 ? -27.517 8.487 -18.631 1.00 81.56 405 LEU A O 1
ATOM 3167 N N . GLN A 1 406 ? -25.716 7.313 -17.972 1.00 85.81 406 GLN A N 1
ATOM 3168 C CA . GLN A 1 406 ? -24.975 8.468 -17.483 1.00 85.81 406 GLN A CA 1
ATOM 3169 C C . GLN A 1 406 ? -24.670 9.458 -18.614 1.00 85.81 406 GLN A C 1
ATOM 3171 O O . GLN A 1 406 ? -24.840 10.664 -18.430 1.00 85.81 406 GLN A O 1
ATOM 3176 N N . ALA A 1 407 ? -24.269 8.966 -19.791 1.00 83.56 407 ALA A N 1
ATOM 3177 C CA . ALA A 1 407 ? -24.034 9.806 -20.963 1.00 83.56 407 ALA A CA 1
ATOM 3178 C C . ALA A 1 407 ? -25.320 10.509 -21.435 1.00 83.56 407 ALA A C 1
ATOM 3180 O O . ALA A 1 407 ? -25.305 11.713 -21.694 1.00 83.56 407 ALA A O 1
ATOM 3181 N N . ALA A 1 408 ? -26.447 9.793 -21.483 1.00 83.25 408 ALA A N 1
ATOM 3182 C CA . ALA A 1 408 ? -27.739 10.347 -21.880 1.00 83.25 408 ALA A CA 1
ATOM 3183 C C . ALA A 1 408 ? -28.250 11.421 -20.905 1.00 83.25 408 ALA A C 1
ATOM 3185 O O . ALA A 1 408 ? -28.734 12.471 -21.331 1.00 83.25 408 ALA A O 1
ATOM 3186 N N . PHE A 1 409 ? -28.094 11.205 -19.597 1.00 86.56 409 PHE A N 1
ATOM 3187 C CA . PHE A 1 409 ? -28.417 12.212 -18.586 1.00 86.56 409 PHE A CA 1
ATOM 3188 C C . PHE A 1 409 ? -27.505 13.436 -18.673 1.00 86.56 409 PHE A C 1
ATOM 3190 O O . PHE A 1 409 ? -27.987 14.568 -18.586 1.00 86.56 409 PHE A O 1
ATOM 3197 N N . LEU A 1 410 ? -26.211 13.245 -18.939 1.00 85.31 410 LEU A N 1
ATOM 3198 C CA . LEU A 1 410 ? -25.274 14.356 -19.079 1.00 85.31 410 LEU A CA 1
ATOM 3199 C C . LEU A 1 410 ? -25.619 15.273 -20.267 1.00 85.31 410 LEU A C 1
ATOM 3201 O O . LEU A 1 410 ? -25.478 16.494 -20.148 1.00 85.31 410 LEU A O 1
ATOM 3205 N N . LEU A 1 411 ? -26.120 14.717 -21.380 1.00 83.81 411 LEU A N 1
ATOM 3206 C CA . LEU A 1 411 ? -26.570 15.495 -22.545 1.00 83.81 411 LEU A CA 1
ATOM 3207 C C . LEU A 1 411 ? -27.680 16.488 -22.186 1.00 83.81 411 LEU A C 1
ATOM 3209 O O . LEU A 1 411 ? -27.672 17.617 -22.672 1.00 83.81 411 LEU A O 1
ATOM 3213 N N . VAL A 1 412 ? -28.581 16.098 -21.282 1.00 83.62 412 VAL A N 1
ATOM 3214 C CA . VAL A 1 412 ? -29.665 16.955 -20.779 1.00 83.62 412 VAL A CA 1
ATOM 3215 C C . VAL A 1 412 ? -29.319 17.674 -19.472 1.00 83.62 412 VAL A C 1
ATOM 3217 O O . VAL A 1 412 ? -30.205 18.181 -18.791 1.00 83.62 412 VAL A O 1
ATOM 3220 N N . LYS A 1 413 ? -28.032 17.732 -19.102 1.00 86.50 413 LYS A N 1
ATOM 3221 C CA . LYS A 1 413 ? -27.536 18.413 -17.889 1.00 86.50 413 LYS A CA 1
ATOM 3222 C C . LYS A 1 413 ? -28.094 17.837 -16.575 1.00 86.50 413 LYS A C 1
ATOM 3224 O O . LYS A 1 413 ? -28.212 18.546 -15.573 1.00 86.50 413 LYS A O 1
ATOM 3229 N N . ILE A 1 414 ? -28.392 16.540 -16.559 1.00 88.12 414 ILE A N 1
ATOM 3230 C CA . ILE A 1 414 ? -28.672 15.761 -15.350 1.00 88.12 414 ILE A CA 1
ATOM 3231 C C . ILE A 1 414 ? -27.386 15.019 -14.970 1.00 88.12 414 ILE A C 1
ATOM 3233 O O . ILE A 1 414 ? -26.839 14.242 -15.750 1.00 88.12 414 ILE A O 1
ATOM 3237 N N . GLN A 1 415 ? -26.871 15.279 -13.773 1.00 87.38 415 GLN A N 1
ATOM 3238 C CA . GLN A 1 415 ? -25.664 14.635 -13.259 1.00 87.38 415 GLN A CA 1
ATOM 3239 C C . GLN A 1 415 ? -26.056 13.421 -12.418 1.00 87.38 415 GLN A C 1
ATOM 3241 O O . GLN A 1 415 ? -26.989 13.479 -11.619 1.00 87.38 415 GLN A O 1
ATOM 3246 N N . THR A 1 416 ? -25.355 12.307 -12.618 1.00 87.94 416 THR A N 1
ATOM 3247 C CA . THR A 1 416 ? -25.601 11.073 -11.864 1.00 87.94 416 THR A CA 1
ATOM 3248 C C . THR A 1 416 ? -24.587 10.939 -10.742 1.00 87.94 416 THR A C 1
ATOM 3250 O O . THR A 1 416 ? -23.391 11.086 -10.981 1.00 87.94 416 THR A O 1
ATOM 3253 N N . LEU A 1 417 ? -25.067 10.641 -9.536 1.00 86.38 417 LEU A N 1
ATOM 3254 C CA . LEU A 1 417 ? -24.236 10.418 -8.358 1.00 86.38 417 LEU A CA 1
ATOM 3255 C C . LEU A 1 417 ? -23.935 8.928 -8.140 1.00 86.38 417 LEU A C 1
ATOM 3257 O O . LEU A 1 417 ? -22.798 8.563 -7.845 1.00 86.38 417 LEU A O 1
ATOM 3261 N N . ALA A 1 418 ? -24.956 8.075 -8.281 1.00 84.81 418 ALA A N 1
ATOM 3262 C CA . ALA A 1 418 ? -24.845 6.633 -8.082 1.00 84.81 418 ALA A CA 1
ATOM 3263 C C . ALA A 1 418 ? -25.961 5.861 -8.803 1.00 84.81 418 ALA A C 1
ATOM 3265 O O . ALA A 1 418 ? -27.101 6.328 -8.885 1.00 84.81 418 ALA A O 1
ATOM 3266 N N . PHE A 1 419 ? -25.635 4.645 -9.246 1.00 84.19 419 PHE A N 1
ATOM 3267 C CA . PHE A 1 419 ? -26.576 3.646 -9.752 1.00 84.19 419 PHE A CA 1
ATOM 3268 C C . PHE A 1 419 ? -26.457 2.354 -8.944 1.00 84.19 419 PHE A C 1
ATOM 3270 O O . PHE A 1 419 ? -25.365 1.939 -8.559 1.00 84.19 419 PHE A O 1
ATOM 3277 N N . SER A 1 420 ? -27.584 1.677 -8.751 1.00 80.81 420 SER A N 1
ATOM 3278 C CA . SER A 1 420 ? -27.601 0.269 -8.362 1.00 80.81 420 SER A CA 1
ATOM 3279 C C . SER A 1 420 ? -27.136 -0.598 -9.523 1.00 80.81 420 SER A C 1
ATOM 3281 O O . SER A 1 420 ? -27.255 -0.219 -10.691 1.00 80.81 420 SER A O 1
ATOM 3283 N N . ARG A 1 421 ? -26.639 -1.795 -9.211 1.00 71.50 421 ARG A N 1
ATOM 3284 C CA . ARG A 1 421 ? -26.224 -2.752 -10.238 1.00 71.50 421 ARG A CA 1
ATOM 3285 C C . ARG A 1 421 ? -27.394 -3.108 -11.164 1.00 71.50 421 ARG A C 1
ATOM 3287 O O . ARG A 1 421 ? -28.549 -3.177 -10.737 1.00 71.50 421 ARG A O 1
ATOM 3294 N N . SER A 1 422 ? -27.093 -3.360 -12.436 1.00 65.12 422 SER A N 1
ATOM 3295 C CA . SER A 1 422 ? -28.092 -3.695 -13.460 1.00 65.12 422 SER A CA 1
ATOM 3296 C C . SER A 1 422 ? -28.844 -5.001 -13.176 1.00 65.12 422 SER A C 1
ATOM 3298 O O . SER A 1 422 ? -29.961 -5.148 -13.663 1.00 65.12 422 SER A O 1
ATOM 3300 N N . ASP A 1 423 ? -28.297 -5.886 -12.338 1.00 64.81 423 ASP A N 1
ATOM 3301 C CA . ASP A 1 423 ? -28.867 -7.160 -11.876 1.00 64.81 423 ASP A CA 1
ATOM 3302 C C . ASP A 1 423 ? -29.603 -7.070 -10.523 1.00 64.81 423 ASP A C 1
ATOM 3304 O O . ASP A 1 423 ? -30.197 -8.051 -10.080 1.00 64.81 423 ASP A O 1
ATOM 3308 N N . ALA A 1 424 ? -29.602 -5.909 -9.855 1.00 67.31 424 ALA A N 1
ATOM 3309 C CA . ALA A 1 424 ? -30.220 -5.764 -8.539 1.00 67.31 424 ALA A CA 1
ATOM 3310 C C . ALA A 1 424 ? -31.751 -5.926 -8.600 1.00 67.31 424 ALA A C 1
ATOM 3312 O O . ALA A 1 424 ? -32.401 -5.397 -9.512 1.00 67.31 424 ALA A O 1
ATOM 3313 N N . ALA A 1 425 ? -32.319 -6.618 -7.604 1.00 65.94 425 ALA A N 1
ATOM 3314 C CA . ALA A 1 425 ? -33.763 -6.834 -7.461 1.00 65.94 425 ALA A CA 1
ATOM 3315 C C . ALA A 1 425 ? -34.541 -5.515 -7.307 1.00 65.94 425 ALA A C 1
ATOM 3317 O O . ALA A 1 425 ? -35.626 -5.377 -7.859 1.00 65.94 425 ALA A O 1
ATOM 3318 N N . LEU A 1 426 ? -33.950 -4.532 -6.620 1.00 72.94 426 LEU A N 1
ATOM 3319 C CA . LEU A 1 426 ? -34.434 -3.155 -6.540 1.00 72.94 426 LEU A CA 1
ATOM 3320 C C . LEU A 1 426 ? -33.467 -2.259 -7.310 1.00 72.94 426 LEU A C 1
ATOM 3322 O O . LEU A 1 426 ? -32.294 -2.151 -6.947 1.00 72.94 426 LEU A O 1
ATOM 3326 N N . TRP A 1 427 ? -33.945 -1.624 -8.378 1.00 79.50 427 TRP A N 1
ATOM 3327 C CA . TRP A 1 427 ? -33.122 -0.687 -9.135 1.00 79.50 427 TRP A CA 1
ATOM 3328 C C . TRP A 1 427 ? -33.280 0.716 -8.559 1.00 79.50 427 TRP A C 1
ATOM 3330 O O . TRP A 1 427 ? -34.392 1.242 -8.492 1.00 79.50 427 TRP A O 1
ATOM 3340 N N . LYS A 1 428 ? -32.161 1.310 -8.135 1.00 85.50 428 LYS A N 1
ATOM 3341 C CA . LYS A 1 428 ? -32.121 2.635 -7.519 1.00 85.50 428 LYS A CA 1
ATOM 3342 C C . LYS A 1 428 ? -31.065 3.523 -8.160 1.00 85.50 428 LYS A C 1
ATOM 3344 O O . LYS A 1 428 ? -29.946 3.058 -8.385 1.00 85.50 428 LYS A O 1
ATOM 3349 N N . ALA A 1 429 ? -31.385 4.790 -8.396 1.00 87.81 429 ALA A N 1
ATOM 3350 C CA . ALA A 1 429 ? -30.428 5.780 -8.875 1.00 87.81 429 ALA A CA 1
ATOM 3351 C C . ALA A 1 429 ? -30.610 7.132 -8.180 1.00 87.81 429 ALA A C 1
ATOM 3353 O O . ALA A 1 429 ? -31.733 7.543 -7.888 1.00 87.81 429 ALA A O 1
ATOM 3354 N N . TYR A 1 430 ? -29.494 7.822 -7.959 1.00 90.94 430 TYR A N 1
ATOM 3355 C CA . TYR A 1 430 ? -29.459 9.171 -7.404 1.00 90.94 430 TYR A CA 1
ATOM 3356 C C . TYR A 1 430 ? -28.893 10.134 -8.436 1.00 90.94 430 TYR A C 1
ATOM 3358 O O . TYR A 1 430 ? -27.768 9.958 -8.914 1.00 90.94 430 TYR A O 1
ATOM 3366 N N . VAL A 1 431 ? -29.676 11.151 -8.778 1.00 91.69 431 VAL A N 1
ATOM 3367 C CA . VAL A 1 431 ? -29.320 12.152 -9.786 1.00 91.69 431 VAL A CA 1
ATOM 3368 C C . VAL A 1 431 ? -29.615 13.555 -9.272 1.00 91.69 431 VAL A C 1
ATOM 3370 O O . VAL A 1 431 ? -30.429 13.743 -8.368 1.00 91.69 431 VAL A O 1
ATOM 3373 N N . TYR A 1 432 ? -28.966 14.557 -9.851 1.00 92.12 432 TYR A N 1
ATOM 3374 C CA . TYR A 1 432 ? -29.247 15.953 -9.547 1.00 92.12 432 TYR A CA 1
ATOM 3375 C C . TYR A 1 432 ? -29.094 16.851 -10.772 1.00 92.12 432 TYR A C 1
ATOM 3377 O O . TYR A 1 432 ? -28.411 16.522 -11.741 1.00 92.12 432 TYR A O 1
ATOM 3385 N N . SER A 1 433 ? -29.748 18.006 -10.737 1.00 90.50 433 SER A N 1
ATOM 3386 C CA . SER A 1 433 ? -29.639 19.037 -11.769 1.00 90.50 433 SER A CA 1
ATOM 3387 C C . SER A 1 433 ? -29.940 20.413 -11.176 1.00 90.50 433 SER A C 1
ATOM 3389 O O . SER A 1 433 ? -30.356 20.519 -10.021 1.00 90.50 433 SER A O 1
ATOM 3391 N N . ARG A 1 434 ? -29.713 21.482 -11.942 1.00 87.81 434 ARG A N 1
ATOM 3392 C CA . ARG A 1 434 ? -30.071 22.846 -11.541 1.00 87.81 434 ARG A CA 1
ATOM 3393 C C . ARG A 1 434 ? -30.932 23.510 -12.602 1.00 87.81 434 ARG A C 1
ATOM 3395 O O . ARG A 1 434 ? -30.597 23.442 -13.778 1.00 87.81 434 ARG A O 1
ATOM 3402 N N . ALA A 1 435 ? -31.987 24.204 -12.199 1.00 84.62 435 ALA A N 1
ATOM 3403 C CA . ALA A 1 435 ? -32.836 24.970 -13.110 1.00 84.62 435 ALA A CA 1
ATOM 3404 C C . ALA A 1 435 ? -33.201 26.311 -12.472 1.00 84.62 435 ALA A C 1
ATOM 3406 O O . ALA A 1 435 ? -33.712 26.342 -11.354 1.00 84.62 435 ALA A O 1
ATOM 3407 N N . GLY A 1 436 ? -32.902 27.421 -13.154 1.00 74.00 436 GLY A N 1
ATOM 3408 C CA . GLY A 1 436 ? -33.216 28.768 -12.658 1.00 74.00 436 GLY A CA 1
ATOM 3409 C C . GLY A 1 436 ? -32.638 29.079 -11.268 1.00 74.00 436 GLY A C 1
ATOM 3410 O O . GLY A 1 436 ? -33.305 29.720 -10.464 1.00 74.00 436 GLY A O 1
ATOM 3411 N N . GLY A 1 437 ? -31.442 28.564 -10.954 1.00 78.31 437 GLY A N 1
ATOM 3412 C CA . GLY A 1 437 ? -30.798 28.720 -9.640 1.00 78.31 437 GLY A CA 1
ATOM 3413 C C . GLY A 1 437 ? -31.269 27.743 -8.552 1.00 78.31 437 GLY A C 1
ATOM 3414 O O . GLY A 1 437 ? -30.643 27.678 -7.497 1.00 78.31 437 GLY A O 1
ATOM 3415 N N . THR A 1 438 ? -32.306 26.937 -8.808 1.00 85.12 438 THR A N 1
ATOM 3416 C CA . THR A 1 438 ? -32.770 25.879 -7.899 1.00 85.12 438 THR A CA 1
ATOM 3417 C C . THR A 1 438 ? -31.992 24.590 -8.113 1.00 85.12 438 THR A C 1
ATOM 3419 O O . THR A 1 438 ? -31.922 24.086 -9.233 1.00 85.12 438 THR A O 1
ATOM 3422 N N . LEU A 1 439 ? -31.443 24.031 -7.034 1.00 88.88 439 LEU A N 1
ATOM 3423 C CA . LEU A 1 439 ? -30.888 22.684 -7.005 1.00 88.88 439 LEU A CA 1
ATOM 3424 C C . LEU A 1 439 ? -32.011 21.658 -6.849 1.00 88.88 439 LEU A C 1
ATOM 3426 O O . LEU A 1 439 ? -32.826 21.769 -5.938 1.00 88.88 439 LEU A O 1
ATOM 3430 N N . LEU A 1 440 ? -32.018 20.656 -7.723 1.00 89.88 440 LEU A N 1
ATOM 3431 C CA . LEU A 1 440 ? -32.948 19.534 -7.723 1.00 89.88 440 LEU A CA 1
ATOM 3432 C C . LEU A 1 440 ? -32.166 18.251 -7.455 1.00 89.88 440 LEU A C 1
ATOM 3434 O O . LEU A 1 440 ? -31.234 17.935 -8.192 1.00 89.88 440 LEU A O 1
ATOM 3438 N N . LEU A 1 441 ? -32.560 17.512 -6.427 1.00 90.38 441 LEU A N 1
ATOM 3439 C CA . LEU A 1 441 ? -32.048 16.185 -6.103 1.00 90.38 441 LEU A CA 1
ATOM 3440 C C . LEU A 1 441 ? -33.170 15.187 -6.369 1.00 90.38 441 LEU A C 1
ATOM 3442 O O . LEU A 1 441 ? -34.300 15.425 -5.942 1.00 90.38 441 LEU A O 1
ATOM 3446 N N . ALA A 1 442 ? -32.882 14.072 -7.032 1.00 90.56 442 ALA A N 1
ATOM 3447 C CA . ALA A 1 442 ? -33.879 13.053 -7.318 1.00 90.56 442 ALA A CA 1
ATOM 3448 C C . ALA A 1 442 ? -33.385 11.640 -6.995 1.00 90.56 442 ALA A C 1
ATOM 3450 O O . ALA A 1 442 ? -32.247 11.269 -7.286 1.00 90.56 442 ALA A O 1
ATOM 3451 N N . GLU A 1 443 ? -34.292 10.852 -6.430 1.00 91.38 443 GLU A N 1
ATOM 3452 C CA . GLU A 1 443 ? -34.168 9.414 -6.227 1.00 91.38 443 GLU A CA 1
ATOM 3453 C C . GLU A 1 443 ? -35.128 8.714 -7.185 1.00 91.38 443 GLU A C 1
ATOM 3455 O O . GLU A 1 443 ? -36.324 9.003 -7.213 1.00 91.38 443 GLU A O 1
ATOM 3460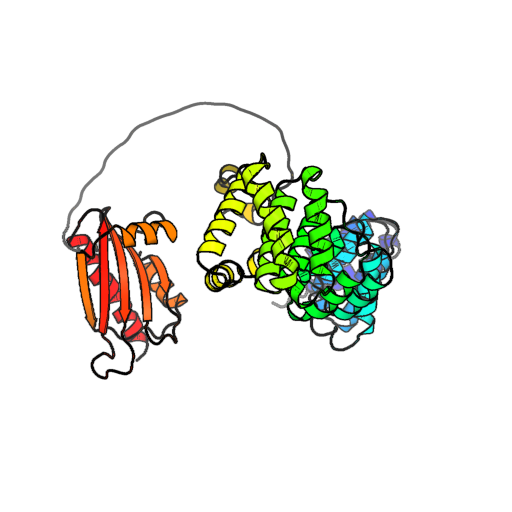 N N . LEU A 1 444 ? -34.576 7.808 -7.986 1.00 88.75 444 LEU A N 1
ATOM 3461 C CA . LEU A 1 444 ? -35.295 6.964 -8.930 1.00 88.75 444 LEU A CA 1
ATOM 3462 C C . LEU A 1 444 ? -35.330 5.558 -8.340 1.00 88.75 444 LEU A C 1
ATOM 3464 O O . LEU A 1 444 ? -34.268 4.996 -8.075 1.00 88.75 444 LEU A O 1
ATOM 3468 N N . LEU A 1 445 ? -36.517 5.000 -8.125 1.00 84.75 445 LEU A N 1
ATOM 3469 C CA . LEU A 1 445 ? -36.698 3.686 -7.516 1.00 84.75 445 LEU A CA 1
ATOM 3470 C C . LEU A 1 445 ? -37.683 2.847 -8.329 1.00 84.75 445 LEU A C 1
ATOM 3472 O O . LEU A 1 445 ? -38.790 3.287 -8.628 1.00 84.75 445 LEU A O 1
ATOM 3476 N N . GLN A 1 446 ? -37.287 1.622 -8.664 1.00 77.75 446 GLN A N 1
ATOM 3477 C CA . GLN A 1 446 ? -38.139 0.645 -9.337 1.00 77.75 446 GLN A CA 1
ATOM 3478 C C . GLN A 1 446 ? -38.243 -0.628 -8.489 1.00 77.75 446 GLN A C 1
ATOM 3480 O O . GLN A 1 446 ? -37.221 -1.158 -8.042 1.00 77.75 446 GLN A O 1
ATOM 3485 N N . GLY A 1 447 ? -39.483 -1.067 -8.240 1.00 62.94 447 GLY A N 1
ATOM 3486 C CA . GLY A 1 447 ? -39.817 -2.220 -7.396 1.00 62.94 447 GLY A CA 1
ATOM 3487 C C . GLY A 1 447 ? -39.359 -3.569 -7.965 1.00 62.94 447 GLY A C 1
ATOM 3488 O O . GLY A 1 447 ? -38.913 -3.659 -9.109 1.00 62.94 447 GLY A O 1
ATOM 3489 N N . ALA A 1 448 ? -39.454 -4.616 -7.141 1.00 54.56 448 ALA A N 1
ATOM 3490 C CA . ALA A 1 448 ? -39.018 -5.968 -7.483 1.00 54.56 448 ALA A CA 1
ATOM 3491 C C . ALA A 1 448 ? -39.879 -6.605 -8.601 1.00 54.56 448 ALA A C 1
ATOM 3493 O O . ALA A 1 448 ? -41.077 -6.340 -8.673 1.00 54.56 448 ALA A O 1
ATOM 3494 N N . PRO A 1 449 ? -39.302 -7.481 -9.448 1.00 50.34 449 PRO A N 1
ATOM 3495 C CA . PRO A 1 449 ? -39.980 -8.086 -10.603 1.00 50.34 449 PRO A CA 1
ATOM 3496 C C . PRO A 1 449 ? -41.067 -9.131 -10.270 1.00 50.34 449 PRO A C 1
ATOM 3498 O O . PRO A 1 449 ? -41.613 -9.736 -11.185 1.00 50.34 449 PRO A O 1
ATOM 3501 N N . GLU A 1 450 ? -41.373 -9.385 -8.993 1.00 48.12 450 GLU A N 1
ATOM 3502 C CA . GLU A 1 450 ? -42.306 -10.449 -8.575 1.00 48.12 450 GLU A CA 1
ATOM 3503 C C . GLU A 1 450 ? -43.781 -10.003 -8.515 1.00 48.12 450 GLU A C 1
ATOM 3505 O O . GLU A 1 450 ? -44.671 -10.844 -8.401 1.00 48.12 450 GLU A O 1
ATOM 3510 N N . GLU A 1 451 ? -44.064 -8.705 -8.664 1.00 51.38 451 GLU A N 1
ATOM 3511 C CA . GLU A 1 451 ? -45.429 -8.179 -8.778 1.00 51.38 451 GLU A CA 1
ATOM 3512 C C . GLU A 1 451 ? -45.756 -7.854 -10.250 1.00 51.38 451 GLU A C 1
ATOM 3514 O O . GLU A 1 451 ? -45.185 -6.912 -10.808 1.00 51.38 451 GLU A O 1
ATOM 3519 N N . PRO A 1 452 ? -46.687 -8.581 -10.902 1.00 48.09 452 PRO A N 1
ATOM 3520 C CA . PRO A 1 452 ? -46.987 -8.420 -12.331 1.00 48.09 452 PRO A CA 1
ATOM 3521 C C . PRO A 1 452 ? -47.612 -7.060 -12.697 1.00 48.09 452 PRO A C 1
ATOM 3523 O O . PRO A 1 452 ? -47.706 -6.729 -13.874 1.00 48.09 452 PRO A O 1
ATOM 3526 N N . GLU A 1 453 ? -48.014 -6.256 -11.708 1.00 50.62 453 GLU A N 1
ATOM 3527 C CA . GLU A 1 453 ? -48.541 -4.896 -11.898 1.00 50.62 453 GLU A CA 1
ATOM 3528 C C . GLU A 1 453 ? -47.446 -3.807 -11.848 1.00 50.62 453 GLU A C 1
ATOM 3530 O O . GLU A 1 453 ? -47.683 -2.671 -12.257 1.00 50.62 453 GLU A O 1
ATOM 3535 N N . SER A 1 454 ? -46.225 -4.152 -11.412 1.00 50.78 454 SER A N 1
ATOM 3536 C CA . SER A 1 454 ? -45.102 -3.220 -11.211 1.00 50.78 454 SER A CA 1
ATOM 3537 C C . SER A 1 454 ? -44.067 -3.236 -12.354 1.00 50.78 454 SER A C 1
ATOM 3539 O O . SER A 1 454 ? -43.087 -2.479 -12.318 1.00 50.78 454 SER A O 1
ATOM 3541 N N . GLU A 1 455 ? -44.278 -4.043 -13.406 1.00 53.28 455 GLU A N 1
ATOM 3542 C CA . GLU A 1 455 ? -43.438 -4.074 -14.615 1.00 53.28 455 GLU A CA 1
ATOM 3543 C C . GLU A 1 455 ? -43.531 -2.751 -15.404 1.00 53.28 455 GLU A C 1
ATOM 3545 O O . GLU A 1 455 ? -44.268 -2.608 -16.376 1.00 53.28 455 GLU A O 1
ATOM 3550 N N . GLY A 1 456 ? -42.729 -1.762 -15.004 1.00 59.81 456 GLY A N 1
ATOM 3551 C CA . GLY A 1 456 ? -42.588 -0.489 -15.720 1.00 59.81 456 GLY A CA 1
ATOM 3552 C C . GLY A 1 456 ? -43.014 0.757 -14.952 1.00 59.81 456 GLY A C 1
ATOM 3553 O O . GLY A 1 456 ? -43.137 1.812 -15.566 1.00 59.81 456 GLY A O 1
ATOM 3554 N N . MET A 1 457 ? -43.196 0.664 -13.634 1.00 72.31 457 MET A N 1
ATOM 3555 C CA . MET A 1 457 ? -43.451 1.829 -12.783 1.00 72.31 457 MET A CA 1
ATOM 3556 C C . MET A 1 457 ? -42.150 2.288 -12.114 1.00 72.31 457 MET A C 1
ATOM 3558 O O . MET A 1 457 ? -41.580 1.578 -11.286 1.00 72.31 457 MET A O 1
ATOM 3562 N N . LEU A 1 458 ? -41.656 3.468 -12.494 1.00 81.19 458 LEU A N 1
ATOM 3563 C CA . LEU A 1 458 ? -40.493 4.113 -11.885 1.00 81.19 458 LEU A CA 1
ATOM 3564 C C . LEU A 1 458 ? -40.963 5.212 -10.932 1.00 81.19 458 LEU A C 1
ATOM 3566 O O . LEU A 1 458 ? -41.514 6.224 -11.365 1.00 81.19 458 LEU A O 1
ATOM 3570 N N . LEU A 1 459 ? -40.727 5.032 -9.638 1.00 84.62 459 LEU A N 1
ATOM 3571 C CA . LEU A 1 459 ? -41.008 6.042 -8.630 1.00 84.62 459 LEU A CA 1
ATOM 3572 C C . LEU A 1 459 ? -39.890 7.087 -8.613 1.00 84.62 459 LEU A C 1
ATOM 3574 O O . LEU A 1 459 ? -38.724 6.750 -8.419 1.00 84.62 459 LEU A O 1
ATOM 3578 N N . VAL A 1 460 ? -40.250 8.354 -8.797 1.00 88.12 460 VAL A N 1
ATOM 3579 C CA . VAL A 1 460 ? -39.325 9.488 -8.764 1.00 88.12 460 VAL A CA 1
ATOM 3580 C C . VAL A 1 460 ? -39.660 10.373 -7.572 1.00 88.12 460 VAL A C 1
ATOM 3582 O O . VAL A 1 460 ? -40.731 10.976 -7.536 1.00 88.12 460 VAL A O 1
ATOM 3585 N N . SER A 1 461 ? -38.735 10.472 -6.622 1.00 89.38 461 SER A N 1
ATOM 3586 C CA . SER A 1 461 ? -38.827 11.348 -5.448 1.00 89.38 461 SER A CA 1
ATOM 3587 C C . SER A 1 461 ? -37.865 12.520 -5.614 1.00 89.38 461 SER A C 1
ATOM 3589 O O . SER A 1 461 ? -36.672 12.301 -5.803 1.00 89.38 461 SER A O 1
ATOM 3591 N N . ILE A 1 462 ? -38.357 13.758 -5.544 1.00 89.94 462 ILE A N 1
ATOM 3592 C CA . ILE A 1 462 ? -37.578 14.979 -5.795 1.00 89.94 462 ILE A CA 1
ATOM 3593 C C . ILE A 1 462 ? -37.555 15.870 -4.553 1.00 89.94 462 ILE A C 1
ATOM 3595 O O . ILE A 1 462 ? -38.592 16.174 -3.953 1.00 89.94 462 ILE A O 1
ATOM 3599 N N . LYS A 1 463 ? -36.353 16.332 -4.210 1.00 91.56 463 LYS A N 1
ATOM 3600 C CA . LYS A 1 463 ? -36.064 17.344 -3.188 1.00 91.56 463 LYS A CA 1
ATOM 3601 C C . LYS A 1 463 ? -35.451 18.568 -3.864 1.00 91.56 463 LYS A C 1
ATOM 3603 O O . LYS A 1 463 ? -34.734 18.422 -4.852 1.00 91.56 463 LYS A O 1
ATOM 3608 N N . GLN A 1 464 ? -35.738 19.770 -3.368 1.00 89.00 464 GLN A N 1
ATOM 3609 C CA . GLN A 1 464 ? -35.281 21.006 -4.011 1.00 89.00 464 GLN A CA 1
ATOM 3610 C C . GLN A 1 464 ? -34.858 22.094 -3.024 1.00 89.00 464 GLN A C 1
ATOM 3612 O O . GLN A 1 464 ? -35.385 22.156 -1.916 1.00 89.00 464 GLN A O 1
ATOM 3617 N N . GLN A 1 465 ? -33.955 22.977 -3.460 1.00 83.50 465 GLN A N 1
ATOM 3618 C CA . GLN A 1 465 ? -33.561 24.180 -2.723 1.00 83.50 465 GLN A CA 1
ATOM 3619 C C . GLN A 1 465 ? -32.991 25.261 -3.669 1.00 83.50 465 GLN A C 1
ATOM 3621 O O . GLN A 1 465 ? -32.042 24.966 -4.400 1.00 83.50 465 GLN A O 1
ATOM 3626 N N . PRO A 1 466 ? -33.485 26.518 -3.648 1.00 82.75 466 PRO A N 1
ATOM 3627 C CA . PRO A 1 466 ? -34.747 26.997 -3.058 1.00 82.75 466 PRO A CA 1
ATOM 3628 C C . PRO A 1 466 ? -35.994 26.472 -3.797 1.00 82.75 466 PRO A C 1
ATOM 3630 O O . PRO A 1 466 ? -35.888 25.952 -4.905 1.00 82.75 466 PRO A O 1
ATOM 3633 N N . GLU A 1 467 ? -37.180 26.605 -3.198 1.00 82.75 467 GLU A N 1
ATOM 3634 C CA . GLU A 1 467 ? -38.422 26.054 -3.756 1.00 82.75 467 GLU A CA 1
ATOM 3635 C C . GLU A 1 467 ? -38.812 26.666 -5.109 1.00 82.75 467 GLU A C 1
ATOM 3637 O O . GLU A 1 467 ? -39.048 27.868 -5.221 1.00 82.75 467 GLU A O 1
ATOM 3642 N N . ASN A 1 468 ? -38.931 25.828 -6.143 1.00 85.00 468 ASN A N 1
ATOM 3643 C CA . ASN A 1 468 ? -39.340 26.250 -7.474 1.00 85.00 468 ASN A CA 1
ATOM 3644 C C . ASN A 1 468 ? -40.124 25.148 -8.219 1.00 85.00 468 ASN A C 1
ATOM 3646 O O . ASN A 1 468 ? -39.573 24.223 -8.815 1.00 85.00 468 ASN A O 1
ATOM 3650 N N . GLN A 1 469 ? -41.453 25.268 -8.240 1.00 82.75 469 GLN A N 1
ATOM 3651 C CA . GLN A 1 469 ? -42.327 24.270 -8.873 1.00 82.75 469 GLN A CA 1
ATOM 3652 C C . GLN A 1 469 ? -42.224 24.220 -10.409 1.00 82.75 469 GLN A C 1
ATOM 3654 O O . GLN A 1 469 ? -42.592 23.206 -11.009 1.00 82.75 469 GLN A O 1
ATOM 3659 N N . SER A 1 470 ? -41.773 25.289 -11.080 1.00 82.81 470 SER A N 1
ATOM 3660 C CA . SER A 1 470 ? -41.545 25.239 -12.533 1.00 82.81 470 SER A CA 1
ATOM 3661 C C . SER A 1 470 ? -40.271 24.455 -12.854 1.00 82.81 470 SER A C 1
ATOM 3663 O O . SER A 1 470 ? -40.295 23.622 -13.758 1.00 82.81 470 SER A O 1
ATOM 3665 N N . ALA A 1 471 ? -39.219 24.609 -12.043 1.00 84.19 471 ALA A N 1
ATOM 3666 C CA . ALA A 1 471 ? -37.990 23.819 -12.130 1.00 84.19 471 ALA A CA 1
ATOM 3667 C C . ALA A 1 471 ? -38.254 22.309 -11.983 1.00 84.19 471 ALA A C 1
ATOM 3669 O O . ALA A 1 471 ? -37.782 21.523 -12.804 1.00 84.19 471 ALA A O 1
ATOM 3670 N N . VAL A 1 472 ? -39.068 21.902 -11.000 1.00 85.19 472 VAL A N 1
ATOM 3671 C CA . VAL A 1 472 ? -39.444 20.488 -10.794 1.00 85.19 472 VAL A CA 1
ATOM 3672 C C . VAL A 1 472 ? -40.210 19.925 -11.995 1.00 85.19 472 VAL A C 1
ATOM 3674 O O . VAL A 1 472 ? -39.862 18.858 -12.500 1.00 85.19 472 VAL A O 1
ATOM 3677 N N . ARG A 1 473 ? -41.220 20.646 -12.504 1.00 85.44 473 ARG A N 1
ATOM 3678 C CA . ARG A 1 473 ? -41.991 20.208 -13.684 1.00 85.44 473 ARG A CA 1
ATOM 3679 C C . ARG A 1 473 ? -41.114 20.077 -14.930 1.00 85.44 473 ARG A C 1
ATOM 3681 O O . ARG A 1 473 ? -41.257 19.105 -15.673 1.00 85.44 473 ARG A O 1
ATOM 3688 N N . ASN A 1 474 ? -40.192 21.016 -15.133 1.00 86.31 474 ASN A N 1
ATOM 3689 C CA . ASN A 1 474 ? -39.250 20.985 -16.250 1.00 86.31 474 ASN A CA 1
ATOM 3690 C C . ASN A 1 474 ? -38.310 19.779 -16.145 1.00 86.31 474 ASN A C 1
ATOM 3692 O O . ASN A 1 474 ? -38.180 19.023 -17.106 1.00 86.31 474 ASN A O 1
ATOM 3696 N N . PHE A 1 475 ? -37.729 19.546 -14.967 1.00 87.88 475 PHE A N 1
ATOM 3697 C CA . PHE A 1 475 ? -36.853 18.404 -14.712 1.00 87.88 475 PHE A CA 1
ATOM 3698 C C . PHE A 1 475 ? -37.547 17.064 -14.964 1.00 87.88 475 PHE A C 1
ATOM 3700 O O . PHE A 1 475 ? -36.998 16.219 -15.663 1.00 87.88 475 PHE A O 1
ATOM 3707 N N . ILE A 1 476 ? -38.776 16.882 -14.473 1.00 87.12 476 ILE A N 1
ATOM 3708 C CA . ILE A 1 476 ? -39.551 15.655 -14.708 1.00 87.12 476 ILE A CA 1
ATOM 3709 C C . ILE A 1 476 ? -39.840 15.459 -16.197 1.00 87.12 476 ILE A C 1
ATOM 3711 O O . ILE A 1 476 ? -39.709 14.348 -16.705 1.00 87.12 476 ILE A O 1
ATOM 3715 N N . SER A 1 477 ? -40.225 16.524 -16.907 1.00 86.62 477 SER A N 1
ATOM 3716 C CA . SER A 1 477 ? -40.497 16.467 -18.348 1.00 86.62 477 SER A CA 1
ATOM 3717 C C . SER A 1 477 ? -39.260 16.020 -19.133 1.00 86.62 477 SER A C 1
ATOM 3719 O O . SER A 1 477 ? -39.348 15.127 -19.978 1.00 86.62 477 SER A O 1
ATOM 3721 N N . VAL A 1 478 ? -38.091 16.583 -18.808 1.00 88.38 478 VAL A N 1
ATOM 3722 C CA . VAL A 1 478 ? -36.809 16.224 -19.431 1.00 88.38 478 VAL A CA 1
ATOM 3723 C C . VAL A 1 478 ? -36.401 14.792 -19.076 1.00 88.38 478 VAL A C 1
ATOM 3725 O O . VAL A 1 478 ? -36.104 14.004 -19.973 1.00 88.38 478 VAL A O 1
ATOM 3728 N N . LEU A 1 479 ? -36.461 14.421 -17.795 1.00 87.25 479 LEU A N 1
ATOM 3729 C CA . LEU A 1 479 ? -36.150 13.074 -17.314 1.00 87.25 479 LEU A CA 1
ATOM 3730 C C . LEU A 1 479 ? -37.034 12.015 -17.993 1.00 87.25 479 LEU A C 1
ATOM 3732 O O . LEU A 1 479 ? -36.528 11.006 -18.486 1.00 87.25 479 LEU A O 1
ATOM 3736 N N . LYS A 1 480 ? -38.346 12.268 -18.083 1.00 85.81 480 LYS A N 1
ATOM 3737 C CA . LYS A 1 480 ? -39.307 11.383 -18.752 1.00 85.81 480 LYS A CA 1
ATOM 3738 C C . LYS A 1 480 ? -38.969 11.211 -20.233 1.00 85.81 480 LYS A C 1
ATOM 3740 O O . LYS A 1 480 ? -38.964 10.080 -20.709 1.00 85.81 480 LYS A O 1
ATOM 3745 N N . ARG A 1 481 ? -38.640 12.292 -20.952 1.00 84.81 481 ARG A N 1
ATOM 3746 C CA . ARG A 1 481 ? -38.256 12.226 -22.375 1.00 84.81 481 ARG A CA 1
ATOM 3747 C C . ARG A 1 481 ? -36.996 11.391 -22.598 1.00 84.81 481 ARG A C 1
ATOM 3749 O O . ARG A 1 481 ? -36.984 10.567 -23.511 1.00 84.81 481 ARG A O 1
ATOM 3756 N N . VAL A 1 482 ? -35.966 11.563 -21.765 1.00 85.38 482 VAL A N 1
ATOM 3757 C CA . VAL A 1 482 ? -34.718 10.787 -21.889 1.00 85.38 482 VAL A CA 1
ATOM 3758 C C . VAL A 1 482 ? -34.988 9.306 -21.663 1.00 85.38 482 VAL A C 1
ATOM 3760 O O . VAL A 1 482 ? -34.646 8.486 -22.508 1.00 85.38 482 VAL A O 1
ATOM 3763 N N . LEU A 1 483 ? -35.679 8.960 -20.576 1.00 82.88 483 LEU A N 1
ATOM 3764 C CA . LEU A 1 483 ? -35.981 7.565 -20.259 1.00 82.88 483 LEU A CA 1
ATOM 3765 C C . LEU A 1 483 ? -36.899 6.905 -21.310 1.00 82.88 483 LEU A C 1
ATOM 3767 O O . LEU A 1 483 ? -36.718 5.733 -21.646 1.00 82.88 483 LEU A O 1
ATOM 3771 N N . GLN A 1 484 ? -37.848 7.649 -21.885 1.00 82.06 484 GLN A N 1
ATOM 3772 C CA . GLN A 1 484 ? -38.675 7.166 -22.999 1.00 82.06 484 GLN A CA 1
ATOM 3773 C C . GLN A 1 484 ? -37.856 6.929 -24.276 1.00 82.06 484 GLN A C 1
ATOM 3775 O O . GLN A 1 484 ? -38.053 5.921 -24.944 1.00 82.06 484 GLN A O 1
ATOM 3780 N N . THR A 1 485 ? -36.894 7.803 -24.583 1.00 80.75 485 THR A N 1
ATOM 3781 C CA . THR A 1 485 ? -36.029 7.661 -25.769 1.00 80.75 485 THR A CA 1
ATOM 3782 C C . THR A 1 485 ? -35.114 6.436 -25.664 1.00 80.75 485 THR A C 1
ATOM 3784 O O . THR A 1 485 ? -34.945 5.693 -26.630 1.00 80.75 485 THR A O 1
ATOM 3787 N N . LEU A 1 486 ? -34.555 6.179 -24.478 1.00 75.00 486 LEU A N 1
ATOM 3788 C CA . LEU A 1 486 ? -33.687 5.016 -24.251 1.00 75.00 486 LEU A CA 1
ATOM 3789 C C . LEU A 1 486 ? -34.480 3.700 -24.249 1.00 75.00 486 LEU A C 1
ATOM 3791 O O . LEU A 1 486 ? -33.994 2.669 -24.706 1.00 75.00 486 LEU A O 1
ATOM 3795 N N . SER A 1 487 ? -35.737 3.730 -23.797 1.00 68.50 487 SER A N 1
ATOM 3796 C CA . SER A 1 487 ? -36.615 2.556 -23.856 1.00 68.50 487 SER A CA 1
ATOM 3797 C C . SER A 1 487 ? -37.183 2.277 -25.255 1.00 68.50 487 SER A C 1
ATOM 3799 O O . SER A 1 487 ? -37.423 1.113 -25.565 1.00 68.50 487 SER A O 1
ATOM 3801 N N . SER A 1 488 ? -37.339 3.279 -26.132 1.00 62.22 488 SER A N 1
ATOM 3802 C CA . SER A 1 488 ? -37.781 3.065 -27.523 1.00 62.22 488 SER A CA 1
ATOM 3803 C C . SER A 1 488 ? -36.694 2.516 -28.452 1.00 62.22 488 SER A C 1
ATOM 3805 O O . SER A 1 488 ? -37.017 1.882 -29.448 1.00 62.22 488 SER A O 1
ATOM 3807 N N . ASN A 1 489 ? -35.410 2.712 -28.138 1.00 54.38 489 ASN A N 1
ATOM 3808 C CA . ASN A 1 489 ? -34.296 2.234 -28.974 1.00 54.38 489 ASN A CA 1
ATOM 3809 C C . ASN A 1 489 ? -34.010 0.725 -28.840 1.00 54.38 489 ASN A C 1
ATOM 3811 O O . ASN A 1 489 ? -33.060 0.225 -29.438 1.00 54.38 489 ASN A O 1
ATOM 3815 N N . THR A 1 490 ? -34.805 -0.004 -28.050 1.00 49.75 490 THR A N 1
ATOM 3816 C CA . THR A 1 490 ? -34.608 -1.437 -27.765 1.00 49.75 490 THR A CA 1
ATOM 3817 C C . THR A 1 490 ? -35.768 -2.332 -28.221 1.00 49.75 490 THR A C 1
ATOM 3819 O O . THR A 1 490 ? -35.858 -3.478 -27.775 1.00 49.75 490 THR A O 1
ATOM 3822 N N . SER A 1 491 ? -36.642 -1.835 -29.109 1.00 37.06 491 SER A N 1
ATOM 3823 C CA . SER A 1 491 ? -37.691 -2.623 -29.781 1.00 37.06 491 SER A CA 1
ATOM 3824 C C . SER A 1 491 ? -37.252 -3.162 -31.134 1.00 37.06 491 SER A C 1
ATOM 3826 O O . SER A 1 491 ? -36.794 -2.325 -31.947 1.00 37.06 491 SER A O 1
#

Organism: Astyanax mexicanus (NCBI:txid7994)

InterPro domains:
  IPR002553 Clathrin/coatomer adaptor, adaptin-like, N-terminal [PF01602] (10-111)
  IPR002553 Clathrin/coatomer adaptor, adaptin-like, N-terminal [PF01602] (165-288)
  IPR011989 Armadillo-like helical [G3DSA:1.25.10.10] (5-123)
  IPR011989 Armadillo-like helical [G3DSA:1.25.10.10] (160-330)
  IPR012295 TBP domain superfamily [G3DSA:3.30.310.10] (345-491)
  IPR015151 Beta-adaptin appendage, C-terminal subdomain [PF09066] (372-483)
  IPR015151 Beta-adaptin appendage, C-terminal subdomain [SM01020] (365-484)
  IPR016024 Armadillo-type fold [SSF48371] (7-113)
  IPR016024 Armadillo-type fold [SSF48371] (160-328)
  IPR026739 AP complex subunit beta [PTHR11134] (8-114)

pLDDT: mean 71.96, std 20.6, range [21.52, 96.0]

Foldseek 3Di:
DDDPPQVVVLVVLLVLLPDVVQVVDPVSNLVSLVCLLVVPGPNLVCLVSLLVQCPDPDLVSVLSSLVVLLVNCVVPVVSVVSLLVSLLVQLPPPDVSSNVSSLVSVLSNPDPDVVVVDVVSQVSNLVSVVSDLQDDDLQRLPRGDPLLVNLVVLLPDDNLLPLSNLSNLLLCCLVPVVCLLSSLVSLLSDPDHHPDLSSLLSNLQNLQVPVVNRVCSLVVLLVCLVCVVVDPDVSSLQSSLLSLLSVCLVVVVSSVVSNVSSLVCQQPPDPDPVSNVSSVVSVVQVVVPSVSVCCVSVPDDDDSVPVSPPPDDDDPCVVCVVVVVPCCVVVPDDDDDDDDDDDDDDDDDDDDDDDDDDDDDDDDLDWDQDDDDDPVRLVVQVVPFDFPDKDKAQFADQLDDVVVVQVLCVVRQKHWDDWDDSPDQKTWTWIWIDDPNKIKIKIWIQHGPPDVVRRRIIMITITMPPDDPVNVVSVVVSVNVSRVVSRVVPD

Radius of gyration: 31.87 Å; chains: 1; bounding box: 83×74×83 Å

Secondary structure (DSSP, 8-state):
---HHHHHHHHHHHHHHH-HHHHHSHHHHHHHHHHHHHS-S--GGGHHHHHHHTSSS-HHHHHHHHHHHHHHHTT-HHHHHHHHHHHHHHHT-S-HHHHHHHHHHHHH---TTTTTT-HHHHHHHHHHHHTTTTTS-TTGGGG-S-HHHHHHHHTTSS-TTSHHHHHHHHHHHHH-GGGHHHHHHHHHT--S---SHHHHHHHHHHHHHHTTT-TTHHHHHHHHHHTTTT---HHHHHHHHHHHHHHHHH-HHHHHHHHHHHHHHHHHT---HHHHHHHHHHHHHHHT-HHHHHHHHSSPPPPGGGSTT--S----HHHHTTTTTSGGGTS------------------------------------B--SPPPHHHHHHHHHHS---EEEEEE-PPP-S-HHHHHHHHHHTTPEEEEE--TT-SSEEEEEEEEETTEEEEEEEEE--TT-TT-TTEEEEEEEEES--HHHHHHHHHHHHHHHHHHHHTT-

Sequence (491 aa):
MPYFGSEETVKDLKRALSNPNVQADRLRYRNYITRVIRSGLDVSSLFMEMVKASATVDIVQKKLVYLYMVTYAGHKPDLALLAINTLRKDCADPNPMVRGLALRNMCNLRYLDIYKSRGVVLQKVLDGVFLLCGFYDHVLCFRMPGITEYIQHCTLSWLCCCVAVVQTFRDLVWFCPQSTGPVCKAVEGCDETPQDDEGKQALLWLLGAHGELISSAPYLLEGFIDGLKVEISSAVKMELLTSTLKLFLSRPAETQDMLGRLLHYCIEDEADMNVRDRAGLYYRLLQSGPDRTRQILLGPNSDPSMTVLTGRPEEPVSVWASSFNTLGSLCGTGAGPENLPAEDSAHQVHAAEEEPLSDAAAAELDLTAGPPISHEAFERLWLDLQVVHQQVLEVRRPREPPETLQAAFLLVKIQTLAFSRSDAALWKAYVYSRAGGTLLLAELLQGAPEEPESEGMLLVSIKQQPENQSAVRNFISVLKRVLQTLSSNTS